Protein 9JML (pdb70)

Sequence (708 aa):
LGSMKTERWVVREHVEGVPDAARIYEKVETELNTRLGEEQMLLKTLYVSVDPYLQGICLDTPIGDHMGADSIMQVLDAGPNAPFRPGDLVQGFGGWRTHLVSDGKPKLWQTGTFPMVFPAYRKLDLRHYDDALPLSTALGVMGGPGMTAWGTMTKFMQVRPGDTVVVSGASGMIGTLVGQMAKRAGARVVGTAGSAGKARYLSQLGFDAVIDYKLADDADKMREALREAAPDGVDKYFDSIGGSVTDAVFSMLNVGSQVAVCWQWATQVQRDYHGPRLLPYIMFPRATIRGIFSLEWFTEQNWSALHEELGGLVRRQELVAHETVQDGFEHIPAAYQTLFSASESNRGKVLVRVLGSMKTERWVVREHVEGVPDAARIYEKVETELNTRLGEEQMLLKTLYVSVDPYLQGICLDTPIGDHMGADSIMQVLDAGPNAPFRPGDLVQGFGGWRTHLVSDGKPKLWQTGTFPMVFPAYRKLDLRHYDDALPLSTALGVMGGPGMTAWGTMTKFMQVRPGDTVVVSGASGMIGTLVGQMAKRAGARVVGTAGSAGKARYLSQLGFDAVIDYKLADDADKMREALREAAPDGVDKYFDSIGGSVTDAVFSMLNVGSQVAVCWQWATQVQRDYHGPRLLPYIMFPRATIRGIFSLEWFTEQNWSALHEELGGLVRRQELVAHETVQDGFEHIPAAYQTLFSASESNRGKVLVRV

Radius of gyration: 29.76 Å; Cα contacts (8 Å, |Δi|>4): 1670; chains: 2; bounding box: 67×50×104 Å

B-factor: mean 32.72, std 9.6, range [15.83, 82.1]

Secondary structure (DSSP, 8-state):
--EEEEEEEEE-----SS--HHHHEEEEEEEEE----TT-EEEEEEEEE--TTHHHHHHTSPTTSBPP--EEEEEEEE-TT-SS-TT-EEEE---SBSEEEE----EE-TT-SS--EEPPPEEE-GGG--SSS-GGGGGTTTSHHHHHHHHHHHHT----TT-EEEESSTTSHHHHHHHHHHHHTT-EEEEEESSHHHHHHHHHTT-SEEEETTTS-SHHHHHHHHHHH-TT-EEEEEES--HHHHHHHHTTEEEEEEEEE---HHHHTT---EEE-SGGGSTTTT-EEEE--GGGG-SHHHHHHHIIIIIHHHHTTSS---EEEEE-GGGHHHHHHHHHH--TT--SEEEEE-/--EEEEEEEEE-----SS--HHHHEEEEEEEEE-PPPTT-EEEEEEEEE--TTHHHHHHTSPTTSBPP--EEEEEEEE-TT-SS-TT-EEEE---SBSEEEE----EE-TT-SS--EEPPPEEE-GGG--SSS-GGGGGTTTSHHHHHHHHHHHHT----TT-EEEESS-SSHHHHHHHHHHHHTT-EEEEEESSHHHHHHHHTTT-SEEEETTT--SHHHHHHHHHHH-TT-EEEEEESS-HHHHHHHHTTEEEEEEEEE---HHHHTT---EEE--GGGSTTTT-EEEE--GGGG--HHHHHHHIIIIIHHHHTTSS---EEEEE-GGGHHHHHHHHHH--TT--SEEEEE-

Nearest PDB structures (foldseek):
  1v3t-assembly1_B  TM=9.172E-01  e=2.382E-35  Cavia porcellus
  1v3u-assembly1_A  TM=9.118E-01  e=1.715E-34  Cavia porcellus
  2y05-assembly4_D  TM=9.100E-01  e=1.619E-32  Homo sapiens
  8ov9-assembly1_A  TM=7.970E-01  e=1.283E-24  Cyclocybe aegerita
  2x1h-assembly2_B  TM=7.727E-01  e=1.012E-22  Homo sapiens

Organism: Lysobacter enzymogenes (NCBI:txid69)

InterPro domains:
  IPR011032 GroES-like superfamily [SSF50129] (3-147)
  IPR013149 Alcohol dehydrogenase-like, C-terminal [PF00107] (171-300)
  IPR020843 Enoylreductase domain [SM00829] (14-349)
  IPR036291 NAD(P)-binding domain superfamily [SSF51735] (136-305)
  IPR041694 Oxidoreductase, N-terminal domain [PF16884] (5-102)
  IPR045010 Medium-chain dehydrogenase/reductase [PTHR43205] (2-351)

Solvent-accessible surface area: 29144 Å² total; per-residue (Å²): 185,39,57,48,111,5,63,55,28,12,0,110,59,73,47,106,11,78,7,68,2,83,114,4,3,74,83,38,126,35,122,34,83,32,136,30,30,118,69,63,0,15,0,88,1,42,37,0,2,1,9,41,88,0,4,17,19,7,43,38,2,56,98,40,65,44,0,9,0,16,0,0,0,57,2,77,67,15,3,108,96,11,70,28,110,73,40,30,14,0,11,1,40,0,0,0,44,16,28,2,37,24,45,5,94,82,141,75,45,134,65,19,105,76,90,28,72,24,41,48,25,36,107,5,49,112,193,55,22,62,150,60,2,47,29,6,9,0,1,3,2,0,0,15,16,0,0,10,0,11,0,0,23,67,96,28,4,129,17,152,92,68,19,8,0,0,0,0,27,0,22,32,11,44,3,4,0,0,1,14,20,0,72,132,36,38,2,92,0,0,0,4,2,16,32,82,44,16,24,157,22,0,47,156,25,26,8,66,24,36,13,41,108,114,125,11,90,53,20,95,99,2,60,106,24,0,114,146,9,3,93,117,11,0,26,16,0,0,0,21,43,1,3,35,9,2,9,0,0,3,46,22,17,42,83,44,1,18,0,0,0,21,47,6,56,7,11,67,3,117,137,51,108,121,6,45,31,24,6,22,97,0,28,22,4,36,0,27,0,40,0,8,41,18,48,67,16,45,61,149,148,21,22,68,39,0,14,145,79,0,0,9,11,18,104,144,156,88,3,50,28,71,58,43,59,82,70,14,13,90,76,0,7,61,4,0,42,39,30,30,77,55,37,95,99,14,77,11,16,5,0,0,123,66,206,35,56,60,118,6,62,55,30,12,0,115,51,74,27,96,9,78,5,65,3,96,116,6,7,82,85,41,122,33,111,35,102,24,175,35,32,107,71,64,0,10,0,79,3,38,35,0,2,1,10,41,89,0,4,16,18,4,40,42,2,55,99,41,68,45,0,9,0,15,0,0,0,51,2,69,69,13,5,100,96,13,71,24,109,68,49,27,17,0,8,0,39,0,0,0,42,20,38,1,37,18,29,4,94,76,90,97,47,157,67,22,105,70,86,28,74,26,38,50,25,37,107,8,37,111,205,77,28,70,150,53,1,43,29,4,12,0,1,2,0,0,0,11,14,0,0,11,0,9,0,0,22,73,92,29,5,106,23,121,113,66,17,5,0,0,0,0,26,0,25,30,13,46,3,6,0,0,1,11,27,0,72,144,36,37,2,86,0,0,0,3,2,14,26,68,25,14,26,149,36,0,54,160,26,30,10,65,23,34,14,53,100,107,141,12,84,65,23,97,100,3,66,104,24,0,117,147,5,3,91,119,12,0,28,6,0,0,0,21,44,0,2,36,8,2,10,0,0,3,52,26,17,43,82,43,1,18,0,0,0,21,45,5,53,6,13,68,2,120,115,53,107,118,9,43,28,25,5,22,98,0,27,26,8,38,0,27,0,40,0,7,42,19,51,67,16,46,48,144,134,21,19,69,32,0,41,145,90,3,1,20,32,8,86,140,144,92,1,26,33,73,66,43,54,83,76,16,13,95,78,0,9,61,8,1,41,38,34,31,70,49,33,82,98,17,71,13,16,9,1,0,117,60

Foldseek 3Di:
DDKDKKKFWFAADQDAFQDPLVPGTDIDIDIGDPDADQAKFKKFFFKWFFDPVLSQVSNLGPGPGGRWTKTKIATCCGHNNHPDHGGWIWIWGPGLMRIDMDSQQWAFPVSHPDRDITHGIGTDDCVLADPLRHPVCCVFCLHDLVLQQVVCDPPPDDQAAAAEEEEEVLQAQNNLSNQLVSVVRRYAYEYEDADPVSQVVSVVSPHNYYHHCVVCVALVSLLVVCCVSPVQAHQEYEDAAAHSNVVSNLQGYAANHEYEYAHHCCCRNVVPDDDDDRVVSCVRSVYYYYYTDSVVVPDPVSSVVSSVPVVVCSVVVVHPADEDEAEDSVCPSVQSSCVRPNCPPGGYTYMYGD/DDKDKKKFWFQADQDAFQDPLVVGTDIDIDIGGPPADQAKFKKFFFWWFFDPVQSQVSNLGPHPGGRWTKTKIATCCGHNNHPDHHGWIWIWGPGLMRMDMDSQQWAFSVRHPDRDITHGIGTDDCVLADPLRHPVCCVFCLHDLVLQQVCCDPVPDDQAAAAEEEEEPQQAQNNLLNQLSNVVRHYAYEYEDADPLSQVVSVVSPHPYYHHCVVQVALVSLLVVCCVSPVQAHQEYEDAAADSNVVNNLQGYAANHEYEYAHHCCCRRVVPPDDDDRPVSCVVSVYYYYYTDSVVVPDPVSSVVSSVPVVVCRSVCVRDADEAEAEDSVCVSVQSSCVRPPCSPGGYTYMYGD

Structure (mmCIF, N/CA/C/O backbone):
data_9JML
#
_entry.id   9JML
#
_cell.length_a   86.993
_cell.length_b   86.993
_cell.length_c   225.878
_cell.angle_alpha   90.00
_cell.angle_beta   90.00
_cell.angle_gamma   90.00
#
_symmetry.space_group_name_H-M   'P 41 21 2'
#
loop_
_entity.id
_entity.type
_entity.pdbx_description
1 polymer 'NADP-dependent oxidoreductase'
2 non-polymer (1Z,3Z,5Z,7S,8R,9S,10S,11R,13R,15R,16Z,18Z,24S)-11-ethyl-2,7-dihydroxy-10-methyl-21,25-diazatetracyclo[22.2.1.08,15.09,13]heptacosa-1,3,5,16,18-pentaene-20,26,27-trione
3 non-polymer 'NADP NICOTINAMIDE-ADENINE-DINUCLEOTIDE PHOSPHATE'
4 water water
#
loop_
_atom_site.group_PDB
_atom_site.id
_atom_site.type_symbol
_atom_site.label_atom_id
_atom_site.label_alt_id
_atom_site.label_comp_id
_atom_site.label_asym_id
_atom_site.label_entity_id
_atom_site.label_seq_id
_atom_site.pdbx_PDB_ins_code
_atom_site.Cartn_x
_atom_site.Cartn_y
_atom_site.Cartn_z
_atom_site.occupancy
_atom_site.B_iso_or_equiv
_atom_site.auth_seq_id
_atom_site.auth_comp_id
_atom_site.auth_asym_id
_atom_site.auth_atom_id
_atom_site.pdbx_PDB_model_num
ATOM 1 N N . LEU A 1 1 ? -15.420 -0.564 49.548 1.00 76.12 -2 LEU A N 1
ATOM 2 C CA . LEU A 1 1 ? -14.321 -0.525 48.587 1.00 77.33 -2 LEU A CA 1
ATOM 3 C C . LEU A 1 1 ? -13.612 0.832 48.609 1.00 80.66 -2 LEU A C 1
ATOM 4 O O . LEU A 1 1 ? -13.289 1.353 49.684 1.00 82.10 -2 LEU A O 1
ATOM 9 N N . GLY A 1 2 ? -13.366 1.423 47.428 1.00 68.17 -1 GLY A N 1
ATOM 10 C CA . GLY A 1 2 ? -12.545 2.609 47.333 1.00 53.18 -1 GLY A CA 1
ATOM 11 C C . GLY A 1 2 ? -13.145 3.673 46.427 1.00 48.04 -1 GLY A C 1
ATOM 12 O O . GLY A 1 2 ? -14.117 3.450 45.699 1.00 44.01 -1 GLY A O 1
ATOM 13 N N . SER A 1 3 ? -12.532 4.849 46.500 1.00 43.93 0 SER A N 1
ATOM 14 C CA . SER A 1 3 ? -12.874 5.975 45.649 1.00 39.00 0 SER A CA 1
ATOM 15 C C . SER A 1 3 ? -11.607 6.792 45.474 1.00 44.88 0 SER A C 1
ATOM 16 O O . SER A 1 3 ? -10.599 6.567 46.159 1.00 38.60 0 SER A O 1
ATOM 19 N N . MET A 1 4 ? -11.646 7.742 44.545 1.00 36.69 1 MET A N 1
ATOM 20 C CA . MET A 1 4 ? -10.485 8.591 44.344 1.00 36.69 1 MET A CA 1
ATOM 21 C C . MET A 1 4 ? -10.936 10.015 44.046 1.00 34.70 1 MET A C 1
ATOM 22 O O . MET A 1 4 ? -12.085 10.262 43.672 1.00 36.38 1 MET A O 1
ATOM 27 N N . LYS A 1 5 ? -10.013 10.953 44.250 1.00 40.33 2 LYS A N 1
ATOM 28 C CA . LYS A 1 5 ? -10.231 12.337 43.866 1.00 39.82 2 LYS A CA 1
ATOM 29 C C . LYS A 1 5 ? -9.974 12.493 42.371 1.00 36.34 2 LYS A C 1
ATOM 30 O O . LYS A 1 5 ? -8.948 12.034 41.866 1.00 33.43 2 LYS A O 1
ATOM 36 N N . THR A 1 6 ? -10.912 13.126 41.670 1.00 33.52 3 THR A N 1
ATOM 37 C CA . THR A 1 6 ? -10.768 13.439 40.255 1.00 33.54 3 THR A CA 1
ATOM 38 C C . THR A 1 6 ? -11.236 14.868 40.028 1.00 37.93 3 THR A C 1
ATOM 39 O O . THR A 1 6 ? -11.982 15.427 40.837 1.00 37.27 3 THR A O 1
ATOM 43 N N . GLU A 1 7 ? -10.809 15.462 38.913 1.00 31.43 4 GLU A N 1
ATOM 44 C CA . GLU A 1 7 ? -11.306 16.779 38.525 1.00 32.50 4 GLU A CA 1
ATOM 45 C C . GLU A 1 7 ? -12.056 16.705 37.201 1.00 31.17 4 GLU A C 1
ATOM 46 O O . GLU A 1 7 ? -11.695 15.934 36.307 1.00 29.00 4 GLU A O 1
ATOM 52 N N . ARG A 1 8 ? -13.104 17.505 37.080 1.00 33.52 5 ARG A N 1
ATOM 53 C CA . ARG A 1 8 ? -13.887 17.562 35.857 1.00 32.98 5 ARG A CA 1
ATOM 54 C C . ARG A 1 8 ? -14.128 19.021 35.496 1.00 35.71 5 ARG A C 1
ATOM 55 O O . ARG A 1 8 ? -14.237 19.880 36.377 1.00 34.12 5 ARG A O 1
ATOM 63 N N . TRP A 1 9 ? -14.151 19.307 34.193 1.00 32.51 6 TRP A N 1
ATOM 64 C CA . TRP A 1 9 ? -14.727 20.550 33.692 1.00 31.58 6 TRP A CA 1
ATOM 65 C C . TRP A 1 9 ? -16.174 20.271 33.317 1.00 28.12 6 TRP A C 1
ATOM 66 O O . TRP A 1 9 ? -16.439 19.434 32.451 1.00 34.30 6 TRP A O 1
ATOM 77 N N . VAL A 1 10 ? -17.110 20.948 33.975 1.00 31.36 7 VAL A N 1
ATOM 78 C CA . VAL A 1 10 ? -18.530 20.722 33.746 1.00 31.98 7 VAL A CA 1
ATOM 79 C C . VAL A 1 10 ? -19.126 21.968 33.107 1.00 34.01 7 VAL A C 1
ATOM 80 O O . VAL A 1 10 ? -18.549 23.059 33.142 1.00 33.00 7 VAL A O 1
ATOM 84 N N . VAL A 1 11 ? -20.309 21.799 32.529 1.00 34.61 8 VAL A N 1
ATOM 85 C CA . VAL A 1 11 ? -20.975 22.880 31.812 1.00 36.66 8 VAL A CA 1
ATOM 86 C C . VAL A 1 11 ? -21.806 23.671 32.815 1.00 40.06 8 VAL A C 1
ATOM 87 O O . VAL A 1 11 ? -22.819 23.184 33.331 1.00 36.01 8 VAL A O 1
ATOM 91 N N . ARG A 1 12 ? -21.373 24.898 33.075 1.00 36.81 9 ARG A N 1
ATOM 92 C CA . ARG A 1 12 ? -22.036 25.797 34.011 1.00 43.12 9 ARG A CA 1
ATOM 93 C C . ARG A 1 12 ? -23.157 26.606 33.364 1.00 45.87 9 ARG A C 1
ATOM 94 O O . ARG A 1 12 ? -24.145 26.929 34.036 1.00 40.46 9 ARG A O 1
ATOM 102 N N . GLU A 1 13 ? -23.046 26.922 32.071 1.00 39.49 10 GLU A N 1
ATOM 103 C CA . GLU A 1 13 ? -23.999 27.821 31.438 1.00 36.53 10 GLU A CA 1
ATOM 104 C C . GLU A 1 13 ? -23.981 27.602 29.928 1.00 40.38 10 GLU A C 1
ATOM 105 O O . GLU A 1 13 ? -22.923 27.342 29.347 1.00 34.96 10 GLU A O 1
ATOM 111 N N . HIS A 1 14 ? -25.153 27.716 29.313 1.00 37.54 11 HIS A N 1
ATOM 112 C CA . HIS A 1 14 ? -25.326 27.593 27.873 1.00 35.29 11 HIS A CA 1
ATOM 113 C C . HIS A 1 14 ? -25.403 28.984 27.252 1.00 43.82 11 HIS A C 1
ATOM 114 O O . HIS A 1 14 ? -26.304 29.768 27.578 1.00 41.85 11 HIS A O 1
ATOM 121 N N . VAL A 1 15 ? -24.450 29.285 26.374 1.00 33.31 12 VAL A N 1
ATOM 122 C CA . VAL A 1 15 ? -24.423 30.511 25.587 1.00 38.51 12 VAL A CA 1
ATOM 123 C C . VAL A 1 15 ? -24.177 30.117 24.143 1.00 40.31 12 VAL A C 1
ATOM 124 O O . VAL A 1 15 ? -23.313 29.278 23.864 1.00 40.24 12 VAL A O 1
ATOM 128 N N . GLU A 1 16 ? -24.922 30.721 23.224 1.00 38.71 13 GLU A N 1
ATOM 129 C CA . GLU A 1 16 ? -24.730 30.401 21.819 1.00 36.40 13 GLU A CA 1
ATOM 130 C C . GLU A 1 16 ? -23.601 31.243 21.233 1.00 34.93 13 GLU A C 1
ATOM 131 O O . GLU A 1 16 ? -23.001 32.087 21.907 1.00 33.75 13 GLU A O 1
ATOM 137 N N . GLY A 1 17 ? -23.291 30.992 19.959 1.00 38.22 14 GLY A N 1
ATOM 138 C CA . GLY A 1 17 ? -22.265 31.769 19.290 1.00 28.60 14 GLY A CA 1
ATOM 139 C C . GLY A 1 17 ? -20.872 31.398 19.759 1.00 31.67 14 GLY A C 1
ATOM 140 O O . GLY A 1 17 ? -20.584 30.258 20.128 1.00 33.28 14 GLY A O 1
ATOM 141 N N . VAL A 1 18 ? -19.984 32.381 19.716 1.00 33.47 15 VAL A N 1
ATOM 142 C CA . VAL A 1 18 ? -18.595 32.167 20.101 1.00 32.02 15 VAL A CA 1
ATOM 143 C C . VAL A 1 18 ? -18.541 31.917 21.601 1.00 36.90 15 VAL A C 1
ATOM 144 O O . VAL A 1 18 ? -18.979 32.764 22.387 1.00 34.21 15 VAL A O 1
ATOM 148 N N . PRO A 1 19 ? -18.021 30.781 22.045 1.00 37.89 16 PRO A N 1
ATOM 149 C CA . PRO A 1 19 ? -18.062 30.479 23.479 1.00 39.63 16 PRO A CA 1
ATOM 150 C C . PRO A 1 19 ? -17.128 31.376 24.275 1.00 39.86 16 PRO A C 1
ATOM 151 O O . PRO A 1 19 ? -16.039 31.748 23.821 1.00 36.43 16 PRO A O 1
ATOM 155 N N . ASP A 1 20 ? -17.590 31.741 25.471 1.00 35.38 17 ASP A N 1
ATOM 156 C CA . ASP A 1 20 ? -16.756 32.330 26.519 1.00 36.55 17 ASP A CA 1
ATOM 157 C C . ASP A 1 20 ? -16.381 31.170 27.444 1.00 38.78 17 ASP A C 1
ATOM 158 O O . ASP A 1 20 ? -17.119 30.818 28.367 1.00 36.32 17 ASP A O 1
ATOM 163 N N . ALA A 1 21 ? -15.227 30.555 27.168 1.00 35.16 18 ALA A N 1
ATOM 164 C CA . ALA A 1 21 ? -14.860 29.327 27.865 1.00 37.72 18 ALA A CA 1
ATOM 165 C C . ALA A 1 21 ? -14.743 29.558 29.367 1.00 40.12 18 ALA A C 1
ATOM 166 O O . ALA A 1 21 ? -15.239 28.753 30.163 1.00 36.34 18 ALA A O 1
ATOM 168 N N . ALA A 1 22 ? -14.098 30.661 29.768 1.00 37.12 19 ALA A N 1
ATOM 169 C CA . ALA A 1 22 ? -13.961 30.986 31.183 1.00 41.96 19 ALA A CA 1
ATOM 170 C C . ALA A 1 22 ? -15.308 31.032 31.889 1.00 40.20 19 ALA A C 1
ATOM 171 O O . ALA A 1 22 ? -15.400 30.723 33.083 1.00 40.22 19 ALA A O 1
ATOM 173 N N . ARG A 1 23 ? -16.364 31.388 31.166 1.00 42.19 20 ARG A N 1
ATOM 174 C CA . ARG A 1 23 ? -17.691 31.545 31.748 1.00 38.45 20 ARG A CA 1
ATOM 175 C C . ARG A 1 23 ? -18.532 30.282 31.636 1.00 42.44 20 ARG A C 1
ATOM 176 O O . ARG A 1 23 ? -19.294 29.963 32.559 1.00 41.17 20 ARG A O 1
ATOM 184 N N . ILE A 1 24 ? -18.405 29.550 30.523 1.00 39.25 21 ILE A N 1
ATOM 185 C CA . ILE A 1 24 ? -19.262 28.390 30.289 1.00 35.26 21 ILE A CA 1
ATOM 186 C C . ILE A 1 24 ? -18.862 27.205 31.163 1.00 33.10 21 ILE A C 1
ATOM 187 O O . ILE A 1 24 ? -19.710 26.377 31.515 1.00 36.83 21 ILE A O 1
ATOM 192 N N . TYR A 1 25 ? -17.583 27.089 31.519 1.00 34.05 22 TYR A N 1
ATOM 193 C CA . TYR A 1 25 ? -17.064 25.904 32.186 1.00 34.79 22 TYR A CA 1
ATOM 194 C C . TYR A 1 25 ? -16.562 26.226 33.589 1.00 32.50 22 TYR A C 1
ATOM 195 O O . TYR A 1 25 ? -16.024 27.305 33.850 1.00 35.84 22 TYR A O 1
ATOM 204 N N . GLU A 1 26 ? -16.700 25.246 34.477 1.00 39.13 23 GLU A N 1
ATOM 205 C CA . GLU A 1 26 ? -16.178 25.359 35.830 1.00 38.35 23 GLU A CA 1
ATOM 206 C C . GLU A 1 26 ? -15.474 24.057 36.198 1.00 37.16 23 GLU A C 1
ATOM 207 O O . GLU A 1 26 ? -16.011 22.983 35.970 1.00 35.44 23 GLU A O 1
ATOM 213 N N . LYS A 1 27 ? -14.279 24.145 36.754 1.00 30.80 24 LYS A N 1
ATOM 214 C CA . LYS A 1 27 ? -13.508 22.968 37.151 1.00 32.88 24 LYS A CA 1
ATOM 215 C C . LYS A 1 27 ? -13.923 22.547 38.556 1.00 38.25 24 LYS A C 1
ATOM 216 O O . LYS A 1 27 ? -13.804 23.340 39.499 1.00 38.12 24 LYS A O 1
ATOM 222 N N . VAL A 1 28 ? -14.395 21.305 38.695 1.00 35.90 25 VAL A N 1
ATOM 223 C CA . VAL A 1 28 ? -14.899 20.788 39.961 1.00 39.08 25 VAL A CA 1
ATOM 224 C C . VAL A 1 28 ? -14.087 19.565 40.377 1.00 42.36 25 VAL A C 1
ATOM 225 O O . VAL A 1 28 ? -13.468 18.882 39.556 1.00 36.61 25 VAL A O 1
ATOM 229 N N . GLU A 1 29 ? -14.104 19.295 41.682 1.00 39.62 26 GLU A N 1
ATOM 230 C CA . GLU A 1 29 ? -13.534 18.079 42.249 1.00 39.94 26 GLU A CA 1
ATOM 231 C C . GLU A 1 29 ? -14.642 17.046 42.404 1.00 40.07 26 GLU A C 1
ATOM 232 O O . GLU A 1 29 ? -15.727 17.365 42.900 1.00 40.17 26 GLU A O 1
ATOM 238 N N . THR A 1 30 ? -14.387 15.819 41.956 1.00 39.24 27 THR A N 1
ATOM 239 C CA . THR A 1 30 ? -15.420 14.792 41.937 1.00 36.31 27 THR A CA 1
ATOM 240 C C . THR A 1 30 ? -14.855 13.506 42.515 1.00 40.75 27 THR A C 1
ATOM 241 O O . THR A 1 30 ? -13.815 13.020 42.057 1.00 39.47 27 THR A O 1
ATOM 245 N N . GLU A 1 31 ? -15.529 12.969 43.530 1.00 37.13 28 GLU A N 1
ATOM 246 C CA . GLU A 1 31 ? -15.152 11.681 44.094 1.00 39.62 28 GLU A CA 1
ATOM 247 C C . GLU A 1 31 ? -15.651 10.575 43.180 1.00 38.70 28 GLU A C 1
ATOM 248 O O . GLU A 1 31 ? -16.855 10.486 42.913 1.00 40.28 28 GLU A O 1
ATOM 254 N N . LEU A 1 32 ? -14.738 9.729 42.710 1.00 36.89 29 LEU A N 1
ATOM 255 C CA . LEU A 1 32 ? -15.049 8.699 41.721 1.00 39.39 29 LEU A CA 1
ATOM 256 C C . LEU A 1 32 ? -14.980 7.323 42.374 1.00 34.29 29 LEU A C 1
ATOM 257 O O . LEU A 1 32 ? -13.938 6.939 42.916 1.00 36.80 29 LEU A O 1
ATOM 262 N N . ASN A 1 33 ? -16.074 6.574 42.288 1.00 36.37 30 ASN A N 1
ATOM 263 C CA . ASN A 1 33 ? -16.091 5.204 42.777 1.00 37.89 30 ASN A CA 1
ATOM 264 C C . ASN A 1 33 ? -15.151 4.348 41.940 1.00 40.35 30 ASN A C 1
ATOM 265 O O . ASN A 1 33 ? -15.327 4.237 40.724 1.00 41.95 30 ASN A O 1
ATOM 270 N N . THR A 1 34 ? -14.175 3.711 42.583 1.00 36.11 31 THR A N 1
ATOM 271 C CA . THR A 1 34 ? -13.208 2.896 41.867 1.00 39.83 31 THR A CA 1
ATOM 272 C C . THR A 1 34 ? -13.554 1.407 41.881 1.00 41.45 31 THR A C 1
ATOM 273 O O . THR A 1 34 ? -12.714 0.577 41.508 1.00 36.80 31 THR A O 1
ATOM 277 N N . ARG A 1 35 ? -14.769 1.051 42.288 1.00 40.22 32 ARG A N 1
ATOM 278 C CA . ARG A 1 35 ? -15.235 -0.328 42.246 1.00 40.33 32 ARG A CA 1
ATOM 279 C C . ARG A 1 35 ? -15.814 -0.615 40.866 1.00 38.27 32 ARG A C 1
ATOM 280 O O . ARG A 1 35 ? -16.735 0.075 40.417 1.00 42.09 32 ARG A O 1
ATOM 288 N N . LEU A 1 36 ? -15.286 -1.635 40.201 1.00 35.74 33 LEU A N 1
ATOM 289 C CA . LEU A 1 36 ? -15.527 -1.847 38.781 1.00 33.17 33 LEU A CA 1
ATOM 290 C C . LEU A 1 36 ? -16.487 -3.009 38.551 1.00 35.87 33 LEU A C 1
ATOM 291 O O . LEU A 1 36 ? -16.320 -4.083 39.138 1.00 34.18 33 LEU A O 1
ATOM 296 N N . GLY A 1 37 ? -17.467 -2.797 37.670 1.00 32.26 34 GLY A N 1
ATOM 297 C CA . GLY A 1 37 ? -18.248 -3.891 37.139 1.00 30.66 34 GLY A CA 1
ATOM 298 C C . GLY A 1 37 ? -17.404 -4.813 36.275 1.00 35.24 34 GLY A C 1
ATOM 299 O O . GLY A 1 37 ? -16.242 -4.543 35.975 1.00 33.61 34 GLY A O 1
ATOM 300 N N . GLU A 1 38 ? -18.010 -5.932 35.870 1.00 32.23 35 GLU A N 1
ATOM 301 C CA . GLU A 1 38 ? -17.265 -6.996 35.197 1.00 34.57 35 GLU A CA 1
ATOM 302 C C . GLU A 1 38 ? -16.458 -6.484 34.004 1.00 32.86 35 GLU A C 1
ATOM 303 O O . GLU A 1 38 ? -15.324 -6.919 33.780 1.00 32.04 35 GLU A O 1
ATOM 309 N N . GLU A 1 39 ? -17.034 -5.574 33.225 1.00 30.36 36 GLU A N 1
ATOM 310 C CA . GLU A 1 39 ? -16.442 -5.099 31.984 1.00 32.11 36 GLU A CA 1
ATOM 311 C C . GLU A 1 39 ? -15.905 -3.681 32.068 1.00 34.48 36 GLU A C 1
ATOM 312 O O . GLU A 1 39 ? -15.417 -3.164 31.057 1.00 31.91 36 GLU A O 1
ATOM 318 N N . GLN A 1 40 ? -15.990 -3.033 33.226 1.00 28.96 37 GLN A N 1
ATOM 319 C CA . GLN A 1 40 ? -15.616 -1.631 33.294 1.00 31.13 37 GLN A CA 1
ATOM 320 C C . GLN A 1 40 ? -14.115 -1.476 33.507 1.00 30.15 37 GLN A C 1
ATOM 321 O O . GLN A 1 40 ? -13.420 -2.386 33.969 1.00 29.81 37 GLN A O 1
ATOM 327 N N . MET A 1 41 ? -13.630 -0.284 33.171 1.00 28.53 38 MET A N 1
ATOM 328 C CA . MET A 1 41 ? -12.238 0.091 33.332 1.00 26.18 38 MET A CA 1
ATOM 329 C C . MET A 1 41 ? -12.181 1.408 34.085 1.00 27.09 38 MET A C 1
ATOM 330 O O . MET A 1 41 ? -13.042 2.275 33.896 1.00 26.17 38 MET A O 1
ATOM 335 N N . LEU A 1 42 ? -11.184 1.546 34.952 1.00 25.98 39 LEU A N 1
ATOM 336 C CA . LEU A 1 42 ? -10.820 2.844 35.516 1.00 25.61 39 LEU A CA 1
ATOM 337 C C . LEU A 1 42 ? -9.748 3.454 34.615 1.00 24.18 39 LEU A C 1
ATOM 338 O O . LEU A 1 42 ? -8.700 2.844 34.395 1.00 23.73 39 LEU A O 1
ATOM 343 N N . LEU A 1 43 ? -10.007 4.647 34.097 1.00 23.60 40 LEU A N 1
ATOM 344 C CA . LEU A 1 43 ? -9.166 5.239 33.062 1.00 26.49 40 LEU A CA 1
ATOM 345 C C . LEU A 1 43 ? -8.627 6.585 33.513 1.00 23.62 40 LEU A C 1
ATOM 346 O O . LEU A 1 43 ? -9.325 7.352 34.181 1.00 25.55 40 LEU A O 1
ATOM 351 N N . LYS A 1 44 ? -7.368 6.846 33.162 1.00 25.84 41 LYS A N 1
ATOM 352 C CA . LYS A 1 44 ? -6.711 8.123 33.392 1.00 25.29 41 LYS A CA 1
ATOM 353 C C . LYS A 1 44 ? -6.479 8.817 32.051 1.00 21.71 41 LYS A C 1
ATOM 354 O O . LYS A 1 44 ? -5.896 8.229 31.138 1.00 23.08 41 LYS A O 1
ATOM 360 N N . THR A 1 45 ? -6.921 10.065 31.955 1.00 21.60 42 THR A N 1
ATOM 361 C CA . THR A 1 45 ? -6.767 10.863 30.747 1.00 25.64 42 THR A CA 1
ATOM 362 C C . THR A 1 45 ? -5.323 11.331 30.578 1.00 29.23 42 THR A C 1
ATOM 363 O O . THR A 1 45 ? -4.735 11.914 31.494 1.00 25.03 42 THR A O 1
ATOM 367 N N . LEU A 1 46 ? -4.736 11.055 29.412 1.00 23.55 43 LEU A N 1
ATOM 368 C CA . LEU A 1 46 ? -3.391 11.528 29.084 1.00 25.41 43 LEU A CA 1
ATOM 369 C C . LEU A 1 46 ? -3.404 12.771 28.206 1.00 27.62 43 LEU A C 1
ATOM 370 O O . LEU A 1 46 ? -2.594 13.676 28.419 1.00 24.37 43 LEU A O 1
ATOM 375 N N . TYR A 1 47 ? -4.293 12.820 27.215 1.00 24.54 44 TYR A N 1
ATOM 376 C CA . TYR A 1 47 ? -4.463 13.974 26.335 1.00 25.09 44 TYR A CA 1
ATOM 377 C C . TYR A 1 47 ? -5.946 14.165 26.054 1.00 26.08 44 TYR A C 1
ATOM 378 O O . TYR A 1 47 ? -6.714 13.196 26.031 1.00 22.27 44 TYR A O 1
ATOM 387 N N . VAL A 1 48 ? -6.345 15.411 25.822 1.00 24.42 45 VAL A N 1
ATOM 388 C CA . VAL A 1 48 ? -7.708 15.698 25.397 1.00 23.52 45 VAL A CA 1
ATOM 389 C C . VAL A 1 48 ? -7.656 16.641 24.207 1.00 26.49 45 VAL A C 1
ATOM 390 O O . VAL A 1 48 ? -6.735 17.455 24.067 1.00 26.92 45 VAL A O 1
ATOM 394 N N . SER A 1 49 ? -8.653 16.504 23.336 1.00 23.12 46 SER A N 1
ATOM 395 C CA . SER A 1 49 ? -8.812 17.352 22.172 1.00 24.22 46 SER A CA 1
ATOM 396 C C . SER A 1 49 ? -9.766 18.492 22.489 1.00 25.04 46 SER A C 1
ATOM 397 O O . SER A 1 49 ? -10.685 18.341 23.291 1.00 24.37 46 SER A O 1
ATOM 400 N N . VAL A 1 50 ? -9.535 19.638 21.854 1.00 22.81 47 VAL A N 1
ATOM 401 C CA . VAL A 1 50 ? -10.517 20.712 21.778 1.00 24.43 47 VAL A CA 1
ATOM 402 C C . VAL A 1 50 ? -10.815 20.958 20.302 1.00 24.20 47 VAL A C 1
ATOM 403 O O . VAL A 1 50 ? -9.903 20.920 19.469 1.00 25.80 47 VAL A O 1
ATOM 407 N N . ASP A 1 51 ? -12.088 21.192 19.979 1.00 25.80 48 ASP A N 1
ATOM 408 C CA . ASP A 1 51 ? -12.533 21.243 18.590 1.00 25.98 48 ASP A CA 1
ATOM 409 C C . ASP A 1 51 ? -13.695 22.210 18.459 1.00 26.54 48 ASP A C 1
ATOM 410 O O . ASP A 1 51 ? -14.490 22.353 19.399 1.00 27.63 48 ASP A O 1
ATOM 415 N N . PRO A 1 52 ? -13.846 22.854 17.302 1.00 28.54 49 PRO A N 1
ATOM 416 C CA . PRO A 1 52 ? -15.032 23.692 17.071 1.00 26.56 49 PRO A CA 1
ATOM 417 C C . PRO A 1 52 ? -16.346 22.968 17.270 1.00 28.34 49 PRO A C 1
ATOM 418 O O . PRO A 1 52 ? -17.305 23.593 17.751 1.00 28.01 49 PRO A O 1
ATOM 422 N N . TYR A 1 53 ? -16.436 21.675 16.935 1.00 26.15 50 TYR A N 1
ATOM 423 C CA . TYR A 1 53 ? -17.708 20.972 17.085 1.00 27.54 50 TYR A CA 1
ATOM 424 C C . TYR A 1 53 ? -18.100 20.755 18.547 1.00 26.15 50 TYR A C 1
ATOM 425 O O . TYR A 1 53 ? -19.234 20.332 18.809 1.00 26.85 50 TYR A O 1
ATOM 434 N N . LEU A 1 54 ? -17.194 20.997 19.504 1.00 27.09 51 LEU A N 1
ATOM 435 C CA . LEU A 1 54 ? -17.606 20.946 20.907 1.00 26.09 51 LEU A CA 1
ATOM 436 C C . LEU A 1 54 ? -18.552 22.088 21.254 1.00 31.01 51 LEU A C 1
ATOM 437 O O . LEU A 1 54 ? -19.297 21.987 22.236 1.00 27.13 51 LEU A O 1
ATOM 442 N N . GLN A 1 55 ? -18.566 23.158 20.449 1.00 28.33 52 GLN A N 1
ATOM 443 C CA . GLN A 1 55 ? -19.468 24.275 20.716 1.00 30.43 52 GLN A CA 1
ATOM 444 C C . GLN A 1 55 ? -20.927 23.823 20.715 1.00 28.85 52 GLN A C 1
ATOM 445 O O . GLN A 1 55 ? -21.716 24.245 21.572 1.00 30.17 52 GLN A O 1
ATOM 451 N N . GLY A 1 56 ? -21.300 22.947 19.769 1.00 27.22 53 GLY A N 1
ATOM 452 C CA . GLY A 1 56 ? -22.682 22.485 19.694 1.00 27.62 53 GLY A CA 1
ATOM 453 C C . GLY A 1 56 ? -22.992 21.325 20.616 1.00 31.74 53 GLY A C 1
ATOM 454 O O . GLY A 1 56 ? -24.127 21.193 21.091 1.00 29.09 53 GLY A O 1
ATOM 455 N N . ILE A 1 57 ? -22.018 20.456 20.863 1.00 31.51 54 ILE A N 1
ATOM 456 C CA . ILE A 1 57 ? -22.197 19.400 21.852 1.00 31.72 54 ILE A CA 1
ATOM 457 C C . ILE A 1 57 ? -22.404 20.010 23.236 1.00 28.26 54 ILE A C 1
ATOM 458 O O . ILE A 1 57 ? -23.291 19.589 23.989 1.00 29.57 54 ILE A O 1
ATOM 463 N N . CYS A 1 58 ? -21.606 21.029 23.577 1.00 30.28 55 CYS A N 1
ATOM 464 C CA . CYS A 1 58 ? -21.771 21.744 24.840 1.00 32.38 55 CYS A CA 1
ATOM 465 C C . CYS A 1 58 ? -23.203 22.223 25.034 1.00 34.12 55 CYS A C 1
ATOM 466 O O . CYS A 1 58 ? -23.787 22.058 26.113 1.00 30.48 55 CYS A O 1
ATOM 469 N N . LEU A 1 59 ? -23.776 22.851 23.999 1.00 29.87 56 LEU A N 1
ATOM 470 C CA . LEU A 1 59 ? -25.141 23.371 24.085 1.00 34.31 56 LEU A CA 1
ATOM 471 C C . LEU A 1 59 ? -26.172 22.266 24.211 1.00 34.39 56 LEU A C 1
ATOM 472 O O . LEU A 1 59 ? -27.307 22.546 24.606 1.00 33.72 56 LEU A O 1
ATOM 477 N N . ASP A 1 60 ? -25.812 21.032 23.868 1.00 32.19 57 ASP A N 1
ATOM 478 C CA . ASP A 1 60 ? -26.671 19.874 24.085 1.00 31.60 57 ASP A CA 1
ATOM 479 C C . ASP A 1 60 ? -26.316 19.122 25.362 1.00 28.98 57 ASP A C 1
ATOM 480 O O . ASP A 1 60 ? -26.867 18.048 25.616 1.00 32.10 57 ASP A O 1
ATOM 485 N N . THR A 1 61 ? -25.400 19.647 26.153 1.00 29.53 58 THR A N 1
ATOM 486 C CA . THR A 1 61 ? -24.983 18.960 27.375 1.00 29.59 58 THR A CA 1
ATOM 487 C C . THR A 1 61 ? -25.779 19.495 28.557 1.00 34.17 58 THR A C 1
ATOM 488 O O . THR A 1 61 ? -25.810 20.723 28.761 1.00 33.72 58 THR A O 1
ATOM 492 N N . PRO A 1 62 ? -26.451 18.653 29.341 1.00 33.59 59 PRO A N 1
ATOM 493 C CA . PRO A 1 62 ? -27.161 19.161 30.525 1.00 37.10 59 PRO A CA 1
ATOM 494 C C . PRO A 1 62 ? -26.237 19.946 31.446 1.00 37.11 59 PRO A C 1
ATOM 495 O O . PRO A 1 62 ? -25.088 19.564 31.686 1.00 34.37 59 PRO A O 1
ATOM 499 N N . ILE A 1 63 ? -26.749 21.077 31.945 1.00 35.30 60 ILE A N 1
ATOM 500 C CA . ILE A 1 63 ? -26.011 21.874 32.912 1.00 34.48 60 ILE A CA 1
ATOM 501 C C . ILE A 1 63 ? -25.571 20.976 34.060 1.00 39.57 60 ILE A C 1
ATOM 502 O O . ILE A 1 63 ? -26.344 20.150 34.558 1.00 35.95 60 ILE A O 1
ATOM 507 N N . GLY A 1 64 ? -24.314 21.123 34.474 1.00 35.40 61 GLY A N 1
ATOM 508 C CA . GLY A 1 64 ? -23.740 20.280 35.496 1.00 39.53 61 GLY A CA 1
ATOM 509 C C . GLY A 1 64 ? -23.012 19.042 34.996 1.00 39.34 61 GLY A C 1
ATOM 510 O O . GLY A 1 64 ? -22.222 18.463 35.754 1.00 37.56 61 GLY A O 1
ATOM 511 N N . ASP A 1 65 ? -23.251 18.605 33.757 1.00 36.75 62 ASP A N 1
ATOM 512 C CA . ASP A 1 65 ? -22.526 17.439 33.258 1.00 33.85 62 ASP A CA 1
ATOM 513 C C . ASP A 1 65 ? -21.139 17.834 32.745 1.00 35.26 62 ASP A C 1
ATOM 514 O O . ASP A 1 65 ? -20.882 18.983 32.371 1.00 33.94 62 ASP A O 1
ATOM 519 N N . HIS A 1 66 ? -20.236 16.857 32.732 1.00 31.22 63 HIS A N 1
ATOM 520 C CA . HIS A 1 66 ? -18.902 17.117 32.229 1.00 30.96 63 HIS A CA 1
ATOM 521 C C . HIS A 1 66 ? -18.967 17.378 30.722 1.00 29.99 63 HIS A C 1
ATOM 522 O O . HIS A 1 66 ? -19.909 16.972 30.034 1.00 27.92 63 HIS A O 1
ATOM 529 N N . MET A 1 67 ? -17.953 18.081 30.219 1.00 31.59 64 MET A N 1
ATOM 530 C CA . MET A 1 67 ? -17.848 18.379 28.791 1.00 31.74 64 MET A CA 1
ATOM 531 C C . MET A 1 67 ? -17.227 17.198 28.053 1.00 28.75 64 MET A C 1
ATOM 532 O O . MET A 1 67 ? -16.072 16.832 28.315 1.00 25.73 64 MET A O 1
ATOM 537 N N . GLY A 1 68 ? -17.993 16.589 27.146 1.00 25.44 65 GLY A N 1
ATOM 538 C CA . GLY A 1 68 ? -17.436 15.550 26.303 1.00 28.63 65 GLY A CA 1
ATOM 539 C C . GLY A 1 68 ? -16.330 16.082 25.407 1.00 28.72 65 GLY A C 1
ATOM 540 O O . GLY A 1 68 ? -16.235 17.274 25.115 1.00 27.41 65 GLY A O 1
ATOM 541 N N . ALA A 1 69 ? -15.464 15.168 24.978 1.00 28.20 66 ALA A N 1
ATOM 542 C CA . ALA A 1 69 ? -14.347 15.501 24.106 1.00 24.49 66 ALA A CA 1
ATOM 543 C C . ALA A 1 69 ? -13.602 14.219 23.780 1.00 24.63 66 ALA A C 1
ATOM 544 O O . ALA A 1 69 ? -13.597 13.283 24.590 1.00 23.63 66 ALA A O 1
ATOM 546 N N . ASP A 1 70 ? -13.003 14.155 22.595 1.00 22.51 67 ASP A N 1
ATOM 547 C CA . ASP A 1 70 ? -12.117 13.051 22.239 1.00 23.54 67 ASP A CA 1
ATOM 548 C C . ASP A 1 70 ? -10.861 13.082 23.111 1.00 22.10 67 ASP A C 1
ATOM 549 O O . ASP A 1 70 ? -10.262 14.137 23.317 1.00 21.68 67 ASP A O 1
ATOM 554 N N . SER A 1 71 ? -10.437 11.914 23.596 1.00 19.47 68 SER A N 1
ATOM 555 C CA . SER A 1 71 ? -9.296 11.870 24.499 1.00 22.49 68 SER A CA 1
ATOM 556 C C . SER A 1 71 ? -8.524 10.575 24.313 1.00 24.00 68 SER A C 1
ATOM 557 O O . SER A 1 71 ? -9.013 9.608 23.716 1.00 20.15 68 SER A O 1
ATOM 560 N N . ILE A 1 72 ? -7.293 10.586 24.824 1.00 18.74 69 ILE A N 1
ATOM 561 C CA . ILE A 1 72 ? -6.445 9.404 24.933 1.00 20.05 69 ILE A CA 1
ATOM 562 C C . ILE A 1 72 ? -6.348 9.057 26.412 1.00 23.82 69 ILE A C 1
ATOM 563 O O . ILE A 1 72 ? -6.059 9.929 27.233 1.00 18.63 69 ILE A O 1
ATOM 568 N N . MET A 1 73 ? -6.603 7.793 26.751 1.00 21.08 70 MET A N 1
ATOM 569 C CA . MET A 1 73 ? -6.738 7.357 28.136 1.00 20.31 70 MET A CA 1
ATOM 570 C C . MET A 1 73 ? -5.906 6.102 28.352 1.00 24.75 70 MET A C 1
ATOM 571 O O . MET A 1 73 ? -5.694 5.323 27.417 1.00 22.62 70 MET A O 1
ATOM 576 N N . GLN A 1 74 ? -5.427 5.913 29.591 1.00 21.90 71 GLN A N 1
ATOM 577 C CA . GLN A 1 74 ? -4.689 4.714 29.957 1.00 22.65 71 GLN A CA 1
ATOM 578 C C . GLN A 1 74 ? -5.463 3.953 31.021 1.00 20.23 71 GLN A C 1
ATOM 579 O O . GLN A 1 74 ? -5.936 4.546 31.996 1.00 21.65 71 GLN A O 1
ATOM 585 N N . VAL A 1 75 ? -5.599 2.641 30.832 1.00 22.53 72 VAL A N 1
ATOM 586 C CA . VAL A 1 75 ? -6.332 1.828 31.800 1.00 23.08 72 VAL A CA 1
ATOM 587 C C . VAL A 1 75 ? -5.500 1.708 33.077 1.00 26.34 72 VAL A C 1
ATOM 588 O O . VAL A 1 75 ? -4.339 1.280 33.044 1.00 24.50 72 VAL A O 1
ATOM 592 N N . LEU A 1 76 ? -6.086 2.101 34.205 1.00 25.66 73 LEU A N 1
ATOM 593 C CA . LEU A 1 76 ? -5.439 1.889 35.498 1.00 27.35 73 LEU A CA 1
ATOM 594 C C . LEU A 1 76 ? -5.868 0.586 36.153 1.00 27.35 73 LEU A C 1
ATOM 595 O O . LEU A 1 76 ? -5.058 -0.063 36.823 1.00 29.27 73 LEU A O 1
ATOM 600 N N . ASP A 1 77 ? -7.113 0.179 35.946 1.00 24.74 74 ASP A N 1
ATOM 601 C CA . ASP A 1 77 ? -7.671 -1.033 36.530 1.00 30.46 74 ASP A CA 1
ATOM 602 C C . ASP A 1 77 ? -8.812 -1.476 35.624 1.00 28.77 74 ASP A C 1
ATOM 603 O O . ASP A 1 77 ? -9.352 -0.676 34.852 1.00 25.80 74 ASP A O 1
ATOM 608 N N . ALA A 1 78 ? -9.193 -2.747 35.732 1.00 28.13 75 ALA A N 1
ATOM 609 C CA . ALA A 1 78 ? -10.192 -3.277 34.812 1.00 29.56 75 ALA A CA 1
ATOM 610 C C . ALA A 1 78 ? -10.920 -4.462 35.430 1.00 31.71 75 ALA A C 1
ATOM 611 O O . ALA A 1 78 ? -10.305 -5.293 36.094 1.00 31.86 75 ALA A O 1
ATOM 613 N N . GLY A 1 79 ? -12.222 -4.551 35.166 1.00 32.57 76 GLY A N 1
ATOM 614 C CA . GLY A 1 79 ? -12.986 -5.721 35.526 1.00 31.97 76 GLY A CA 1
ATOM 615 C C . GLY A 1 79 ? -12.477 -6.958 34.813 1.00 33.84 76 GLY A C 1
ATOM 616 O O . GLY A 1 79 ? -11.713 -6.878 33.844 1.00 34.72 76 GLY A O 1
ATOM 617 N N . PRO A 1 80 ? -12.899 -8.135 35.281 1.00 36.88 77 PRO A N 1
ATOM 618 C CA . PRO A 1 80 ? -12.403 -9.384 34.674 1.00 31.63 77 PRO A CA 1
ATOM 619 C C . PRO A 1 80 ? -12.715 -9.520 33.193 1.00 34.82 77 PRO A C 1
ATOM 620 O O . PRO A 1 80 ? -11.947 -10.168 32.470 1.00 36.86 77 PRO A O 1
ATOM 624 N N . ASN A 1 81 ? -13.820 -8.953 32.712 1.00 29.51 78 ASN A N 1
ATOM 625 C CA . ASN A 1 81 ? -14.186 -9.077 31.305 1.00 37.04 78 ASN A CA 1
ATOM 626 C C . ASN A 1 81 ? -14.045 -7.762 30.547 1.00 34.55 78 ASN A C 1
ATOM 627 O O . ASN A 1 81 ? -14.661 -7.590 29.491 1.00 33.53 78 ASN A O 1
ATOM 632 N N . ALA A 1 82 ? -13.257 -6.829 31.075 1.00 33.57 79 ALA A N 1
ATOM 633 C CA . ALA A 1 82 ? -13.031 -5.569 30.381 1.00 35.03 79 ALA A CA 1
ATOM 634 C C . ALA A 1 82 ? -12.342 -5.832 29.043 1.00 30.82 79 ALA A C 1
ATOM 635 O O . ALA A 1 82 ? -11.560 -6.775 28.913 1.00 30.22 79 ALA A O 1
ATOM 637 N N . PRO A 1 83 ? -12.604 -5.002 28.035 1.00 30.30 80 PRO A N 1
ATOM 638 C CA . PRO A 1 83 ? -11.953 -5.209 26.732 1.00 33.07 80 PRO A CA 1
ATOM 639 C C . PRO A 1 83 ? -10.457 -4.956 26.756 1.00 34.17 80 PRO A C 1
ATOM 640 O O . PRO A 1 83 ? -9.737 -5.512 25.919 1.00 32.99 80 PRO A O 1
ATOM 644 N N . PHE A 1 84 ? -9.956 -4.149 27.688 1.00 33.40 81 PHE A N 1
ATOM 645 C CA . PHE A 1 84 ? -8.540 -3.818 27.722 1.00 32.51 81 PHE A CA 1
ATOM 646 C C . PHE A 1 84 ? -7.994 -4.020 29.129 1.00 34.50 81 PHE A C 1
ATOM 647 O O . PHE A 1 84 ? -8.736 -3.989 30.113 1.00 35.15 81 PHE A O 1
ATOM 655 N N . ARG A 1 85 ? -6.674 -4.248 29.209 1.00 32.03 82 ARG A N 1
ATOM 656 C CA . ARG A 1 85 ? -5.988 -4.557 30.458 1.00 27.74 82 ARG A CA 1
ATOM 657 C C . ARG A 1 85 ? -5.295 -3.323 31.013 1.00 34.55 82 ARG A C 1
ATOM 658 O O . ARG A 1 85 ? -5.078 -2.335 30.300 1.00 30.07 82 ARG A O 1
ATOM 666 N N . PRO A 1 86 ? -4.937 -3.342 32.296 1.00 31.25 83 PRO A N 1
ATOM 667 C CA . PRO A 1 86 ? -4.201 -2.213 32.870 1.00 29.11 83 PRO A CA 1
ATOM 668 C C . PRO A 1 86 ? -2.941 -1.883 32.074 1.00 30.19 83 PRO A C 1
ATOM 669 O O . PRO A 1 86 ? -2.182 -2.765 31.666 1.00 28.27 83 PRO A O 1
ATOM 673 N N . GLY A 1 87 ? -2.712 -0.584 31.874 1.00 26.11 84 GLY A N 1
ATOM 674 C CA . GLY A 1 87 ? -1.616 -0.111 31.062 1.00 30.07 84 GLY A CA 1
ATOM 675 C C . GLY A 1 87 ? -1.960 0.105 29.601 1.00 24.14 84 GLY A C 1
ATOM 676 O O . GLY A 1 87 ? -1.249 0.849 28.909 1.00 28.21 84 GLY A O 1
ATOM 677 N N . ASP A 1 88 ? -3.032 -0.506 29.114 1.00 28.16 85 ASP A N 1
ATOM 678 C CA . ASP A 1 88 ? -3.441 -0.303 27.727 1.00 26.65 85 ASP A CA 1
ATOM 679 C C . ASP A 1 88 ? -3.838 1.150 27.488 1.00 25.27 85 ASP A C 1
ATOM 680 O O . ASP A 1 88 ? -4.328 1.838 28.384 1.00 22.82 85 ASP A O 1
ATOM 685 N N . LEU A 1 89 ? -3.628 1.609 26.253 1.00 22.77 86 LEU A N 1
ATOM 686 C CA . LEU A 1 89 ? -4.025 2.931 25.807 1.00 20.06 86 LEU A CA 1
ATOM 687 C C . LEU A 1 89 ? -5.244 2.819 24.893 1.00 22.90 86 LEU A C 1
ATOM 688 O O . LEU A 1 89 ? -5.320 1.919 24.054 1.00 21.21 86 LEU A O 1
ATOM 693 N N . VAL A 1 90 ? -6.200 3.729 25.056 1.00 21.01 87 VAL A N 1
ATOM 694 C CA . VAL A 1 90 ? -7.372 3.755 24.186 1.00 18.83 87 VAL A CA 1
ATOM 695 C C . VAL A 1 90 ? -7.662 5.190 23.775 1.00 23.21 87 VAL A C 1
ATOM 696 O O . VAL A 1 90 ? -7.326 6.141 24.487 1.00 21.33 87 VAL A O 1
ATOM 700 N N . GLN A 1 91 ? -8.321 5.333 22.629 1.00 20.85 88 GLN A N 1
ATOM 701 C CA . GLN A 1 91 ? -8.841 6.610 22.170 1.00 19.01 88 GLN A CA 1
ATOM 702 C C . GLN A 1 91 ? -10.361 6.519 22.158 1.00 23.80 88 GLN A C 1
ATOM 703 O O . GLN A 1 91 ? -10.924 5.570 21.608 1.00 21.91 88 GLN A O 1
ATOM 709 N N . GLY A 1 92 ? -11.017 7.487 22.785 1.00 21.67 89 GLY A N 1
ATOM 710 C CA . GLY A 1 92 ? -12.467 7.501 22.816 1.00 22.44 89 GLY A CA 1
ATOM 711 C C . GLY A 1 92 ? -12.932 8.806 23.421 1.00 23.14 89 GLY A C 1
ATOM 712 O O . GLY A 1 92 ? -12.128 9.643 23.838 1.00 22.55 89 GLY A O 1
ATOM 713 N N . PHE A 1 93 ? -14.254 8.959 23.497 1.00 23.59 90 PHE A N 1
ATOM 714 C CA . PHE A 1 93 ? -14.864 10.224 23.912 1.00 23.26 90 PHE A CA 1
ATOM 715 C C . PHE A 1 93 ? -14.939 10.312 25.444 1.00 25.89 90 PHE A C 1
ATOM 716 O O . PHE A 1 93 ? -16.009 10.383 26.049 1.00 24.07 90 PHE A O 1
ATOM 724 N N . GLY A 1 94 ? -13.756 10.349 26.068 1.00 21.89 91 GLY A N 1
ATOM 725 C CA . GLY A 1 94 ? -13.686 10.351 27.519 1.00 25.65 91 GLY A CA 1
ATOM 726 C C . GLY A 1 94 ? -14.015 11.679 28.164 1.00 27.17 91 GLY A C 1
ATOM 727 O O . GLY A 1 94 ? -14.469 11.706 29.312 1.00 25.48 91 GLY A O 1
ATOM 728 N N . GLY A 1 95 ? -13.764 12.794 27.470 1.00 22.46 92 GLY A N 1
ATOM 729 C CA . GLY A 1 95 ? -14.183 14.093 27.964 1.00 24.20 92 GLY A CA 1
ATOM 730 C C . GLY A 1 95 ? -13.131 14.814 28.791 1.00 25.02 92 GLY A C 1
ATOM 731 O O . GLY A 1 95 ? -12.017 14.340 29.027 1.00 23.84 92 GLY A O 1
ATOM 732 N N . TRP A 1 96 ? -13.507 16.011 29.237 1.00 24.10 93 TRP A N 1
ATOM 733 C CA . TRP A 1 96 ? -12.603 16.868 30.009 1.00 25.87 93 TRP A CA 1
ATOM 734 C C . TRP A 1 96 ? -12.638 16.446 31.485 1.00 27.64 93 TRP A C 1
ATOM 735 O O . TRP A 1 96 ? -13.166 17.138 32.357 1.00 30.87 93 TRP A O 1
ATOM 746 N N . ARG A 1 97 ? -12.043 15.283 31.753 1.00 24.83 94 ARG A N 1
ATOM 747 C CA . ARG A 1 97 ? -12.022 14.651 33.069 1.00 26.57 94 ARG A CA 1
ATOM 748 C C . ARG A 1 97 ? -10.656 14.022 33.286 1.00 30.32 94 ARG A C 1
ATOM 749 O O . ARG A 1 97 ? -10.094 13.420 32.364 1.00 23.75 94 ARG A O 1
ATOM 757 N N . THR A 1 98 ? -10.132 14.135 34.515 1.00 24.24 95 THR A N 1
ATOM 758 C CA . THR A 1 98 ? -8.828 13.540 34.795 1.00 22.81 95 THR A CA 1
ATOM 759 C C . THR A 1 98 ? -8.912 12.023 34.827 1.00 23.90 95 THR A C 1
ATOM 760 O O . THR A 1 98 ? -7.945 11.337 34.470 1.00 25.65 95 THR A O 1
ATOM 764 N N . HIS A 1 99 ? -10.057 11.488 35.249 1.00 24.53 96 HIS A N 1
ATOM 765 C CA . HIS A 1 99 ? -10.262 10.056 35.376 1.00 27.31 96 HIS A CA 1
ATOM 766 C C . HIS A 1 99 ? -11.738 9.795 35.182 1.00 26.17 96 HIS A C 1
ATOM 767 O O . HIS A 1 99 ? -12.564 10.691 35.368 1.00 27.08 96 HIS A O 1
ATOM 774 N N . LEU A 1 100 ? -12.059 8.543 34.867 1.00 24.10 97 LEU A N 1
ATOM 775 C CA . LEU A 1 100 ? -13.433 8.156 34.585 1.00 25.88 97 LEU A CA 1
ATOM 776 C C . LEU A 1 100 ? -13.493 6.637 34.592 1.00 23.96 97 LEU A C 1
ATOM 777 O O . LEU A 1 100 ? -12.460 5.961 34.551 1.00 24.07 97 LEU A O 1
ATOM 782 N N . VAL A 1 101 ? -14.714 6.116 34.685 1.00 24.03 98 VAL A N 1
ATOM 783 C CA . VAL A 1 101 ? -14.983 4.688 34.631 1.00 25.95 98 VAL A CA 1
ATOM 784 C C . VAL A 1 101 ? -15.900 4.454 33.444 1.00 25.63 98 VAL A C 1
ATOM 785 O O . VAL A 1 101 ? -16.893 5.170 33.277 1.00 26.14 98 VAL A O 1
ATOM 789 N N . SER A 1 102 ? -15.565 3.467 32.620 1.00 27.63 99 SER A N 1
ATOM 790 C CA . SER A 1 102 ? -16.379 3.166 31.452 1.00 28.51 99 SER A CA 1
ATOM 791 C C . SER A 1 102 ? -16.097 1.741 31.017 1.00 28.67 99 SER A C 1
ATOM 792 O O . SER A 1 102 ? -15.003 1.212 31.247 1.00 25.65 99 SER A O 1
ATOM 795 N N . ASP A 1 103 ? -17.081 1.123 30.373 1.00 26.31 100 ASP A N 1
ATOM 796 C CA . ASP A 1 103 ? -16.824 -0.174 29.775 1.00 26.96 100 ASP A CA 1
ATOM 797 C C . ASP A 1 103 ? -16.342 -0.061 28.331 1.00 29.42 100 ASP A C 1
ATOM 798 O O . ASP A 1 103 ? -16.030 -1.087 27.718 1.00 28.30 100 ASP A O 1
ATOM 803 N N . GLY A 1 104 ? -16.238 1.156 27.792 1.00 30.75 101 GLY A N 1
ATOM 804 C CA . GLY A 1 104 ? -15.694 1.342 26.455 1.00 30.43 101 GLY A CA 1
ATOM 805 C C . GLY A 1 104 ? -16.604 0.925 25.323 1.00 29.51 101 GLY A C 1
ATOM 806 O O . GLY A 1 104 ? -16.154 0.864 24.174 1.00 26.07 101 GLY A O 1
ATOM 807 N N . LYS A 1 105 ? -17.867 0.628 25.613 1.00 25.57 102 LYS A N 1
ATOM 808 C CA . LYS A 1 105 ? -18.819 0.241 24.592 1.00 31.11 102 LYS A CA 1
ATOM 809 C C . LYS A 1 105 ? -19.376 1.470 23.874 1.00 26.80 102 LYS A C 1
ATOM 810 O O . LYS A 1 105 ? -19.276 2.596 24.373 1.00 22.79 102 LYS A O 1
ATOM 816 N N . PRO A 1 106 ? -19.944 1.282 22.680 1.00 28.67 103 PRO A N 1
ATOM 817 C CA . PRO A 1 106 ? -20.590 2.406 21.992 1.00 29.00 103 PRO A CA 1
ATOM 818 C C . PRO A 1 106 ? -21.710 2.964 22.849 1.00 30.25 103 PRO A C 1
ATOM 819 O O . PRO A 1 106 ? -22.430 2.220 23.515 1.00 26.26 103 PRO A O 1
ATOM 823 N N . LYS A 1 107 ? -21.871 4.285 22.820 1.00 30.15 104 LYS A N 1
ATOM 824 C CA . LYS A 1 107 ? -22.793 4.951 23.737 1.00 28.51 104 LYS A CA 1
ATOM 825 C C . LYS A 1 107 ? -23.597 5.996 22.979 1.00 33.11 104 LYS A C 1
ATOM 826 O O . LYS A 1 107 ? -23.019 6.884 22.343 1.00 28.34 104 LYS A O 1
ATOM 832 N N . LEU A 1 108 ? -24.927 5.889 23.048 1.00 31.44 105 LEU A N 1
ATOM 833 C CA . LEU A 1 108 ? -25.786 6.885 22.421 1.00 33.05 105 LEU A CA 1
ATOM 834 C C . LEU A 1 108 ? -25.592 8.239 23.086 1.00 35.40 105 LEU A C 1
ATOM 835 O O . LEU A 1 108 ? -25.439 8.334 24.307 1.00 34.38 105 LEU A O 1
ATOM 840 N N . TRP A 1 109 ? -25.584 9.292 22.270 1.00 28.48 106 TRP A N 1
ATOM 841 C CA . TRP A 1 109 ? -25.592 10.669 22.763 1.00 33.00 106 TRP A CA 1
ATOM 842 C C . TRP A 1 109 ? -27.055 11.016 22.993 1.00 39.01 106 TRP A C 1
ATOM 843 O O . TRP A 1 109 ? -27.769 11.387 22.053 1.00 35.45 106 TRP A O 1
ATOM 854 N N . GLN A 1 110 ? -27.501 10.864 24.246 1.00 39.20 107 GLN A N 1
ATOM 855 C CA . GLN A 1 110 ? -28.926 10.904 24.552 1.00 39.56 107 GLN A CA 1
ATOM 856 C C . GLN A 1 110 ? -29.533 12.257 24.222 1.00 37.29 107 GLN A C 1
ATOM 857 O O . GLN A 1 110 ? -30.624 12.333 23.647 1.00 43.01 107 GLN A O 1
ATOM 863 N N . THR A 1 111 ? -28.850 13.334 24.589 1.00 35.57 108 THR A N 1
ATOM 864 C CA . THR A 1 111 ? -29.367 14.681 24.434 1.00 34.96 108 THR A CA 1
ATOM 865 C C . THR A 1 111 ? -28.965 15.320 23.104 1.00 33.66 108 THR A C 1
ATOM 866 O O . THR A 1 111 ? -29.103 16.534 22.949 1.00 34.21 108 THR A O 1
ATOM 870 N N . GLY A 1 112 ? -28.482 14.536 22.144 1.00 35.12 109 GLY A N 1
ATOM 871 C CA . GLY A 1 112 ? -27.920 15.118 20.930 1.00 35.64 109 GLY A CA 1
ATOM 872 C C . GLY A 1 112 ? -28.991 15.618 19.972 1.00 37.01 109 GLY A C 1
ATOM 873 O O . GLY A 1 112 ? -30.056 15.023 19.828 1.00 36.03 109 GLY A O 1
ATOM 874 N N . THR A 1 113 ? -28.689 16.741 19.315 1.00 36.68 110 THR A N 1
ATOM 875 C CA . THR A 1 113 ? -29.518 17.198 18.201 1.00 38.53 110 THR A CA 1
ATOM 876 C C . THR A 1 113 ? -29.781 16.061 17.217 1.00 40.26 110 THR A C 1
ATOM 877 O O . THR A 1 113 ? -30.903 15.899 16.723 1.00 39.27 110 THR A O 1
ATOM 881 N N . PHE A 1 114 ? -28.744 15.252 16.923 1.00 39.17 111 PHE A N 1
ATOM 882 C CA . PHE A 1 114 ? -28.802 14.044 16.116 1.00 36.72 111 PHE A CA 1
ATOM 883 C C . PHE A 1 114 ? -28.516 12.825 16.985 1.00 36.94 111 PHE A C 1
ATOM 884 O O . PHE A 1 114 ? -27.664 12.898 17.878 1.00 35.31 111 PHE A O 1
ATOM 892 N N . PRO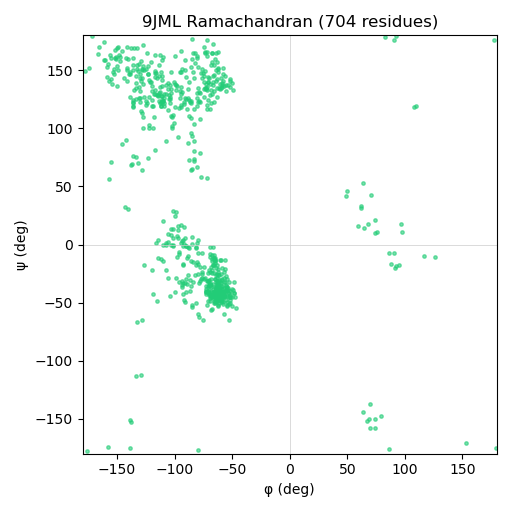 A 1 115 ? -29.173 11.681 16.717 1.00 35.70 112 PRO A N 1
ATOM 893 C CA . PRO A 1 115 ? -28.925 10.477 17.519 1.00 35.81 112 PRO A CA 1
ATOM 894 C C . PRO A 1 115 ? -27.568 9.853 17.249 1.00 34.04 112 PRO A C 1
ATOM 895 O O . PRO A 1 115 ? -27.472 8.673 16.901 1.00 33.96 112 PRO A O 1
ATOM 899 N N . MET A 1 116 ? -26.515 10.636 17.426 1.00 31.56 113 MET A N 1
ATOM 900 C CA . MET A 1 116 ? -25.157 10.153 17.258 1.00 32.37 113 MET A CA 1
ATOM 901 C C . MET A 1 116 ? -24.820 9.106 18.322 1.00 30.66 113 MET A C 1
ATOM 902 O O . MET A 1 116 ? -25.273 9.181 19.466 1.00 30.77 113 MET A O 1
ATOM 907 N N . VAL A 1 117 ? -24.011 8.122 17.930 1.00 28.24 114 VAL A N 1
ATOM 908 C CA . VAL A 1 117 ? -23.503 7.084 18.834 1.00 32.33 114 VAL A CA 1
ATOM 909 C C . VAL A 1 117 ? -21.982 7.192 18.881 1.00 33.37 114 VAL A C 1
ATOM 910 O O . VAL A 1 117 ? -21.300 6.857 17.899 1.00 30.48 114 VAL A O 1
ATOM 914 N N . PHE A 1 118 ? -21.447 7.632 20.019 1.00 30.07 115 PHE A N 1
ATOM 915 C CA . PHE A 1 118 ? -20.004 7.631 20.186 1.00 27.45 115 PHE A CA 1
ATOM 916 C C . PHE A 1 118 ? -19.456 6.212 20.032 1.00 29.90 115 PHE A C 1
ATOM 917 O O . PHE A 1 118 ? -20.033 5.256 20.565 1.00 31.17 115 PHE A O 1
ATOM 925 N N . PRO A 1 119 ? -18.364 6.032 19.293 1.00 29.77 116 PRO A N 1
ATOM 926 C CA . PRO A 1 119 ? -17.876 4.676 19.021 1.00 29.81 116 PRO A CA 1
ATOM 927 C C . PRO A 1 119 ? -17.253 4.025 20.249 1.00 30.16 116 PRO A C 1
ATOM 928 O O . PRO A 1 119 ? -16.906 4.679 21.245 1.00 23.32 116 PRO A O 1
ATOM 932 N N . ALA A 1 120 ? -17.137 2.699 20.162 1.00 30.17 117 ALA A N 1
ATOM 933 C CA . ALA A 1 120 ? -16.332 1.937 21.108 1.00 27.71 117 ALA A CA 1
ATOM 934 C C . ALA A 1 120 ? -14.934 2.524 21.206 1.00 26.73 117 ALA A C 1
ATOM 935 O O . ALA A 1 120 ? -14.351 2.927 20.195 1.00 25.81 117 ALA A O 1
ATOM 937 N N . TYR A 1 121 ? -14.394 2.548 22.425 1.00 26.33 118 TYR A N 1
ATOM 938 C CA . TYR A 1 121 ? -13.002 2.925 22.628 1.00 25.06 118 TYR A CA 1
ATOM 939 C C . TYR A 1 121 ? -12.109 2.100 21.718 1.00 27.16 118 TYR A C 1
ATOM 940 O O . TYR A 1 121 ? -12.343 0.907 21.515 1.00 26.08 118 TYR A O 1
ATOM 949 N N . ARG A 1 122 ? -11.070 2.741 21.190 1.00 22.26 119 ARG A N 1
ATOM 950 C CA . ARG A 1 122 ? -10.165 2.140 20.219 1.00 26.57 119 ARG A CA 1
ATOM 951 C C . ARG A 1 122 ? -8.812 1.894 20.875 1.00 23.81 119 ARG A C 1
ATOM 952 O O . ARG A 1 122 ? -8.198 2.828 21.406 1.00 23.05 119 ARG A O 1
ATOM 960 N N . LYS A 1 123 ? -8.332 0.653 20.810 1.00 23.11 120 LYS A N 1
ATOM 961 C CA . LYS A 1 123 ? -7.044 0.340 21.412 1.00 24.86 120 LYS A CA 1
ATOM 962 C C . LYS A 1 123 ? -5.937 0.941 20.563 1.00 26.36 120 LYS A C 1
ATOM 963 O O . LYS A 1 123 ? -5.967 0.851 19.337 1.00 24.66 120 LYS A O 1
ATOM 969 N N . LEU A 1 124 ? -4.988 1.594 21.208 1.00 23.20 121 LEU A N 1
ATOM 970 C CA . LEU A 1 124 ? -3.850 2.169 20.505 1.00 22.66 121 LEU A CA 1
ATOM 971 C C . LEU A 1 124 ? -2.664 1.232 20.668 1.00 26.61 121 LEU A C 1
ATOM 972 O O . LEU A 1 124 ? -2.469 0.640 21.733 1.00 26.79 121 LEU A O 1
ATOM 977 N N . ASP A 1 125 ? -1.904 1.071 19.596 1.00 21.87 122 ASP A N 1
ATOM 978 C CA . ASP A 1 125 ? -0.728 0.216 19.573 1.00 27.11 122 ASP A CA 1
ATOM 979 C C . ASP A 1 125 ? 0.501 1.101 19.428 1.00 26.49 122 ASP A C 1
ATOM 980 O O . ASP A 1 125 ? 0.641 1.825 18.434 1.00 29.43 122 ASP A O 1
ATOM 985 N N . LEU A 1 126 ? 1.390 1.046 20.423 1.00 26.60 123 LEU A N 1
ATOM 986 C CA . LEU A 1 126 ? 2.524 1.966 20.430 1.00 26.65 123 LEU A CA 1
ATOM 987 C C . LEU A 1 126 ? 3.430 1.773 19.225 1.00 24.14 123 LEU A C 1
ATOM 988 O O . LEU A 1 126 ? 4.143 2.705 18.837 1.00 24.52 123 LEU A O 1
ATOM 993 N N . ARG A 1 127 ? 3.416 0.593 18.604 1.00 23.90 124 ARG A N 1
ATOM 994 C CA . ARG A 1 127 ? 4.260 0.412 17.428 1.00 27.91 124 ARG A CA 1
ATOM 995 C C . ARG A 1 127 ? 3.930 1.407 16.318 1.00 30.43 124 ARG A C 1
ATOM 996 O O . ARG A 1 127 ? 4.788 1.660 15.470 1.00 30.13 124 ARG A O 1
ATOM 1004 N N . HIS A 1 128 ? 2.732 2.012 16.322 1.00 27.55 125 HIS A N 1
ATOM 1005 C CA . HIS A 1 128 ? 2.355 2.964 15.275 1.00 29.96 125 HIS A CA 1
ATOM 1006 C C . HIS A 1 128 ? 2.926 4.356 15.485 1.00 30.95 125 HIS A C 1
ATOM 1007 O O . HIS A 1 128 ? 2.860 5.175 14.566 1.00 29.68 125 HIS A O 1
ATOM 1014 N N . TYR A 1 129 ? 3.427 4.672 16.670 1.00 26.16 126 TYR A N 1
ATOM 1015 C CA . TYR A 1 129 ? 3.810 6.032 16.992 1.00 26.14 126 TYR A CA 1
ATOM 1016 C C . TYR A 1 129 ? 5.301 6.089 17.252 1.00 31.32 126 TYR A C 1
ATOM 1017 O O . TYR A 1 129 ? 5.912 5.122 17.721 1.00 31.11 126 TYR A O 1
ATOM 1026 N N . ASP A 1 130 ? 5.877 7.225 16.906 1.00 27.09 127 ASP A N 1
ATOM 1027 C CA . ASP A 1 130 ? 7.293 7.471 17.076 1.00 31.06 127 ASP A CA 1
ATOM 1028 C C . ASP A 1 130 ? 7.462 8.978 17.103 1.00 27.84 127 ASP A C 1
ATOM 1029 O O . ASP A 1 130 ? 6.481 9.726 17.075 1.00 27.77 127 ASP A O 1
ATOM 1034 N N . ASP A 1 131 ? 8.708 9.433 17.136 1.00 31.82 128 ASP A N 1
ATOM 1035 C CA . ASP A 1 131 ? 8.944 10.859 17.321 1.00 35.59 128 ASP A CA 1
ATOM 1036 C C . ASP A 1 131 ? 8.344 11.682 16.177 1.00 31.11 128 ASP A C 1
ATOM 1037 O O . ASP A 1 131 ? 7.911 12.819 16.390 1.00 30.56 128 ASP A O 1
ATOM 1042 N N . ALA A 1 132 ? 8.277 11.112 14.974 1.00 28.90 129 ALA A N 1
ATOM 1043 C CA . ALA A 1 132 ? 7.690 11.817 13.836 1.00 34.32 129 ALA A CA 1
ATOM 1044 C C . ALA A 1 132 ? 6.163 11.827 13.887 1.00 33.58 129 ALA A C 1
ATOM 1045 O O . ALA A 1 132 ? 5.529 12.787 13.424 1.00 30.26 129 ALA A O 1
ATOM 1047 N N . LEU A 1 133 ? 5.570 10.792 14.476 1.00 28.25 130 LEU A N 1
ATOM 1048 C CA . LEU A 1 133 ? 4.117 10.630 14.554 1.00 29.22 130 LEU A CA 1
ATOM 1049 C C . LEU A 1 133 ? 3.782 10.173 15.969 1.00 25.90 130 LEU A C 1
ATOM 1050 O O . LEU A 1 133 ? 3.514 8.987 16.207 1.00 27.89 130 LEU A O 1
ATOM 1055 N N . PRO A 1 134 ? 3.805 11.080 16.944 1.00 22.61 131 PRO A N 1
ATOM 1056 C CA . PRO A 1 134 ? 3.727 10.654 18.347 1.00 28.11 131 PRO A CA 1
ATOM 1057 C C . PRO A 1 134 ? 2.327 10.208 18.736 1.00 28.10 131 PRO A C 1
ATOM 1058 O O . PRO A 1 134 ? 1.346 10.400 18.007 1.00 23.05 131 PRO A O 1
ATOM 1062 N N . LEU A 1 135 ? 2.267 9.611 19.935 1.00 24.38 132 LEU A N 1
ATOM 1063 C CA . LEU A 1 135 ? 1.024 9.071 20.472 1.00 25.75 132 LEU A CA 1
ATOM 1064 C C . LEU A 1 135 ? -0.111 10.086 20.384 1.00 21.99 132 LEU A C 1
ATOM 1065 O O . LEU A 1 135 ? -1.261 9.733 20.091 1.00 22.49 132 LEU A O 1
ATOM 1070 N N . SER A 1 136 ? 0.192 11.353 20.644 1.00 22.06 133 SER A N 1
ATOM 1071 C CA . SER A 1 136 ? -0.828 12.391 20.585 1.00 22.38 133 SER A CA 1
ATOM 1072 C C . SER A 1 136 ? -1.534 12.469 19.227 1.00 21.79 133 SER A C 1
ATOM 1073 O O . SER A 1 136 ? -2.659 12.977 19.168 1.00 24.38 133 SER A O 1
ATOM 1076 N N . THR A 1 137 ? -0.913 12.000 18.134 1.00 20.20 134 THR A N 1
ATOM 1077 C CA . THR A 1 137 ? -1.591 12.040 16.827 1.00 21.05 134 THR A CA 1
ATOM 1078 C C . THR A 1 137 ? -2.826 11.147 16.774 1.00 22.84 134 THR A C 1
ATOM 1079 O O . THR A 1 137 ? -3.623 11.280 15.833 1.00 22.65 134 THR A O 1
ATOM 1083 N N . ALA A 1 138 ? -3.011 10.256 17.751 1.00 19.79 135 ALA A N 1
ATOM 1084 C CA . ALA A 1 138 ? -4.264 9.519 17.826 1.00 23.10 135 ALA A CA 1
ATOM 1085 C C . ALA A 1 138 ? -5.463 10.440 17.989 1.00 20.55 135 ALA A C 1
ATOM 1086 O O . ALA A 1 138 ? -6.598 9.979 17.834 1.00 19.65 135 ALA A O 1
ATOM 1088 N N . LEU A 1 139 ? -5.242 11.716 18.319 1.00 20.92 136 LEU A N 1
ATOM 1089 C CA . LEU A 1 139 ? -6.293 12.719 18.368 1.00 18.33 136 LEU A CA 1
ATOM 1090 C C . LEU A 1 139 ? -6.274 13.653 17.166 1.00 20.50 136 LEU A C 1
ATOM 1091 O O . LEU A 1 139 ? -7.100 14.565 17.097 1.00 18.22 136 LEU A O 1
ATOM 1096 N N . GLY A 1 140 ? -5.335 13.466 16.244 1.00 18.15 137 GLY A N 1
ATOM 1097 C CA . GLY A 1 140 ? -5.156 14.383 15.132 1.00 22.75 137 GLY A CA 1
ATOM 1098 C C . GLY A 1 140 ? -5.020 13.654 13.815 1.00 20.20 137 GLY A C 1
ATOM 1099 O O . GLY A 1 140 ? -5.966 13.007 13.361 1.00 19.72 137 GLY A O 1
ATOM 1100 N N . VAL A 1 141 ? -3.836 13.724 13.204 1.00 20.61 138 VAL A N 1
ATOM 1101 C CA . VAL A 1 141 ? -3.667 13.144 11.870 1.00 22.62 138 VAL A CA 1
ATOM 1102 C C . VAL A 1 141 ? -3.895 11.628 11.878 1.00 22.31 138 VAL A C 1
ATOM 1103 O O . VAL A 1 141 ? -4.369 11.061 10.884 1.00 22.86 138 VAL A O 1
ATOM 1107 N N . MET A 1 142 ? -3.569 10.942 12.975 1.00 22.13 139 MET A N 1
ATOM 1108 C CA . MET A 1 142 ? -3.909 9.530 13.135 1.00 21.84 139 MET A CA 1
ATOM 1109 C C . MET A 1 142 ? -5.167 9.335 13.976 1.00 22.79 139 MET A C 1
ATOM 1110 O O . MET A 1 142 ? -5.320 8.308 14.653 1.00 23.12 139 MET A O 1
ATOM 1115 N N . GLY A 1 143 ? -6.067 10.313 13.962 1.00 20.46 140 GLY A N 1
ATOM 1116 C CA . GLY A 1 143 ? -7.319 10.204 14.688 1.00 22.82 140 GLY A CA 1
ATOM 1117 C C . GLY A 1 143 ? -8.481 10.756 13.875 1.00 22.11 140 GLY A C 1
ATOM 1118 O O . GLY A 1 143 ? -8.439 10.732 12.642 1.00 19.62 140 GLY A O 1
ATOM 1119 N N . GLY A 1 144 ? -9.504 11.267 14.554 1.00 18.70 141 GLY A N 1
ATOM 1120 C CA . GLY A 1 144 ? -10.702 11.754 13.905 1.00 19.91 141 GLY A CA 1
ATOM 1121 C C . GLY A 1 144 ? -10.431 12.748 12.793 1.00 23.41 141 GLY A C 1
ATOM 1122 O O . GLY A 1 144 ? -10.948 12.614 11.681 1.00 19.88 141 GLY A O 1
ATOM 1123 N N . PRO A 1 145 ? -9.627 13.785 13.074 1.00 22.40 142 PRO A N 1
ATOM 1124 C CA . PRO A 1 145 ? -9.308 14.757 11.999 1.00 21.13 142 PRO A CA 1
ATOM 1125 C C . PRO A 1 145 ? -8.640 14.124 10.787 1.00 20.90 142 PRO A C 1
ATOM 1126 O O . PRO A 1 145 ? -9.055 14.381 9.654 1.00 21.20 142 PRO A O 1
ATOM 1130 N N . GLY A 1 146 ? -7.600 13.309 10.984 1.00 20.86 143 GLY A N 1
ATOM 1131 C CA . GLY A 1 146 ? -6.996 12.637 9.844 1.00 18.63 143 GLY A CA 1
ATOM 1132 C C . GLY A 1 146 ? -7.986 11.758 9.101 1.00 21.79 143 GLY A C 1
ATOM 1133 O O . GLY A 1 146 ? -8.030 11.748 7.863 1.00 21.22 143 GLY A O 1
ATOM 1134 N N . MET A 1 147 ? -8.813 11.021 9.844 1.00 17.56 144 MET A N 1
ATOM 1135 C CA . MET A 1 147 ? -9.767 10.120 9.201 1.00 18.33 144 MET A CA 1
ATOM 1136 C C . MET A 1 147 ? -10.776 10.904 8.361 1.00 18.67 144 MET A C 1
ATOM 1137 O O . MET A 1 147 ? -11.139 10.478 7.259 1.00 20.81 144 MET A O 1
ATOM 1142 N N . THR A 1 148 ? -11.224 12.063 8.867 1.00 17.25 145 THR A N 1
ATOM 1143 C CA . THR A 1 148 ? -12.151 12.930 8.133 1.00 17.05 145 THR A CA 1
ATOM 1144 C C . THR A 1 148 ? -11.564 13.380 6.795 1.00 18.93 145 THR A C 1
ATOM 1145 O O . THR A 1 148 ? -12.235 13.337 5.752 1.00 19.41 145 THR A O 1
ATOM 1149 N N . ALA A 1 149 ? -10.317 13.851 6.809 1.00 17.73 146 ALA A N 1
ATOM 1150 C CA . ALA A 1 149 ? -9.693 14.326 5.574 1.00 20.65 146 ALA A CA 1
ATOM 1151 C C . ALA A 1 149 ? -9.349 13.166 4.641 1.00 20.56 146 ALA A C 1
ATOM 1152 O O . ALA A 1 149 ? -9.700 13.189 3.453 1.00 20.56 146 ALA A O 1
ATOM 1154 N N . TRP A 1 150 ? -8.639 12.153 5.160 1.00 18.66 147 TRP A N 1
ATOM 1155 C CA . TRP A 1 150 ? -8.284 10.986 4.350 1.00 23.51 147 TRP A CA 1
ATOM 1156 C C . TRP A 1 150 ? -9.527 10.263 3.828 1.00 22.99 147 TRP A C 1
ATOM 1157 O O . TRP A 1 150 ? -9.587 9.877 2.650 1.00 22.56 147 TRP A O 1
ATOM 1168 N N . GLY A 1 151 ? -10.527 10.068 4.686 1.00 18.80 148 GLY A N 1
ATOM 1169 C CA . GLY A 1 151 ? -11.748 9.409 4.231 1.00 20.15 148 GLY A CA 1
ATOM 1170 C C . GLY A 1 151 ? -12.442 10.169 3.105 1.00 20.54 148 GLY A C 1
ATOM 1171 O O . GLY A 1 1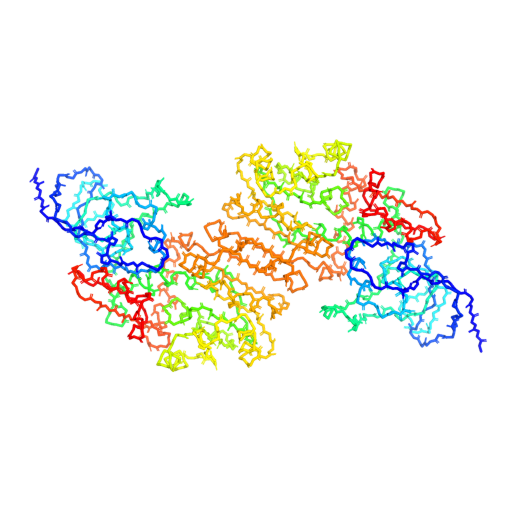51 ? -12.806 9.590 2.081 1.00 20.19 148 GLY A O 1
ATOM 1172 N N . THR A 1 152 ? -12.619 11.484 3.273 1.00 20.03 149 THR A N 1
ATOM 1173 C CA . THR A 1 152 ? -13.294 12.266 2.229 1.00 17.64 149 THR A CA 1
ATOM 1174 C C . THR A 1 152 ? -12.547 12.164 0.902 1.00 20.02 149 THR A C 1
ATOM 1175 O O . THR A 1 152 ? -13.161 12.016 -0.162 1.00 19.90 149 THR A O 1
ATOM 1179 N N . MET A 1 153 ? -11.212 12.218 0.948 1.00 18.87 150 MET A N 1
ATOM 1180 C CA . MET A 1 153 ? -10.414 12.320 -0.270 1.00 21.30 150 MET A CA 1
ATOM 1181 C C . MET A 1 153 ? -10.148 10.973 -0.928 1.00 24.20 150 MET A C 1
ATOM 1182 O O . MET A 1 153 ? -9.720 10.942 -2.087 1.00 22.34 150 MET A O 1
ATOM 1187 N N . THR A 1 154 ? -10.379 9.867 -0.225 1.00 21.79 151 THR A N 1
ATOM 1188 C CA . THR A 1 154 ? -10.236 8.555 -0.830 1.00 23.61 151 THR A CA 1
ATOM 1189 C C . THR A 1 154 ? -11.555 7.857 -1.083 1.00 20.81 151 THR A C 1
ATOM 1190 O O . THR A 1 154 ? -11.597 6.957 -1.919 1.00 27.48 151 THR A O 1
ATOM 1194 N N . LYS A 1 155 ? -12.629 8.231 -0.388 1.00 23.20 152 LYS A N 1
ATOM 1195 C CA . LYS A 1 155 ? -13.905 7.557 -0.555 1.00 21.94 152 LYS A CA 1
ATOM 1196 C C . LYS A 1 155 ? -14.963 8.404 -1.250 1.00 28.17 152 LYS A C 1
ATOM 1197 O O . LYS A 1 155 ? -15.997 7.859 -1.661 1.00 26.54 152 LYS A O 1
ATOM 1203 N N . PHE A 1 156 ? -14.754 9.712 -1.384 1.00 22.56 153 PHE A N 1
ATOM 1204 C CA . PHE A 1 156 ? -15.757 10.535 -2.053 1.00 23.42 153 PHE A CA 1
ATOM 1205 C C . PHE A 1 156 ? -15.135 11.387 -3.150 1.00 23.79 153 PHE A C 1
ATOM 1206 O O . PHE A 1 156 ? -15.459 11.222 -4.332 1.00 21.60 153 PHE A O 1
ATOM 1214 N N . MET A 1 157 ? -14.267 12.319 -2.775 1.00 22.31 154 MET A N 1
ATOM 1215 C CA . MET A 1 157 ? -13.700 13.228 -3.759 1.00 24.33 154 MET A CA 1
ATOM 1216 C C . MET A 1 157 ? -12.726 12.482 -4.656 1.00 26.48 154 MET A C 1
ATOM 1217 O O . MET A 1 157 ? -11.978 11.613 -4.205 1.00 30.37 154 MET A O 1
ATOM 1222 N N . GLN A 1 158 ? -12.764 12.796 -5.940 1.00 22.42 155 GLN A N 1
ATOM 1223 C CA . GLN A 1 158 ? -11.868 12.177 -6.919 1.00 28.89 155 GLN A CA 1
ATOM 1224 C C . GLN A 1 158 ? -11.109 13.308 -7.596 1.00 24.10 155 GLN A C 1
ATOM 1225 O O . GLN A 1 158 ? -11.413 13.674 -8.734 1.00 26.37 155 GLN A O 1
ATOM 1231 N N . VAL A 1 159 ? -10.140 13.887 -6.888 1.00 23.29 156 VAL A N 1
ATOM 1232 C CA . VAL A 1 159 ? -9.385 14.998 -7.462 1.00 23.67 156 VAL A CA 1
ATOM 1233 C C . VAL A 1 159 ? -8.572 14.504 -8.655 1.00 24.05 156 VAL A C 1
ATOM 1234 O O . VAL A 1 159 ? -7.891 13.474 -8.578 1.00 24.90 156 VAL A O 1
ATOM 1238 N N . ARG A 1 160 ? -8.639 15.244 -9.781 1.00 23.51 157 ARG A N 1
ATOM 1239 C CA . ARG A 1 160 ? -7.883 14.921 -10.986 1.00 23.65 157 ARG A CA 1
ATOM 1240 C C . ARG A 1 160 ? -6.831 15.997 -11.265 1.00 25.12 157 ARG A C 1
ATOM 1241 O O . ARG A 1 160 ? -7.001 17.159 -10.870 1.00 23.06 157 ARG A O 1
ATOM 1249 N N . PRO A 1 161 ? -5.741 15.652 -11.960 1.00 26.53 158 PRO A N 1
ATOM 1250 C CA . PRO A 1 161 ? -4.736 16.670 -12.288 1.00 24.76 158 PRO A CA 1
ATOM 1251 C C . PRO A 1 161 ? -5.381 17.813 -13.060 1.00 23.11 158 PRO A C 1
ATOM 1252 O O . PRO A 1 161 ? -6.179 17.597 -13.971 1.00 25.68 158 PRO A O 1
ATOM 1256 N N . GLY A 1 162 ? -5.023 19.038 -12.691 1.00 23.56 159 GLY A N 1
ATOM 1257 C CA . GLY A 1 162 ? -5.600 20.211 -13.305 1.00 25.73 159 GLY A CA 1
ATOM 1258 C C . GLY A 1 162 ? -6.906 20.684 -12.693 1.00 30.52 159 GLY A C 1
ATOM 1259 O O . GLY A 1 162 ? -7.388 21.758 -13.069 1.00 27.91 159 GLY A O 1
ATOM 1260 N N . ASP A 1 163 ? -7.489 19.925 -11.764 1.00 25.23 160 ASP A N 1
ATOM 1261 C CA . ASP A 1 163 ? -8.650 20.414 -11.027 1.00 24.83 160 ASP A CA 1
ATOM 1262 C C . ASP A 1 163 ? -8.295 21.657 -10.221 1.00 23.74 160 ASP A C 1
ATOM 1263 O O . ASP A 1 163 ? -7.155 21.843 -9.784 1.00 24.68 160 ASP A O 1
ATOM 1268 N N . THR A 1 164 ? -9.292 22.510 -9.998 1.00 22.95 161 THR A N 1
ATOM 1269 C CA . THR A 1 164 ? -9.180 23.526 -8.963 1.00 22.84 161 THR A CA 1
ATOM 1270 C C . THR A 1 164 ? -10.004 23.104 -7.751 1.00 23.26 161 THR A C 1
ATOM 1271 O O . THR A 1 164 ? -11.209 22.822 -7.872 1.00 21.04 161 THR A O 1
ATOM 1275 N N . VAL A 1 165 ? -9.353 23.054 -6.588 1.00 18.32 162 VAL A N 1
ATOM 1276 C CA . VAL A 1 165 ? -9.982 22.637 -5.337 1.00 20.26 162 VAL A CA 1
ATOM 1277 C C . VAL A 1 165 ? -10.001 23.820 -4.381 1.00 22.68 162 VAL A C 1
ATOM 1278 O O . VAL A 1 165 ? -8.963 24.458 -4.159 1.00 23.79 162 VAL A O 1
ATOM 1282 N N . VAL A 1 166 ? -11.176 24.119 -3.823 1.00 19.62 163 VAL A N 1
ATOM 1283 C CA . VAL A 1 166 ? -11.325 25.180 -2.834 1.00 16.69 163 VAL A CA 1
ATOM 1284 C C . VAL A 1 166 ? -11.559 24.523 -1.480 1.00 21.78 163 VAL A C 1
ATOM 1285 O O . VAL A 1 166 ? -12.319 23.551 -1.373 1.00 18.85 163 VAL A O 1
ATOM 1289 N N . VAL A 1 167 ? -10.894 25.046 -0.451 1.00 19.74 164 VAL A N 1
ATOM 1290 C CA . VAL A 1 167 ? -11.016 24.567 0.921 1.00 17.72 164 VAL A CA 1
ATOM 1291 C C . VAL A 1 167 ? -11.317 25.780 1.793 1.00 22.05 164 VAL A C 1
ATOM 1292 O O . VAL A 1 167 ? -10.455 26.655 1.953 1.00 22.31 164 VAL A O 1
ATOM 1296 N N . SER A 1 168 ? -12.519 25.833 2.367 1.00 18.56 165 SER A N 1
ATOM 1297 C CA . SER A 1 168 ? -12.828 26.857 3.358 1.00 21.47 165 SER A CA 1
ATOM 1298 C C . SER A 1 168 ? -12.482 26.336 4.751 1.00 26.00 165 SER A C 1
ATOM 1299 O O . SER A 1 168 ? -12.604 25.139 5.027 1.00 27.07 165 SER A O 1
ATOM 1302 N N . GLY A 1 169 ? -11.996 27.228 5.607 1.00 22.21 166 GLY A N 1
ATOM 1303 C CA . GLY A 1 169 ? -11.455 26.798 6.888 1.00 24.49 166 GLY A CA 1
ATOM 1304 C C . GLY A 1 169 ? -10.140 26.068 6.720 1.00 29.03 166 GLY A C 1
ATOM 1305 O O . GLY A 1 169 ? -9.907 25.047 7.385 1.00 28.95 166 GLY A O 1
ATOM 1306 N N . ALA A 1 170 ? -9.263 26.581 5.857 1.00 22.86 167 ALA A N 1
ATOM 1307 C CA . ALA A 1 170 ? -8.117 25.810 5.390 1.00 26.08 167 ALA A CA 1
ATOM 1308 C C . ALA A 1 170 ? -6.980 25.741 6.399 1.00 27.32 167 ALA A C 1
ATOM 1309 O O . ALA A 1 170 ? -6.136 24.849 6.295 1.00 28.70 167 ALA A O 1
ATOM 1311 N N . SER A 1 171 ? -6.933 26.648 7.370 1.00 25.33 168 SER A N 1
ATOM 1312 C CA . SER A 1 171 ? -5.784 26.731 8.262 1.00 32.17 168 SER A CA 1
ATOM 1313 C C . SER A 1 171 ? -5.794 25.680 9.367 1.00 29.16 168 SER A C 1
ATOM 1314 O O . SER A 1 171 ? -4.740 25.420 9.948 1.00 33.34 168 SER A O 1
ATOM 1317 N N . GLY A 1 172 ? -6.929 25.043 9.646 1.00 25.93 169 GLY A N 1
ATOM 1318 C CA . GLY A 1 172 ? -6.957 23.929 10.594 1.00 26.60 169 GLY A CA 1
ATOM 1319 C C . GLY A 1 172 ? -6.307 22.666 10.033 1.00 27.76 169 GLY A C 1
ATOM 1320 O O . GLY A 1 172 ? -5.885 22.591 8.878 1.00 27.15 169 GLY A O 1
ATOM 1321 N N . MET A 1 173 ? -6.229 21.641 10.886 1.00 22.39 170 MET A N 1
ATOM 1322 C CA . MET A 1 173 ? -5.593 20.393 10.467 1.00 24.25 170 MET A CA 1
ATOM 1323 C C . MET A 1 173 ? -6.353 19.738 9.317 1.00 20.53 170 MET A C 1
ATOM 1324 O O . MET A 1 173 ? -5.749 19.245 8.360 1.00 20.74 170 MET A O 1
ATOM 1329 N N . ILE A 1 174 ? -7.678 19.679 9.418 1.00 18.28 171 ILE A N 1
ATOM 1330 C CA . ILE A 1 174 ? -8.451 18.974 8.403 1.00 20.01 171 ILE A CA 1
ATOM 1331 C C . ILE A 1 174 ? -8.299 19.675 7.061 1.00 22.43 171 ILE A C 1
ATOM 1332 O O . ILE A 1 174 ? -7.962 19.051 6.048 1.00 19.94 171 ILE A O 1
ATOM 1337 N N . GLY A 1 175 ? -8.494 20.997 7.053 1.00 19.25 172 GLY A N 1
ATOM 1338 C CA . GLY A 1 175 ? -8.329 21.758 5.828 1.00 23.13 172 GLY A CA 1
ATOM 1339 C C . GLY A 1 175 ? -6.939 21.649 5.233 1.00 21.72 172 GLY A C 1
ATOM 1340 O O . GLY A 1 175 ? -6.788 21.535 4.013 1.00 19.92 172 GLY A O 1
ATOM 1341 N N . THR A 1 176 ? -5.894 21.708 6.074 1.00 22.08 173 THR A N 1
ATOM 1342 C CA . THR A 1 176 ? -4.543 21.635 5.517 1.00 22.98 173 THR A CA 1
ATOM 1343 C C . THR A 1 176 ? -4.239 20.247 4.987 1.00 22.91 173 THR A C 1
ATOM 1344 O O . THR A 1 176 ? -3.510 20.117 3.997 1.00 22.28 173 THR A O 1
ATOM 1348 N N . LEU A 1 177 ? -4.767 19.207 5.640 1.00 18.59 174 LEU A N 1
ATOM 1349 C CA . LEU A 1 177 ? -4.608 17.852 5.123 1.00 20.64 174 LEU A CA 1
ATOM 1350 C C . LEU A 1 177 ? -5.320 17.704 3.779 1.00 19.63 174 LEU A C 1
ATOM 1351 O O . LEU A 1 177 ? -4.746 17.202 2.803 1.00 18.80 174 LEU A O 1
ATOM 1356 N N . VAL A 1 178 ? -6.577 18.141 3.712 1.00 17.17 175 VAL A N 1
ATOM 1357 C CA . VAL A 1 178 ? -7.301 18.061 2.445 1.00 19.94 175 VAL A CA 1
ATOM 1358 C C . VAL A 1 178 ? -6.538 18.807 1.364 1.00 19.62 175 VAL A C 1
ATOM 1359 O O . VAL A 1 178 ? -6.357 18.306 0.244 1.00 19.26 175 VAL A O 1
ATOM 1363 N N . GLY A 1 179 ? -6.031 19.995 1.698 1.00 20.33 176 GLY A N 1
ATOM 1364 C CA . GLY A 1 179 ? -5.346 20.799 0.694 1.00 18.43 176 GLY A CA 1
ATOM 1365 C C . GLY A 1 179 ? -4.103 20.123 0.150 1.00 18.69 176 GLY A C 1
ATOM 1366 O O . GLY A 1 179 ? -3.866 20.112 -1.059 1.00 19.29 176 GLY A O 1
ATOM 1367 N N . GLN A 1 180 ? -3.282 19.556 1.045 1.00 18.24 177 GLN A N 1
ATOM 1368 C CA . GLN A 1 180 ? -2.055 18.896 0.607 1.00 22.37 177 GLN A CA 1
ATOM 1369 C C . GLN A 1 180 ? -2.338 17.612 -0.162 1.00 20.68 177 GLN A C 1
ATOM 1370 O O . GLN A 1 180 ? -1.586 17.260 -1.077 1.00 19.76 177 GLN A O 1
ATOM 1376 N N . MET A 1 181 ? -3.386 16.880 0.213 1.00 18.85 178 MET A N 1
ATOM 1377 C CA . MET A 1 181 ? -3.768 15.704 -0.570 1.00 21.20 178 MET A CA 1
ATOM 1378 C C . MET A 1 181 ? -4.255 16.105 -1.955 1.00 20.26 178 MET A C 1
ATOM 1379 O O . MET A 1 181 ? -3.971 15.419 -2.940 1.00 21.93 178 MET A O 1
ATOM 1384 N N . ALA A 1 182 ? -5.031 17.184 -2.036 1.00 18.14 179 ALA A N 1
ATOM 1385 C CA . ALA A 1 182 ? -5.463 17.683 -3.331 1.00 23.58 179 ALA A CA 1
ATOM 1386 C C . ALA A 1 182 ? -4.263 18.059 -4.192 1.00 22.88 179 ALA A C 1
ATOM 1387 O O . ALA A 1 182 ? -4.216 17.727 -5.380 1.00 20.88 179 ALA A O 1
ATOM 1389 N N . LYS A 1 183 ? -3.270 18.723 -3.596 1.00 21.95 180 LYS A N 1
ATOM 1390 C CA . LYS A 1 183 ? -2.070 19.093 -4.343 1.00 22.58 180 LYS A CA 1
ATOM 1391 C C . LYS A 1 183 ? -1.334 17.852 -4.841 1.00 24.12 180 LYS A C 1
ATOM 1392 O O . LYS A 1 183 ? -0.919 17.798 -6.008 1.00 21.37 180 LYS A O 1
ATOM 1398 N N . ARG A 1 184 ? -1.182 16.833 -3.977 1.00 23.57 181 ARG A N 1
ATOM 1399 C CA . ARG A 1 184 ? -0.600 15.560 -4.411 1.00 25.47 181 ARG A CA 1
ATOM 1400 C C . ARG A 1 184 ? -1.354 14.962 -5.585 1.00 25.78 181 ARG A C 1
ATOM 1401 O O . ARG A 1 184 ? -0.751 14.274 -6.428 1.00 26.05 181 ARG A O 1
ATOM 1409 N N . ALA A 1 185 ? -2.668 15.184 -5.647 1.00 24.98 182 ALA A N 1
ATOM 1410 C CA . ALA A 1 185 ? -3.482 14.673 -6.735 1.00 23.64 182 ALA A CA 1
ATOM 1411 C C . ALA A 1 185 ? -3.399 15.541 -7.985 1.00 22.38 182 ALA A C 1
ATOM 1412 O O . ALA A 1 185 ? -4.060 15.224 -8.978 1.00 23.06 182 ALA A O 1
ATOM 1414 N N . GLY A 1 186 ? -2.609 16.612 -7.963 1.00 23.67 183 GLY A N 1
ATOM 1415 C CA . GLY A 1 186 ? -2.379 17.431 -9.148 1.00 23.64 183 GLY A CA 1
ATOM 1416 C C . GLY A 1 186 ? -3.228 18.683 -9.256 1.00 23.98 183 GLY A C 1
ATOM 1417 O O . GLY A 1 186 ? -3.223 19.322 -10.314 1.00 21.76 183 GLY A O 1
ATOM 1418 N N . ALA A 1 187 ? -3.941 19.047 -8.199 1.00 20.97 184 ALA A N 1
ATOM 1419 C CA . ALA A 1 187 ? -4.903 20.138 -8.237 1.00 23.78 184 ALA A CA 1
ATOM 1420 C C . ALA A 1 187 ? -4.243 21.480 -7.983 1.00 23.43 184 ALA A C 1
ATOM 1421 O O . ALA A 1 187 ? -3.206 21.573 -7.315 1.00 23.93 184 ALA A O 1
ATOM 1423 N N . ARG A 1 188 ? -4.858 22.528 -8.527 1.00 24.23 185 ARG A N 1
ATOM 1424 C CA . ARG A 1 188 ? -4.662 23.871 -8.014 1.00 23.73 185 ARG A CA 1
ATOM 1425 C C . ARG A 1 188 ? -5.503 24.024 -6.754 1.00 23.68 185 ARG A C 1
ATOM 1426 O O . ARG A 1 188 ? -6.696 23.701 -6.761 1.00 20.00 185 ARG A O 1
ATOM 1434 N N . VAL A 1 189 ? -4.899 24.518 -5.672 1.00 19.99 186 VAL A N 1
ATOM 1435 C CA . VAL A 1 189 ? -5.552 24.503 -4.366 1.00 20.43 186 VAL A CA 1
ATOM 1436 C C . VAL A 1 189 ? -5.704 25.932 -3.854 1.00 23.49 186 VAL A C 1
ATOM 1437 O O . VAL A 1 189 ? -4.713 26.675 -3.725 1.00 23.46 186 VAL A O 1
ATOM 1441 N N . VAL A 1 190 ? -6.944 26.302 -3.537 1.00 21.54 187 VAL A N 1
ATOM 1442 C CA . VAL A 1 190 ? -7.308 27.629 -3.055 1.00 20.80 187 VAL A CA 1
ATOM 1443 C C . VAL A 1 190 ? -7.885 27.474 -1.660 1.00 24.42 187 VAL A C 1
ATOM 1444 O O . VAL A 1 190 ? -8.777 26.648 -1.436 1.00 24.29 187 VAL A O 1
ATOM 1448 N N . GLY A 1 191 ? -7.390 28.263 -0.707 1.00 22.31 188 GLY A N 1
ATOM 1449 C CA . GLY A 1 191 ? -7.855 28.193 0.654 1.00 23.97 188 GLY A CA 1
ATOM 1450 C C . GLY A 1 191 ? -8.350 29.550 1.130 1.00 29.42 188 GLY A C 1
ATOM 1451 O O . GLY A 1 191 ? -8.108 30.589 0.497 1.00 27.63 188 GLY A O 1
ATOM 1452 N N . THR A 1 192 ? -9.074 29.530 2.241 1.00 24.12 189 THR A N 1
ATOM 1453 C CA . THR A 1 192 ? -9.401 30.745 2.978 1.00 27.94 189 THR A CA 1
ATOM 1454 C C . THR A 1 192 ? -8.639 30.712 4.294 1.00 30.16 189 THR A C 1
ATOM 1455 O O . THR A 1 192 ? -8.407 29.633 4.847 1.00 33.29 189 THR A O 1
ATOM 1459 N N . ALA A 1 193 ? -8.198 31.879 4.769 1.00 31.36 190 ALA A N 1
ATOM 1460 C CA . ALA A 1 193 ? -7.498 31.950 6.044 1.00 32.32 190 ALA A CA 1
ATOM 1461 C C . ALA A 1 193 ? -7.713 33.323 6.676 1.00 34.61 190 ALA A C 1
ATOM 1462 O O . ALA A 1 193 ? -8.185 34.265 6.034 1.00 34.29 190 ALA A O 1
ATOM 1464 N N . GLY A 1 194 ? -7.339 33.419 7.953 1.00 33.33 191 GLY A N 1
ATOM 1465 C CA . GLY A 1 194 ? -7.680 34.560 8.777 1.00 38.06 191 GLY A CA 1
ATOM 1466 C C . GLY A 1 194 ? -6.641 35.662 8.915 1.00 38.18 191 GLY A C 1
ATOM 1467 O O . GLY A 1 194 ? -6.942 36.695 9.511 1.00 38.96 191 GLY A O 1
ATOM 1468 N N . SER A 1 195 ? -5.429 35.476 8.393 1.00 34.08 192 SER A N 1
ATOM 1469 C CA . SER A 1 195 ? -4.417 36.516 8.547 1.00 37.24 192 SER A CA 1
ATOM 1470 C C . SER A 1 195 ? -3.323 36.304 7.518 1.00 36.27 192 SER A C 1
ATOM 1471 O O . SER A 1 195 ? -3.147 35.202 6.991 1.00 34.71 192 SER A O 1
ATOM 1474 N N . ALA A 1 196 ? -2.579 37.379 7.246 1.00 33.14 193 ALA A N 1
ATOM 1475 C CA . ALA A 1 196 ? -1.500 37.287 6.269 1.00 33.44 193 ALA A CA 1
ATOM 1476 C C . ALA A 1 196 ? -0.530 36.172 6.631 1.00 31.53 193 ALA A C 1
ATOM 1477 O O . ALA A 1 196 ? -0.069 35.430 5.752 1.00 31.91 193 ALA A O 1
ATOM 1479 N N . GLY A 1 197 ? -0.221 36.031 7.920 1.00 31.22 194 GLY A N 1
ATOM 1480 C CA . GLY A 1 197 ? 0.726 35.010 8.337 1.00 35.21 194 GLY A CA 1
ATOM 1481 C C . GLY A 1 197 ? 0.202 33.605 8.113 1.00 33.22 194 GLY A C 1
ATOM 1482 O O . GLY A 1 197 ? 0.946 32.721 7.679 1.00 29.39 194 GLY A O 1
ATOM 1483 N N . LYS A 1 198 ? -1.084 33.381 8.397 1.00 34.29 195 LYS A N 1
ATOM 1484 C CA . LYS A 1 198 ? -1.668 32.064 8.151 1.00 37.14 195 LYS A CA 1
ATOM 1485 C C . LYS A 1 198 ? -1.768 31.784 6.657 1.00 32.61 195 LYS A C 1
ATOM 1486 O O . LYS A 1 198 ? -1.530 30.654 6.216 1.00 33.25 195 LYS A O 1
ATOM 1492 N N . ALA A 1 199 ? -2.074 32.807 5.854 1.00 33.23 196 ALA A N 1
ATOM 1493 C CA . ALA A 1 199 ? -2.029 32.641 4.404 1.00 30.24 196 ALA A CA 1
ATOM 1494 C C . ALA A 1 199 ? -0.647 32.193 3.929 1.00 32.32 196 ALA A C 1
ATOM 1495 O O . ALA A 1 199 ? -0.535 31.315 3.060 1.00 27.89 196 ALA A O 1
ATOM 1497 N N . ARG A 1 200 ? 0.423 32.809 4.458 1.00 31.63 197 ARG A N 1
ATOM 1498 C CA . ARG A 1 200 ? 1.769 32.419 4.041 1.00 28.94 197 ARG A CA 1
ATOM 1499 C C . ARG A 1 200 ? 2.107 31.016 4.522 1.00 25.10 197 ARG A C 1
ATOM 1500 O O . ARG A 1 200 ? 2.816 30.275 3.837 1.00 30.34 197 ARG A O 1
ATOM 1508 N N . TYR A 1 201 ? 1.614 30.640 5.696 1.00 27.63 198 TYR A N 1
ATOM 1509 C CA . TYR A 1 201 ? 1.762 29.262 6.155 1.00 30.42 198 TYR A CA 1
ATOM 1510 C C . TYR A 1 201 ? 1.119 28.282 5.167 1.00 30.21 198 TYR A C 1
ATOM 1511 O O . TYR A 1 201 ? 1.737 27.285 4.765 1.00 30.40 198 TYR A O 1
ATOM 1520 N N . LEU A 1 202 ? -0.109 28.573 4.726 1.00 31.42 199 LEU A N 1
ATOM 1521 C CA . LEU A 1 202 ? -0.763 27.697 3.751 1.00 30.04 199 LEU A CA 1
ATOM 1522 C C . LEU A 1 202 ? 0.006 27.663 2.437 1.00 31.79 199 LEU A C 1
ATOM 1523 O O . LEU A 1 202 ? 0.080 26.621 1.767 1.00 27.92 199 LEU A O 1
ATOM 1528 N N . SER A 1 203 ? 0.579 28.798 2.037 1.00 28.26 200 SER A N 1
ATOM 1529 C CA . SER A 1 203 ? 1.379 28.809 0.817 1.00 31.18 200 SER A CA 1
ATOM 1530 C C . SER A 1 203 ? 2.610 27.924 0.976 1.00 27.54 200 SER A C 1
ATOM 1531 O O . SER A 1 203 ? 3.007 27.219 0.043 1.00 29.66 200 SER A O 1
ATOM 1534 N N . GLN A 1 204 ? 3.213 27.928 2.165 1.00 31.78 201 GLN A N 1
ATOM 1535 C CA . GLN A 1 204 ? 4.349 27.046 2.415 1.00 35.77 201 GLN A CA 1
ATOM 1536 C C . GLN A 1 204 ? 3.960 25.580 2.290 1.00 30.69 201 GLN A C 1
ATOM 1537 O O . GLN A 1 204 ? 4.782 24.752 1.879 1.00 30.75 201 GLN A O 1
ATOM 1543 N N . LEU A 1 205 ? 2.729 25.232 2.660 1.00 32.57 202 LEU A N 1
ATOM 1544 C CA . LEU A 1 205 ? 2.263 23.852 2.572 1.00 31.47 202 LEU A CA 1
ATOM 1545 C C . LEU A 1 205 ? 1.791 23.453 1.176 1.00 33.84 202 LEU A C 1
ATOM 1546 O O . LEU A 1 205 ? 1.428 22.287 0.976 1.00 34.04 202 LEU A O 1
ATOM 1551 N N . GLY A 1 206 ? 1.780 24.365 0.209 1.00 31.20 203 GLY A N 1
ATOM 1552 C CA . GLY A 1 206 ? 1.409 24.029 -1.157 1.00 26.75 203 GLY A CA 1
ATOM 1553 C C . GLY A 1 206 ? 0.169 24.725 -1.679 1.00 30.94 203 GLY A C 1
ATOM 1554 O O . GLY A 1 206 ? -0.107 24.627 -2.882 1.00 29.82 203 GLY A O 1
ATOM 1555 N N . PHE A 1 207 ? -0.602 25.425 -0.848 1.00 26.45 204 PHE A N 1
ATOM 1556 C CA . PHE A 1 207 ? -1.757 26.149 -1.368 1.00 25.26 204 PHE A CA 1
ATOM 1557 C C . PHE A 1 207 ? -1.309 27.156 -2.422 1.00 30.26 204 PHE A C 1
ATOM 1558 O O . PHE A 1 207 ? -0.279 27.819 -2.273 1.00 29.87 204 PHE A O 1
ATOM 1566 N N . ASP A 1 208 ? -2.067 27.240 -3.512 1.00 27.79 205 ASP A N 1
ATOM 1567 C CA . ASP A 1 208 ? -1.699 28.095 -4.630 1.00 28.05 205 ASP A CA 1
ATOM 1568 C C . ASP A 1 208 ? -2.227 29.504 -4.476 1.00 32.69 205 ASP A C 1
ATOM 1569 O O . ASP A 1 208 ? -1.631 30.449 -5.010 1.00 28.71 205 ASP A O 1
ATOM 1574 N N . ALA A 1 209 ? -3.318 29.665 -3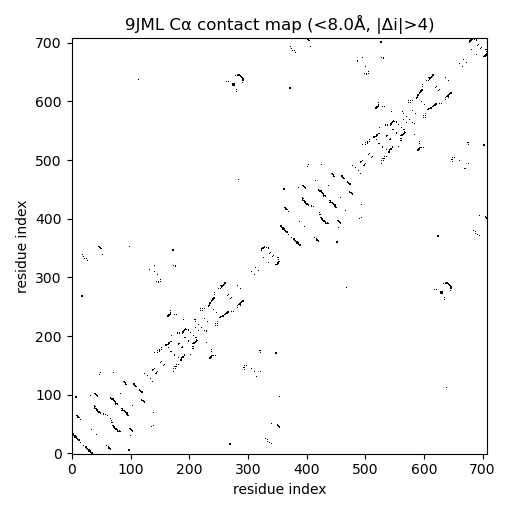.735 1.00 27.56 206 ALA A N 1
ATOM 1575 C CA . ALA A 1 209 ? -3.866 30.972 -3.433 1.00 27.31 206 ALA A CA 1
ATOM 1576 C C . ALA A 1 209 ? -4.598 30.870 -2.110 1.00 31.23 206 ALA A C 1
ATOM 1577 O O . ALA A 1 209 ? -5.163 29.829 -1.772 1.00 25.49 206 ALA A O 1
ATOM 1579 N N . VAL A 1 210 ? -4.565 31.949 -1.346 1.00 28.12 207 VAL A N 1
ATOM 1580 C CA . VAL A 1 210 ? -5.291 32.012 -0.092 1.00 27.73 207 VAL A CA 1
ATOM 1581 C C . VAL A 1 210 ? -6.090 33.299 -0.085 1.00 32.83 207 VAL A C 1
ATOM 1582 O O . VAL A 1 210 ? -5.552 34.365 -0.406 1.00 37.56 207 VAL A O 1
ATOM 1586 N N . ILE A 1 211 ? -7.366 33.205 0.275 1.00 29.98 208 ILE A N 1
ATOM 1587 C CA . ILE A 1 211 ? -8.232 34.372 0.379 1.00 31.56 208 ILE A CA 1
ATOM 1588 C C . ILE A 1 211 ? -8.409 34.719 1.847 1.00 34.00 208 ILE A C 1
ATOM 1589 O O . ILE A 1 211 ? -8.676 33.839 2.676 1.00 31.85 208 ILE A O 1
ATOM 1594 N N . ASP A 1 212 ? -8.271 35.999 2.170 1.00 36.52 209 ASP A N 1
ATOM 1595 C CA . ASP A 1 212 ? -8.546 36.505 3.513 1.00 34.56 209 ASP A CA 1
ATOM 1596 C C . ASP A 1 212 ? -10.053 36.639 3.696 1.00 40.02 209 ASP A C 1
ATOM 1597 O O . ASP A 1 212 ? -10.669 37.554 3.140 1.00 43.28 209 ASP A O 1
ATOM 1602 N N . TYR A 1 213 ? -10.650 35.749 4.497 1.00 34.37 210 TYR A N 1
ATOM 1603 C CA . TYR A 1 213 ? -12.098 35.792 4.684 1.00 41.07 210 TYR A CA 1
ATOM 1604 C C . TYR A 1 213 ? -12.541 36.946 5.580 1.00 41.97 210 TYR A C 1
ATOM 1605 O O . TYR A 1 213 ? -13.717 37.320 5.545 1.00 40.89 210 TYR A O 1
ATOM 1614 N N . LYS A 1 214 ? -11.640 37.514 6.382 1.00 39.80 211 LYS A N 1
ATOM 1615 C CA . LYS A 1 214 ? -12.021 38.683 7.170 1.00 43.76 211 LYS A CA 1
ATOM 1616 C C . LYS A 1 214 ? -12.192 39.909 6.280 1.00 47.15 211 LYS A C 1
ATOM 1617 O O . LYS A 1 214 ? -13.053 40.755 6.548 1.00 46.13 211 LYS A O 1
ATOM 1623 N N . LEU A 1 215 ? -11.444 39.991 5.203 1.00 46.10 212 LEU A N 1
ATOM 1624 C CA . LEU A 1 215 ? -11.628 41.080 4.280 1.00 47.81 212 LEU A CA 1
ATOM 1625 C C . LEU A 1 215 ? -12.802 40.805 3.333 1.00 52.71 212 LEU A C 1
ATOM 1626 O O . LEU A 1 215 ? -13.687 41.630 3.190 1.00 50.94 212 LEU A O 1
ATOM 1631 N N . ALA A 1 216 ? -12.820 39.641 2.703 1.00 45.94 213 ALA A N 1
ATOM 1632 C CA . ALA A 1 216 ? -13.911 39.279 1.798 1.00 45.49 213 ALA A CA 1
ATOM 1633 C C . ALA A 1 216 ? -15.108 38.780 2.616 1.00 48.64 213 ALA A C 1
ATOM 1634 O O . ALA A 1 216 ? -15.522 37.620 2.546 1.00 39.14 213 ALA A O 1
ATOM 1636 N N . ASP A 1 217 ? -15.691 39.711 3.378 1.00 52.56 214 ASP A N 1
ATOM 1637 C CA . ASP A 1 217 ? -16.680 39.407 4.408 1.00 51.07 214 ASP A CA 1
ATOM 1638 C C . ASP A 1 217 ? -18.113 39.287 3.891 1.00 53.31 214 ASP A C 1
ATOM 1639 O O . ASP A 1 217 ? -19.038 39.154 4.701 1.00 56.23 214 ASP A O 1
ATOM 1644 N N . ASP A 1 218 ? -18.332 39.334 2.580 1.00 51.52 215 ASP A N 1
ATOM 1645 C CA . ASP A 1 218 ? -19.651 39.056 2.029 1.00 48.64 215 ASP A CA 1
ATOM 1646 C C . ASP A 1 218 ? -19.487 38.273 0.737 1.00 46.44 215 ASP A C 1
ATOM 1647 O O . ASP A 1 218 ? -18.379 38.134 0.207 1.00 43.36 215 ASP A O 1
ATOM 1652 N N . ALA A 1 219 ? -20.613 37.759 0.231 1.00 45.34 216 ALA A N 1
ATOM 1653 C CA . ALA A 1 219 ? -20.572 36.921 -0.966 1.00 47.65 216 ALA A CA 1
ATOM 1654 C C . ALA A 1 219 ? -20.014 37.686 -2.165 1.00 43.32 216 ALA A C 1
ATOM 1655 O O . ALA A 1 219 ? -19.284 37.117 -2.985 1.00 44.36 216 ALA A O 1
ATOM 1657 N N . ASP A 1 220 ? -20.327 38.982 -2.276 1.00 45.98 217 ASP A N 1
ATOM 1658 C CA . ASP A 1 220 ? -19.847 39.759 -3.418 1.00 47.57 217 ASP A CA 1
ATOM 1659 C C . ASP A 1 220 ? -18.324 39.820 -3.435 1.00 45.05 217 ASP A C 1
ATOM 1660 O O . ASP A 1 220 ? -17.686 39.478 -4.438 1.00 40.00 217 ASP A O 1
ATOM 1665 N N . LYS A 1 221 ? -17.731 40.207 -2.331 1.00 40.24 218 LYS A N 1
ATOM 1666 C CA . LYS A 1 221 ? -16.290 40.272 -2.267 1.00 44.92 218 LYS A CA 1
ATOM 1667 C C . LYS A 1 221 ? -15.658 38.888 -2.357 1.00 39.84 218 LYS A C 1
ATOM 1668 O O . LYS A 1 221 ? -14.584 38.722 -2.900 1.00 36.58 218 LYS A O 1
ATOM 1674 N N . MET A 1 222 ? -16.342 37.907 -1.800 1.00 38.79 219 MET A N 1
ATOM 1675 C CA . MET A 1 222 ? -15.834 36.546 -1.888 1.00 35.72 219 MET A CA 1
ATOM 1676 C C . MET A 1 222 ? -15.921 36.036 -3.321 1.00 32.56 219 MET A C 1
ATOM 1677 O O . MET A 1 222 ? -14.967 35.440 -3.836 1.00 31.68 219 MET A O 1
ATOM 1682 N N . ARG A 1 223 ? -17.044 36.297 -3.994 1.00 35.56 220 ARG A N 1
ATOM 1683 C CA . ARG A 1 223 ? -17.179 35.954 -5.405 1.00 32.89 220 ARG A CA 1
ATOM 1684 C C . ARG A 1 223 ? -16.033 36.534 -6.223 1.00 35.51 220 ARG A C 1
ATOM 1685 O O . ARG A 1 223 ? -15.454 35.853 -7.075 1.00 29.41 220 ARG A O 1
ATOM 1693 N N . GLU A 1 224 ? -15.701 37.806 -5.982 1.00 37.00 221 GLU A N 1
ATOM 1694 C CA . GLU A 1 224 ? -14.616 38.451 -6.718 1.00 37.50 221 GLU A CA 1
ATOM 1695 C C . GLU A 1 224 ? -13.258 37.860 -6.358 1.00 31.22 221 GLU A C 1
ATOM 1696 O O . GLU A 1 224 ? -12.431 37.609 -7.237 1.00 33.15 221 GLU A O 1
ATOM 1702 N N . ALA A 1 225 ? -12.999 37.657 -5.064 1.00 31.58 222 ALA A N 1
ATOM 1703 C CA . ALA A 1 225 ? -11.751 37.014 -4.657 1.00 31.70 222 ALA A CA 1
ATOM 1704 C C . ALA A 1 225 ? -11.627 35.625 -5.267 1.00 29.17 222 ALA A C 1
ATOM 1705 O O . ALA A 1 225 ? -10.552 35.241 -5.747 1.00 28.95 222 ALA A O 1
ATOM 1707 N N . LEU A 1 226 ? -12.726 34.862 -5.269 1.00 28.90 223 LEU A N 1
ATOM 1708 C CA . LEU A 1 226 ? -12.697 33.515 -5.834 1.00 30.92 223 LEU A CA 1
ATOM 1709 C C . LEU A 1 226 ? -12.460 33.557 -7.334 1.00 29.31 223 LEU A C 1
ATOM 1710 O O . LEU A 1 226 ? -11.652 32.789 -7.866 1.00 29.84 223 LEU A O 1
ATOM 1715 N N . ARG A 1 227 ? -13.170 34.442 -8.042 1.00 28.49 224 ARG A N 1
ATOM 1716 C CA . ARG A 1 227 ? -12.952 34.572 -9.480 1.00 30.56 224 ARG A CA 1
ATOM 1717 C C . ARG A 1 227 ? -11.493 34.847 -9.792 1.00 30.89 224 ARG A C 1
ATOM 1718 O O . ARG A 1 227 ? -10.953 34.337 -10.780 1.00 31.01 224 ARG A O 1
ATOM 1726 N N . GLU A 1 228 ? -10.837 35.677 -8.977 1.00 28.37 225 GLU A N 1
ATOM 1727 C CA . GLU A 1 228 ? -9.428 35.941 -9.250 1.00 29.92 225 GLU A CA 1
ATOM 1728 C C . GLU A 1 228 ? -8.578 34.706 -8.974 1.00 29.26 225 GLU A C 1
ATOM 1729 O O . GLU A 1 228 ? -7.715 34.349 -9.786 1.00 29.96 225 GLU A O 1
ATOM 1735 N N . ALA A 1 229 ? -8.844 34.009 -7.860 1.00 27.09 226 ALA A N 1
ATOM 1736 C CA . ALA A 1 229 ? -8.013 32.879 -7.449 1.00 27.98 226 ALA A CA 1
ATOM 1737 C C . ALA A 1 229 ? -8.330 31.601 -8.215 1.00 29.86 226 ALA A C 1
ATOM 1738 O O . ALA A 1 229 ? -7.453 30.732 -8.344 1.00 28.75 226 ALA A O 1
ATOM 1740 N N . ALA A 1 230 ? -9.558 31.475 -8.731 1.00 29.10 227 ALA A N 1
ATOM 1741 C CA . ALA A 1 230 ? -10.016 30.289 -9.463 1.00 26.06 227 ALA A CA 1
ATOM 1742 C C . ALA A 1 230 ? -10.621 30.707 -10.800 1.00 29.69 227 ALA A C 1
ATOM 1743 O O . ALA A 1 230 ? -11.814 30.506 -11.055 1.00 28.16 227 ALA A O 1
ATOM 1745 N N . PRO A 1 231 ? -9.791 31.279 -11.676 1.00 32.23 228 PRO A N 1
ATOM 1746 C CA . PRO A 1 231 ? -10.356 31.793 -12.923 1.00 32.79 228 PRO A CA 1
ATOM 1747 C C . PRO A 1 231 ? -11.073 30.762 -13.811 1.00 34.04 228 PRO A C 1
ATOM 1748 O O . PRO A 1 231 ? -11.951 31.144 -14.560 1.00 31.87 228 PRO A O 1
ATOM 1752 N N . ASP A 1 232 ? -10.715 29.503 -13.704 1.00 29.87 229 ASP A N 1
ATOM 1753 C CA . ASP A 1 232 ? -11.350 28.469 -14.500 1.00 32.56 229 ASP A CA 1
ATOM 1754 C C . ASP A 1 232 ? -12.487 27.719 -13.774 1.00 30.42 229 ASP A C 1
ATOM 1755 O O . ASP A 1 232 ? -12.934 26.677 -14.207 1.00 27.85 229 ASP A O 1
ATOM 1760 N N . GLY A 1 233 ? -12.971 28.290 -12.693 1.00 27.38 230 GLY A N 1
ATOM 1761 C CA . GLY A 1 233 ? -14.027 27.650 -11.961 1.00 25.11 230 GLY A CA 1
ATOM 1762 C C . GLY A 1 233 ? -13.605 26.707 -10.865 1.00 23.46 230 GLY A C 1
ATOM 1763 O O . GLY A 1 233 ? -12.437 26.440 -10.691 1.00 22.64 230 GLY A O 1
ATOM 1764 N N . VAL A 1 234 ? -14.575 26.189 -10.157 1.00 20.54 231 VAL A N 1
ATOM 1765 C CA . VAL A 1 234 ? -14.303 25.329 -9.009 1.00 20.89 231 VAL A CA 1
ATOM 1766 C C . VAL A 1 234 ? -14.725 23.899 -9.331 1.00 19.01 231 VAL A C 1
ATOM 1767 O O . VAL A 1 234 ? -15.895 23.644 -9.640 1.00 19.73 231 VAL A O 1
ATOM 1771 N N . ASP A 1 235 ? -13.778 22.952 -9.237 1.00 21.51 232 ASP A N 1
ATOM 1772 C CA . ASP A 1 235 ? -14.119 21.548 -9.470 1.00 19.93 232 ASP A CA 1
ATOM 1773 C C . ASP A 1 235 ? -14.491 20.812 -8.186 1.00 19.27 232 ASP A C 1
ATOM 1774 O O . ASP A 1 235 ? -15.424 19.999 -8.193 1.00 18.12 232 ASP A O 1
ATOM 1779 N N . LYS A 1 236 ? -13.749 21.029 -7.098 1.00 15.83 233 LYS A N 1
ATOM 1780 C CA . LYS A 1 236 ? -14.064 20.407 -5.816 1.00 20.05 233 LYS A CA 1
ATOM 1781 C C . LYS A 1 236 ? -14.073 21.469 -4.735 1.00 19.65 233 LYS A C 1
ATOM 1782 O O . LYS A 1 236 ? -13.297 22.425 -4.775 1.00 19.43 233 LYS A O 1
ATOM 1788 N N . TYR A 1 237 ? -14.938 21.276 -3.750 1.00 18.81 234 TYR A N 1
ATOM 1789 C CA . TYR A 1 237 ? -15.030 22.194 -2.631 1.00 17.63 234 TYR A CA 1
ATOM 1790 C C . TYR A 1 237 ? -15.123 21.373 -1.353 1.00 21.89 234 TYR A C 1
ATOM 1791 O O . TYR A 1 237 ? -16.054 20.577 -1.199 1.00 20.87 234 TYR A O 1
ATOM 1800 N N . PHE A 1 238 ? -14.150 21.545 -0.452 1.00 19.69 235 PHE A N 1
ATOM 1801 C CA . PHE A 1 238 ? -14.212 20.966 0.882 1.00 18.10 235 PHE A CA 1
ATOM 1802 C C . PHE A 1 238 ? -14.630 22.095 1.822 1.00 20.13 235 PHE A C 1
ATOM 1803 O O . PHE A 1 238 ? -13.866 23.045 2.034 1.00 17.82 235 PHE A O 1
ATOM 1811 N N . ASP A 1 239 ? -15.849 22.004 2.368 1.00 18.46 236 ASP A N 1
ATOM 1812 C CA . ASP A 1 239 ? -16.493 23.128 3.053 1.00 19.30 236 ASP A CA 1
ATOM 1813 C C . ASP A 1 239 ? -16.604 22.844 4.553 1.00 19.29 236 ASP A C 1
ATOM 1814 O O . ASP A 1 239 ? -17.260 21.880 4.960 1.00 20.10 236 ASP A O 1
ATOM 1819 N N . SER A 1 240 ? -15.976 23.686 5.366 1.00 20.29 237 SER A N 1
ATOM 1820 C CA . SER A 1 240 ? -16.193 23.686 6.809 1.00 21.98 237 SER A CA 1
ATOM 1821 C C . SER A 1 240 ? -16.843 24.974 7.305 1.00 23.80 237 SER A C 1
ATOM 1822 O O . SER A 1 240 ? -17.018 25.136 8.519 1.00 26.11 237 SER A O 1
ATOM 1825 N N . ILE A 1 241 ? -17.204 25.899 6.420 1.00 22.47 238 ILE A N 1
ATOM 1826 C CA . ILE A 1 241 ? -17.630 27.237 6.813 1.00 23.36 238 ILE A CA 1
ATOM 1827 C C . ILE A 1 241 ? -19.093 27.493 6.463 1.00 23.91 238 ILE A C 1
ATOM 1828 O O . ILE A 1 241 ? -19.852 28.005 7.287 1.00 24.08 238 ILE A O 1
ATOM 1833 N N . GLY A 1 242 ? -19.495 27.196 5.237 1.00 22.45 239 GLY A N 1
ATOM 1834 C CA . GLY A 1 242 ? -20.863 27.572 4.895 1.00 22.42 239 GLY A CA 1
ATOM 1835 C C . GLY A 1 242 ? -20.969 29.083 4.682 1.00 23.12 239 GLY A C 1
ATOM 1836 O O . GLY A 1 242 ? -19.983 29.779 4.403 1.00 24.58 239 GLY A O 1
ATOM 1837 N N . GLY A 1 243 ? -22.182 29.606 4.818 1.00 24.96 240 GLY A N 1
ATOM 1838 C CA . GLY A 1 243 ? -22.278 31.054 4.744 1.00 26.03 240 GLY A CA 1
ATOM 1839 C C . GLY A 1 243 ? -21.947 31.611 3.365 1.00 27.89 240 GLY A C 1
ATOM 1840 O O . GLY A 1 243 ? -22.118 30.947 2.326 1.00 25.38 240 GLY A O 1
ATOM 1841 N N . SER A 1 244 ? -21.455 32.856 3.351 1.00 26.65 241 SER A N 1
ATOM 1842 C CA . SER A 1 244 ? -21.296 33.576 2.093 1.00 30.56 241 SER A CA 1
ATOM 1843 C C . SER A 1 244 ? -20.123 33.037 1.276 1.00 27.80 241 SER A C 1
ATOM 1844 O O . SER A 1 244 ? -20.166 33.089 0.041 1.00 28.47 241 SER A O 1
ATOM 1847 N N . VAL A 1 245 ? -19.093 32.482 1.925 1.00 25.34 242 VAL A N 1
ATOM 1848 C CA . VAL A 1 245 ? -18.034 31.831 1.158 1.00 23.29 242 VAL A CA 1
ATOM 1849 C C . VAL A 1 245 ? -18.612 30.696 0.324 1.00 26.76 242 VAL A C 1
ATOM 1850 O O . VAL A 1 245 ? -18.288 30.541 -0.862 1.00 25.27 242 VAL A O 1
ATOM 1854 N N . THR A 1 246 ? -19.506 29.905 0.918 1.00 23.75 243 THR A N 1
ATOM 1855 C CA . THR A 1 246 ? -20.084 28.777 0.196 1.00 21.81 243 THR A CA 1
ATOM 1856 C C . THR A 1 246 ? -21.075 29.256 -0.866 1.00 25.67 243 THR A C 1
ATOM 1857 O O . THR A 1 246 ? -21.092 28.732 -1.986 1.00 23.57 243 THR A O 1
ATOM 1861 N N . ASP A 1 247 ? -21.880 30.278 -0.546 1.00 24.02 244 ASP A N 1
ATOM 1862 C CA . ASP A 1 247 ? -22.707 30.933 -1.561 1.00 25.51 244 ASP A CA 1
ATOM 1863 C C . ASP A 1 247 ? -21.881 31.323 -2.785 1.00 22.54 244 ASP A C 1
ATOM 1864 O O . ASP A 1 247 ? -22.301 31.108 -3.926 1.00 21.64 244 ASP A O 1
ATOM 1869 N N . ALA A 1 248 ? -20.706 31.916 -2.558 1.00 21.85 245 ALA A N 1
ATOM 1870 C CA . ALA A 1 248 ? -19.848 32.343 -3.662 1.00 26.00 245 ALA A CA 1
ATOM 1871 C C . ALA A 1 248 ? -19.357 31.156 -4.477 1.00 24.57 245 ALA A C 1
ATOM 1872 O O . ALA A 1 248 ? -19.360 31.200 -5.710 1.00 23.96 245 ALA A O 1
ATOM 1874 N N . VAL A 1 249 ? -18.913 30.086 -3.813 1.00 24.55 246 VAL A N 1
ATOM 1875 C CA . VAL A 1 249 ? -18.405 28.937 -4.560 1.00 21.32 246 VAL A CA 1
ATOM 1876 C C . VAL A 1 249 ? -19.496 28.358 -5.447 1.00 21.98 246 VAL A C 1
ATOM 1877 O O . VAL A 1 249 ? -19.245 27.977 -6.595 1.00 19.94 246 VAL A O 1
ATOM 1881 N N . PHE A 1 250 ? -20.726 28.286 -4.936 1.00 20.95 247 PHE A N 1
ATOM 1882 C CA . PHE A 1 250 ? -21.792 27.650 -5.687 1.00 22.70 247 PHE A CA 1
ATOM 1883 C C . PHE A 1 250 ? -22.172 28.422 -6.941 1.00 23.73 247 PHE A C 1
ATOM 1884 O O . PHE A 1 250 ? -22.842 27.856 -7.811 1.00 24.39 247 PHE A O 1
ATOM 1892 N N . SER A 1 251 ? -21.745 29.674 -7.070 1.00 23.45 248 SER A N 1
ATOM 1893 C CA . SER A 1 251 ? -21.990 30.430 -8.289 1.00 26.95 248 SER A CA 1
ATOM 1894 C C . SER A 1 251 ? -20.988 30.114 -9.384 1.00 27.41 248 SER A C 1
ATOM 1895 O O . SER A 1 251 ? -21.099 30.673 -10.483 1.00 27.99 248 SER A O 1
ATOM 1898 N N . MET A 1 252 ? -20.003 29.246 -9.119 1.00 23.80 249 MET A N 1
ATOM 1899 C CA . MET A 1 252 ? -18.936 29.021 -10.088 1.00 25.94 249 MET A CA 1
ATOM 1900 C C . MET A 1 252 ? -18.505 27.561 -10.109 1.00 22.90 249 MET A C 1
ATOM 1901 O O . MET A 1 252 ? -17.324 27.260 -10.342 1.00 21.52 249 MET A O 1
ATOM 1906 N N . LEU A 1 253 ? -19.448 26.652 -9.847 1.00 18.61 250 LEU A N 1
ATOM 1907 C CA . LEU A 1 253 ? -19.168 25.227 -9.890 1.00 19.65 250 LEU A CA 1
ATOM 1908 C C . LEU A 1 253 ? -19.055 24.761 -11.338 1.00 24.07 250 LEU A C 1
ATOM 1909 O O . LEU A 1 253 ? -19.882 25.112 -12.184 1.00 18.78 250 LEU A O 1
ATOM 1914 N N . ASN A 1 254 ? -18.024 23.971 -11.616 1.00 20.72 251 ASN A N 1
ATOM 1915 C CA . ASN A 1 254 ? -17.820 23.401 -12.933 1.00 22.01 251 ASN A CA 1
ATOM 1916 C C . ASN A 1 254 ? -18.640 22.127 -13.099 1.00 22.02 251 ASN A C 1
ATOM 1917 O O . ASN A 1 254 ? -19.120 21.535 -12.136 1.00 20.14 251 ASN A O 1
ATOM 1922 N N . VAL A 1 255 ? -18.776 21.699 -14.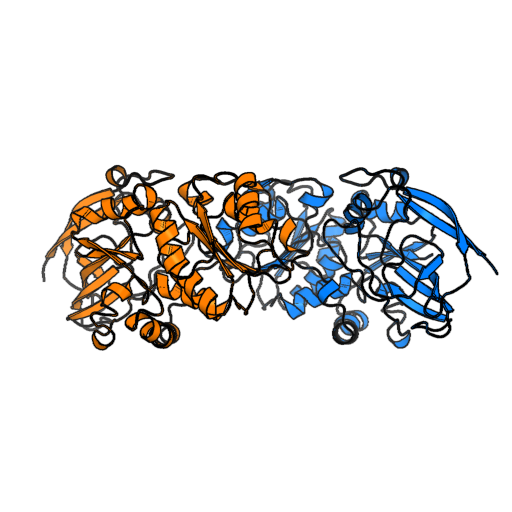355 1.00 22.45 252 VAL A N 1
ATOM 1923 C CA . VAL A 1 255 ? -19.492 20.469 -14.663 1.00 23.29 252 VAL A CA 1
ATOM 1924 C C . VAL A 1 255 ? -18.819 19.286 -13.981 1.00 24.36 252 VAL A C 1
ATOM 1925 O O . VAL A 1 255 ? -17.595 19.131 -14.037 1.00 22.89 252 VAL A O 1
ATOM 1929 N N . GLY A 1 256 ? -19.626 18.443 -13.342 1.00 20.04 253 GLY A N 1
ATOM 1930 C CA . GLY A 1 256 ? -19.115 17.286 -12.644 1.00 24.17 253 GLY A CA 1
ATOM 1931 C C . GLY A 1 256 ? -18.417 17.598 -11.339 1.00 23.99 253 GLY A C 1
ATOM 1932 O O . GLY A 1 256 ? -17.653 16.770 -10.849 1.00 21.64 253 GLY A O 1
ATOM 1933 N N . SER A 1 257 ? -18.684 18.758 -10.740 1.00 20.03 254 SER A N 1
ATOM 1934 C CA . SER A 1 257 ? -17.971 19.148 -9.529 1.00 20.13 254 SER A CA 1
ATOM 1935 C C . SER A 1 257 ? -18.460 18.335 -8.329 1.00 23.18 254 SER A C 1
ATOM 1936 O O . SER A 1 257 ? -19.503 17.672 -8.370 1.00 20.77 254 SER A O 1
ATOM 1939 N N . GLN A 1 258 ? -17.680 18.382 -7.243 1.00 20.02 255 GLN A N 1
ATOM 1940 C CA . GLN A 1 258 ? -18.037 17.713 -5.993 1.00 24.26 255 GLN A CA 1
ATOM 1941 C C . GLN A 1 258 ? -17.838 18.642 -4.804 1.00 22.01 255 GLN A C 1
ATOM 1942 O O . GLN A 1 258 ? -16.812 19.328 -4.708 1.00 21.58 255 GLN A O 1
ATOM 1948 N N . VAL A 1 259 ? -18.786 18.598 -3.866 1.00 17.42 256 VAL A N 1
ATOM 1949 C CA . VAL A 1 259 ? -18.754 19.403 -2.650 1.00 17.98 256 VAL A CA 1
ATOM 1950 C C . VAL A 1 259 ? -18.873 18.462 -1.457 1.00 21.02 256 VAL A C 1
ATOM 1951 O O . VAL A 1 259 ? -19.833 17.684 -1.366 1.00 17.76 256 VAL A O 1
ATOM 1955 N N . ALA A 1 260 ? -17.899 18.519 -0.554 1.00 18.19 257 ALA A N 1
ATOM 1956 C CA . ALA A 1 260 ? -17.961 17.785 0.705 1.00 20.08 257 ALA A CA 1
ATOM 1957 C C . ALA A 1 260 ? -18.282 18.766 1.832 1.00 18.87 257 ALA A C 1
ATOM 1958 O O . ALA A 1 260 ? -17.593 19.773 1.997 1.00 19.99 257 ALA A O 1
ATOM 1960 N N . VAL A 1 261 ? -19.340 18.490 2.585 1.00 19.28 258 VAL A N 1
ATOM 1961 C CA . VAL A 1 261 ? -19.777 19.387 3.651 1.00 19.04 258 VAL A CA 1
ATOM 1962 C C . VAL A 1 261 ? -19.319 18.784 4.969 1.00 22.12 258 VAL A C 1
ATOM 1963 O O . VAL A 1 261 ? -19.940 17.850 5.486 1.00 19.40 258 VAL A O 1
ATOM 1967 N N . CYS A 1 262 ? -18.231 19.341 5.503 1.00 20.08 259 CYS A N 1
ATOM 1968 C CA . CYS A 1 262 ? -17.601 18.892 6.741 1.00 22.32 259 CYS A CA 1
ATOM 1969 C C . CYS A 1 262 ? -18.090 19.649 7.967 1.00 25.63 259 CYS A C 1
ATOM 1970 O O . CYS A 1 262 ? -18.181 19.067 9.058 1.00 22.80 259 CYS A O 1
ATOM 1973 N N . TRP A 1 263 ? -18.384 20.936 7.827 1.00 22.04 260 TRP A N 1
ATOM 1974 C CA . TRP A 1 263 ? -19.010 21.696 8.904 1.00 25.81 260 TRP A CA 1
ATOM 1975 C C . TRP A 1 263 ? -19.614 22.938 8.273 1.00 24.82 260 TRP A C 1
ATOM 1976 O O . TRP A 1 263 ? -19.426 23.206 7.082 1.00 23.20 260 TRP A O 1
ATOM 1987 N N . GLN A 1 264 ? -20.344 23.698 9.088 1.00 23.80 261 GLN A N 1
ATOM 1988 C CA . GLN A 1 264 ? -20.972 24.943 8.644 1.00 24.82 261 GLN A CA 1
ATOM 1989 C C . GLN A 1 264 ? -20.778 25.988 9.749 1.00 24.72 261 GLN A C 1
ATOM 1990 O O . GLN A 1 264 ? -21.719 26.414 10.414 1.00 25.06 261 GLN A O 1
ATOM 1996 N N . TRP A 1 265 ? -19.523 26.394 9.942 1.00 22.34 262 TRP A N 1
ATOM 1997 C CA . TRP A 1 265 ? -19.181 27.381 10.967 1.00 26.38 262 TRP A CA 1
ATOM 1998 C C . TRP A 1 265 ? -20.098 28.599 10.931 1.00 29.12 262 TRP A C 1
ATOM 1999 O O . TRP A 1 265 ? -20.529 29.096 11.984 1.00 26.46 262 TRP A O 1
ATOM 2010 N N . ALA A 1 266 ? -20.359 29.133 9.734 1.00 24.14 263 ALA A N 1
ATOM 2011 C CA . ALA A 1 266 ? -21.117 30.382 9.637 1.00 27.45 263 ALA A CA 1
ATOM 2012 C C . ALA A 1 266 ? -22.528 30.225 10.176 1.00 27.31 263 ALA A C 1
ATOM 2013 O O . ALA A 1 266 ? -23.106 31.190 10.682 1.00 29.45 263 ALA A O 1
ATOM 2015 N N . THR A 1 267 ? -23.106 29.032 10.056 1.00 25.43 264 THR A N 1
ATOM 2016 C CA . THR A 1 267 ? -24.418 28.773 10.634 1.00 27.86 264 THR A CA 1
ATOM 2017 C C . THR A 1 267 ? -24.316 28.363 12.105 1.00 32.93 264 THR A C 1
ATOM 2018 O O . THR A 1 267 ? -24.984 28.950 12.958 1.00 31.89 264 THR A O 1
ATOM 2022 N N . GLN A 1 268 ? -23.482 27.362 12.421 1.00 28.64 265 GLN A N 1
ATOM 2023 C CA . GLN A 1 268 ? -23.458 26.843 13.790 1.00 29.39 265 GLN A CA 1
ATOM 2024 C C . GLN A 1 268 ? -22.950 27.891 14.776 1.00 26.60 265 GLN A C 1
ATOM 2025 O O . GLN A 1 268 ? -23.531 28.066 15.849 1.00 28.44 265 GLN A O 1
ATOM 2031 N N . VAL A 1 269 ? -21.879 28.597 14.430 1.00 25.73 266 VAL A N 1
ATOM 2032 C CA . VAL A 1 269 ? -21.265 29.549 15.344 1.00 28.99 266 VAL A CA 1
ATOM 2033 C C . VAL A 1 269 ? -21.830 30.950 15.151 1.00 33.13 266 VAL A C 1
ATOM 2034 O O . VAL A 1 269 ? -22.230 31.607 16.121 1.00 34.92 266 VAL A O 1
ATOM 2038 N N . GLN A 1 270 ? -21.913 31.423 13.907 1.00 33.26 267 GLN A N 1
ATOM 2039 C CA . GLN A 1 270 ? -22.334 32.795 13.633 1.00 33.27 267 GLN A CA 1
ATOM 2040 C C . GLN A 1 270 ? -23.831 32.933 13.404 1.00 31.29 267 GLN A C 1
ATOM 2041 O O . GLN A 1 270 ? -24.304 34.050 13.164 1.00 34.58 267 GLN A O 1
ATOM 2047 N N . ARG A 1 271 ? -24.589 31.842 13.486 1.00 29.98 268 ARG A N 1
ATOM 2048 C CA . ARG A 1 271 ? -26.059 31.897 13.472 1.00 33.89 268 ARG A CA 1
ATOM 2049 C C . ARG A 1 271 ? -26.600 32.476 12.166 1.00 36.01 268 ARG A C 1
ATOM 2050 O O . ARG A 1 271 ? -27.641 33.144 12.143 1.00 35.05 268 ARG A O 1
ATOM 2058 N N . ASP A 1 272 ? -25.898 32.206 11.067 1.00 31.90 269 ASP A N 1
ATOM 2059 C CA . ASP A 1 272 ? -26.314 32.605 9.726 1.00 31.24 269 ASP A CA 1
ATOM 2060 C C . ASP A 1 272 ? -27.205 31.495 9.178 1.00 32.34 269 ASP A C 1
ATOM 2061 O O . ASP A 1 272 ? -26.744 30.581 8.500 1.00 33.34 269 ASP A O 1
ATOM 2066 N N . TYR A 1 273 ? -28.508 31.567 9.468 1.00 30.81 270 TYR A N 1
ATOM 2067 C CA . TYR A 1 273 ? -29.398 30.451 9.159 1.00 30.95 270 TYR A CA 1
ATOM 2068 C C . TYR A 1 273 ? -30.081 30.543 7.799 1.00 33.10 270 TYR A C 1
ATOM 2069 O O . TYR A 1 273 ? -30.580 29.524 7.315 1.00 31.79 270 TYR A O 1
ATOM 2078 N N . HIS A 1 274 ? -30.128 31.718 7.177 1.00 29.07 271 HIS A N 1
ATOM 2079 C CA . HIS A 1 274 ? -30.868 31.906 5.942 1.00 32.72 271 HIS A CA 1
ATOM 2080 C C . HIS A 1 274 ? -29.978 32.559 4.898 1.00 32.13 271 HIS A C 1
ATOM 2081 O O . HIS A 1 274 ? -29.071 33.334 5.219 1.00 35.39 271 HIS A O 1
ATOM 2088 N N . GLY A 1 275 ? -30.250 32.241 3.643 1.00 31.47 272 GLY A N 1
ATOM 2089 C CA . GLY A 1 275 ? -29.450 32.736 2.551 1.00 31.83 272 GLY A CA 1
ATOM 2090 C C . GLY A 1 275 ? -30.013 32.314 1.214 1.00 31.47 272 GLY A C 1
ATOM 2091 O O . GLY A 1 275 ? -31.063 31.658 1.129 1.00 28.07 272 GLY A O 1
ATOM 2092 N N . PRO A 1 276 ? -29.326 32.685 0.135 1.00 33.81 273 PRO A N 1
ATOM 2093 C CA . PRO A 1 276 ? -29.799 32.286 -1.195 1.00 25.98 273 PRO A CA 1
ATOM 2094 C C . PRO A 1 276 ? -29.902 30.771 -1.285 1.00 28.92 273 PRO A C 1
ATOM 2095 O O . PRO A 1 276 ? -29.066 30.039 -0.755 1.00 26.44 273 PRO A O 1
ATOM 2099 N N . ARG A 1 277 ? -30.953 30.301 -1.946 1.00 24.74 274 ARG A N 1
ATOM 2100 C CA . ARG A 1 277 ? -31.105 28.869 -2.155 1.00 27.79 274 ARG A CA 1
ATOM 2101 C C . ARG A 1 277 ? -30.030 28.374 -3.121 1.00 28.87 274 ARG A C 1
ATOM 2102 O O . ARG A 1 277 ? -29.790 28.985 -4.167 1.00 23.73 274 ARG A O 1
ATOM 2110 N N . LEU A 1 278 ? -29.373 27.278 -2.758 1.00 23.21 275 LEU A N 1
ATOM 2111 C CA . LEU A 1 278 ? -28.200 26.803 -3.480 1.00 24.65 275 LEU A CA 1
ATOM 2112 C C . LEU A 1 278 ? -28.512 25.727 -4.503 1.00 25.40 275 LEU A C 1
ATOM 2113 O O . LEU A 1 278 ? -27.854 25.678 -5.543 1.00 24.67 275 LEU A O 1
ATOM 2118 N N . LEU A 1 279 ? -29.518 24.889 -4.252 1.00 20.65 276 LEU A N 1
ATOM 2119 C CA . LEU A 1 279 ? -29.849 23.836 -5.205 1.00 24.04 276 LEU A CA 1
ATOM 2120 C C . LEU A 1 279 ? -30.167 24.346 -6.614 1.00 26.99 276 LEU A C 1
ATOM 2121 O O . LEU A 1 279 ? -29.935 23.585 -7.575 1.00 24.41 276 LEU A O 1
ATOM 2126 N N . PRO A 1 280 ? -30.690 25.562 -6.820 1.00 24.10 277 PRO A N 1
ATOM 2127 C CA . PRO A 1 280 ? -30.888 26.044 -8.202 1.00 29.19 277 PRO A CA 1
ATOM 2128 C C . PRO A 1 280 ? -29.597 26.128 -9.008 1.00 29.14 277 PRO A C 1
ATOM 2129 O O . PRO A 1 280 ? -29.663 26.250 -10.237 1.00 34.33 277 PRO A O 1
ATOM 2133 N N . TYR A 1 281 ? -28.433 26.039 -8.365 1.00 23.34 278 TYR A N 1
ATOM 2134 C CA . TYR A 1 281 ? -27.160 26.229 -9.039 1.00 28.53 278 TYR A CA 1
ATOM 2135 C C . TYR A 1 281 ? -26.441 24.928 -9.356 1.00 26.64 278 TYR A C 1
ATOM 2136 O O . TYR A 1 281 ? -25.371 24.976 -9.963 1.00 26.16 278 TYR A O 1
ATOM 2145 N N . ILE A 1 282 ? -26.991 23.764 -8.979 1.00 23.12 279 ILE A N 1
ATOM 2146 C CA . ILE A 1 282 ? -26.238 22.516 -9.131 1.00 23.04 279 ILE A CA 1
ATOM 2147 C C . ILE A 1 282 ? -26.737 21.655 -10.285 1.00 20.75 279 ILE A C 1
ATOM 2148 O O . ILE A 1 282 ? -26.186 20.570 -10.515 1.00 23.32 279 ILE A O 1
ATOM 2153 N N . MET A 1 283 ? -27.731 22.114 -11.044 1.00 20.25 280 MET A N 1
ATOM 2154 C CA . MET A 1 283 ? -28.332 21.246 -12.052 1.00 21.91 280 MET A CA 1
ATOM 2155 C C . MET A 1 283 ? -27.488 21.154 -13.324 1.00 22.64 280 MET A C 1
ATOM 2156 O O . MET A 1 283 ? -27.036 20.065 -13.709 1.00 22.28 280 MET A O 1
ATOM 2161 N N . PHE A 1 284 ? -27.247 22.279 -13.995 1.00 23.95 281 PHE A N 1
ATOM 2162 C CA . PHE A 1 284 ? -26.368 22.210 -15.159 1.00 23.16 281 PHE A CA 1
ATOM 2163 C C . PHE A 1 284 ? -24.988 21.674 -14.794 1.00 19.65 281 PHE A C 1
ATOM 2164 O O . PHE A 1 284 ? -24.465 20.819 -15.537 1.00 21.72 281 PHE A O 1
ATOM 2172 N N . PRO A 1 285 ? -24.367 22.092 -13.695 1.00 20.38 282 PRO A N 1
ATOM 2173 C CA . PRO A 1 285 ? -23.050 21.538 -13.349 1.00 20.01 282 PRO A CA 1
ATOM 2174 C C . PRO A 1 285 ? -23.084 20.059 -13.033 1.00 22.54 282 PRO A C 1
ATOM 2175 O O . PRO A 1 285 ? -22.013 19.433 -12.964 1.00 24.34 282 PRO A O 1
ATOM 2179 N N . ARG A 1 286 ? -24.265 19.484 -12.810 1.00 18.47 283 ARG A N 1
ATOM 2180 C CA . ARG A 1 286 ? -24.366 18.109 -12.333 1.00 21.32 283 ARG A CA 1
ATOM 2181 C C . ARG A 1 286 ? -23.462 17.892 -11.115 1.00 21.78 283 ARG A C 1
ATOM 2182 O O . ARG A 1 286 ? -22.724 16.907 -11.023 1.00 19.48 283 ARG A O 1
ATOM 2190 N N . ALA A 1 287 ? -23.525 18.830 -10.166 1.00 19.44 284 ALA A N 1
ATOM 2191 C CA . ALA A 1 287 ? -22.675 18.766 -8.982 1.00 19.67 284 ALA A CA 1
ATOM 2192 C C . ALA A 1 287 ? -23.180 17.720 -8.007 1.00 22.29 284 ALA A C 1
ATOM 2193 O O . ALA A 1 287 ? -24.384 17.484 -7.896 1.00 21.59 284 ALA A O 1
ATOM 2195 N N . THR A 1 288 ? -22.246 17.093 -7.291 1.00 19.97 285 THR A N 1
ATOM 2196 C CA . THR A 1 288 ? -22.569 16.131 -6.238 1.00 20.52 285 THR A CA 1
ATOM 2197 C C . THR A 1 288 ? -22.144 16.722 -4.907 1.00 22.23 285 THR A C 1
ATOM 2198 O O . THR A 1 288 ? -20.977 17.089 -4.736 1.00 22.89 285 THR A O 1
ATOM 2202 N N . ILE A 1 289 ? -23.086 16.818 -3.982 1.00 18.06 286 ILE A N 1
ATOM 2203 C CA . ILE A 1 289 ? -22.862 17.342 -2.647 1.00 20.20 286 ILE A CA 1
ATOM 2204 C C . ILE A 1 289 ? -23.065 16.204 -1.669 1.00 23.41 286 ILE A C 1
ATOM 2205 O O . ILE A 1 289 ? -24.111 15.547 -1.691 1.00 22.57 286 ILE A O 1
ATOM 2210 N N . ARG A 1 290 ? -22.100 15.984 -0.806 1.00 19.28 287 ARG A N 1
ATOM 2211 C CA . ARG A 1 290 ? -22.163 14.915 0.171 1.00 18.05 287 ARG A CA 1
ATOM 2212 C C . ARG A 1 290 ? -21.862 15.378 1.582 1.00 22.32 287 ARG A C 1
ATOM 2213 O O . ARG A 1 290 ? -20.839 15.997 1.821 1.00 20.83 287 ARG A O 1
ATOM 2221 N N . GLY A 1 291 ? -22.751 15.099 2.522 1.00 21.90 288 GLY A N 1
ATOM 2222 C CA . GLY A 1 291 ? -22.482 15.423 3.911 1.00 21.01 288 GLY A CA 1
ATOM 2223 C C . GLY A 1 291 ? -21.473 14.440 4.489 1.00 24.10 288 GLY A C 1
ATOM 2224 O O . GLY A 1 291 ? -21.513 13.238 4.215 1.00 20.52 288 GLY A O 1
ATOM 2225 N N . ILE A 1 292 ? -20.552 14.973 5.288 1.00 20.09 289 ILE A N 1
ATOM 2226 C CA . ILE A 1 292 ? -19.508 14.175 5.922 1.00 23.32 289 ILE A CA 1
ATOM 2227 C C . ILE A 1 292 ? -19.872 13.952 7.382 1.00 21.63 289 ILE A C 1
ATOM 2228 O O . ILE A 1 292 ? -20.190 14.900 8.108 1.00 22.48 289 ILE A O 1
ATOM 2233 N N . PHE A 1 293 ? -19.800 12.704 7.823 1.00 21.83 290 PHE A N 1
ATOM 2234 C CA . PHE A 1 293 ? -19.901 12.383 9.255 1.00 23.44 290 PHE A CA 1
ATOM 2235 C C . PHE A 1 293 ? -18.900 11.249 9.451 1.00 22.05 290 PHE A C 1
ATOM 2236 O O . PHE A 1 293 ? -19.238 10.075 9.280 1.00 23.55 290 PHE A O 1
ATOM 2244 N N . SER A 1 294 ? -17.658 11.609 9.757 1.00 20.35 291 SER A N 1
ATOM 2245 C CA . SER A 1 294 ? -16.578 10.645 9.561 1.00 25.33 291 SER A CA 1
ATOM 2246 C C . SER A 1 294 ? -16.635 9.469 10.535 1.00 25.09 291 SER A C 1
ATOM 2247 O O . SER A 1 294 ? -15.891 8.498 10.333 1.00 23.42 291 SER A O 1
ATOM 2250 N N . LEU A 1 295 ? -17.518 9.506 11.547 1.00 25.40 292 LEU A N 1
ATOM 2251 C CA . LEU A 1 295 ? -17.712 8.337 12.414 1.00 26.82 292 LEU A CA 1
ATOM 2252 C C . LEU A 1 295 ? -18.009 7.071 11.619 1.00 26.29 292 LEU A C 1
ATOM 2253 O O . LEU A 1 295 ? -17.637 5.968 12.041 1.00 28.25 292 LEU A O 1
ATOM 2258 N N . GLU A 1 296 ? -18.677 7.198 10.470 1.00 24.03 293 GLU A N 1
ATOM 2259 C CA . GLU A 1 296 ? -19.023 6.013 9.690 1.00 23.01 293 GLU A CA 1
ATOM 2260 C C . GLU A 1 296 ? -17.788 5.301 9.168 1.00 23.52 293 GLU A C 1
ATOM 2261 O O . GLU A 1 296 ? -17.886 4.147 8.749 1.00 24.84 293 GLU A O 1
ATOM 2267 N N . TRP A 1 297 ? -16.629 5.961 9.173 1.00 23.62 294 TRP A N 1
ATOM 2268 C CA . TRP A 1 297 ? -15.398 5.367 8.678 1.00 22.02 294 TRP A CA 1
ATOM 2269 C C . TRP A 1 297 ? -14.532 4.790 9.795 1.00 25.80 294 TRP A C 1
ATOM 2270 O O . TRP A 1 297 ? -13.406 4.374 9.533 1.00 25.48 294 TRP A O 1
ATOM 2281 N N . PHE A 1 298 ? -15.027 4.752 11.033 1.00 25.45 295 PHE A N 1
ATOM 2282 C CA . PHE A 1 298 ? -14.225 4.278 12.160 1.00 24.55 295 PHE A CA 1
ATOM 2283 C C . PHE A 1 298 ? -14.299 2.756 12.201 1.00 24.64 295 PHE A C 1
ATOM 2284 O O . PHE A 1 298 ? -15.059 2.157 12.956 1.00 25.13 295 PHE A O 1
ATOM 2292 N N . THR A 1 299 ? -13.500 2.125 11.353 1.00 24.29 296 THR A N 1
ATOM 2293 C CA . THR A 1 299 ? -13.411 0.679 11.295 1.00 29.71 296 THR A CA 1
ATOM 2294 C C . THR A 1 299 ? -11.947 0.279 11.367 1.00 31.86 296 THR A C 1
ATOM 2295 O O . THR A 1 299 ? -11.042 1.051 11.031 1.00 27.55 296 THR A O 1
ATOM 2299 N N . GLU A 1 300 ? -11.721 -0.963 11.787 1.00 31.66 297 GLU A N 1
ATOM 2300 C CA . GLU A 1 300 ? -10.353 -1.448 11.907 1.00 30.29 297 GLU A CA 1
ATOM 2301 C C . GLU A 1 300 ? -9.620 -1.358 10.577 1.00 30.71 297 GLU A C 1
ATOM 2302 O O . GLU A 1 300 ? -8.447 -0.961 10.525 1.00 28.39 297 GLU A O 1
ATOM 2308 N N . GLN A 1 301 ? -10.291 -1.701 9.502 1.00 30.04 298 GLN A N 1
ATOM 2309 C CA . GLN A 1 301 ? -9.659 -1.632 8.210 1.00 32.96 298 GLN A CA 1
ATOM 2310 C C . GLN A 1 301 ? -9.260 -0.201 7.841 1.00 28.47 298 GLN A C 1
ATOM 2311 O O . GLN A 1 301 ? -8.197 0.025 7.308 1.00 26.36 298 GLN A O 1
ATOM 2317 N N . ASN A 1 302 ? -10.134 0.748 8.133 1.00 30.39 299 ASN A N 1
ATOM 2318 C CA . ASN A 1 302 ? -9.808 2.121 7.757 1.00 23.72 299 ASN A CA 1
ATOM 2319 C C . ASN A 1 302 ? -8.671 2.680 8.609 1.00 23.74 299 ASN A C 1
ATOM 2320 O O . ASN A 1 302 ? -7.811 3.398 8.091 1.00 24.33 299 ASN A O 1
ATOM 2325 N N . TRP A 1 303 ? -8.648 2.365 9.914 1.00 26.49 300 TRP A N 1
ATOM 2326 C CA . TRP A 1 303 ? -7.543 2.833 10.757 1.00 25.02 300 TRP A CA 1
ATOM 2327 C C . TRP A 1 303 ? -6.208 2.276 10.274 1.00 25.18 300 TRP A C 1
ATOM 2328 O O . TRP A 1 303 ? -5.203 2.988 10.269 1.00 26.54 300 TRP A O 1
ATOM 2339 N N . SER A 1 304 ? -6.178 1.006 9.844 1.00 26.16 301 SER A N 1
ATOM 2340 C CA . SER A 1 304 ? -4.941 0.430 9.320 1.00 31.10 301 SER A CA 1
ATOM 2341 C C . SER A 1 304 ? -4.524 1.100 8.021 1.00 29.73 301 SER A C 1
ATOM 2342 O O . SER A 1 304 ? -3.337 1.395 7.819 1.00 27.65 301 SER A O 1
ATOM 2345 N N . ALA A 1 305 ? -5.478 1.318 7.111 1.00 28.60 302 ALA A N 1
ATOM 2346 C CA . ALA A 1 305 ? -5.148 2.004 5.865 1.00 27.79 302 ALA A CA 1
ATOM 2347 C C . ALA A 1 305 ? -4.717 3.437 6.134 1.00 24.53 302 ALA A C 1
ATOM 2348 O O . ALA A 1 305 ? -3.830 3.962 5.451 1.00 28.09 302 ALA A O 1
ATOM 2350 N N . LEU A 1 306 ? -5.343 4.096 7.116 1.00 25.05 303 LEU A N 1
ATOM 2351 C CA . LEU A 1 306 ? -4.953 5.464 7.452 1.00 25.32 303 LEU A CA 1
ATOM 2352 C C . LEU A 1 306 ? -3.509 5.513 7.935 1.00 25.52 303 LEU A C 1
ATOM 2353 O O . LEU A 1 306 ? -2.723 6.355 7.490 1.00 26.50 303 LEU A O 1
ATOM 2358 N N . HIS A 1 307 ? -3.150 4.619 8.858 1.00 25.39 304 HIS A N 1
ATOM 2359 C CA . HIS A 1 307 ? -1.775 4.577 9.351 1.00 28.29 304 HIS A CA 1
ATOM 2360 C C . HIS A 1 307 ? -0.797 4.258 8.227 1.00 29.35 304 HIS A C 1
ATOM 2361 O O . HIS A 1 307 ? 0.270 4.869 8.133 1.00 29.48 304 HIS A O 1
ATOM 2368 N N . GLU A 1 308 ? -1.144 3.307 7.359 1.00 29.96 305 GLU A N 1
ATOM 2369 C CA . GLU A 1 308 ? -0.234 2.968 6.267 1.00 31.60 305 GLU A CA 1
ATOM 2370 C C . GLU A 1 308 ? -0.094 4.130 5.296 1.00 32.05 305 GLU A C 1
ATOM 2371 O O . GLU A 1 308 ? 1.020 4.562 4.967 1.00 29.47 305 GLU A O 1
ATOM 2377 N N . GLU A 1 309 ? -1.222 4.673 4.853 1.00 29.37 306 GLU A N 1
ATOM 2378 C CA . GLU A 1 309 ? -1.211 5.664 3.790 1.00 31.53 306 GLU A CA 1
ATOM 2379 C C . GLU A 1 309 ? -0.807 7.044 4.307 1.00 33.32 306 GLU A C 1
ATOM 2380 O O . GLU A 1 309 ? 0.214 7.603 3.889 1.00 32.48 306 GLU A O 1
ATOM 2386 N N . LEU A 1 310 ? -1.594 7.616 5.222 1.00 29.27 307 LEU A N 1
ATOM 2387 C CA . LEU A 1 310 ? -1.296 8.969 5.683 1.00 24.62 307 LEU A CA 1
ATOM 2388 C C . LEU A 1 310 ? -0.072 8.986 6.598 1.00 29.65 307 LEU A C 1
ATOM 2389 O O . LEU A 1 310 ? 0.764 9.891 6.512 1.00 29.16 307 LEU A O 1
ATOM 2394 N N . GLY A 1 311 ? 0.044 8.001 7.490 1.00 29.82 308 GLY A N 1
ATOM 2395 C CA . GLY A 1 311 ? 1.224 7.922 8.341 1.00 31.82 308 GLY A CA 1
ATOM 2396 C C . GLY A 1 311 ? 2.518 7.857 7.552 1.00 27.73 308 GLY A C 1
ATOM 2397 O O . GLY A 1 311 ? 3.508 8.495 7.913 1.00 27.68 308 GLY A O 1
ATOM 2398 N N . GLY A 1 312 ? 2.527 7.099 6.457 1.00 31.30 309 GLY A N 1
ATOM 2399 C CA . GLY A 1 312 ? 3.710 7.064 5.607 1.00 31.05 309 GLY A CA 1
ATOM 2400 C C . GLY A 1 312 ? 4.057 8.423 5.023 1.00 30.70 309 GLY A C 1
ATOM 2401 O O . GLY A 1 312 ? 5.215 8.847 5.042 1.00 27.71 309 GLY A O 1
ATOM 2402 N N . LEU A 1 313 ? 3.053 9.133 4.498 1.00 31.21 310 LEU A N 1
ATOM 2403 C CA . LEU A 1 313 ? 3.312 10.456 3.933 1.00 31.24 310 LEU A CA 1
ATOM 2404 C C . LEU A 1 313 ? 3.881 11.408 4.982 1.00 31.09 310 LEU A C 1
ATOM 2405 O O . LEU A 1 313 ? 4.798 12.191 4.698 1.00 30.04 310 LEU A O 1
ATOM 2410 N N . VAL A 1 314 ? 3.362 11.350 6.211 1.00 27.10 311 VAL A N 1
ATOM 2411 C CA . VAL A 1 314 ? 3.873 12.227 7.260 1.00 28.64 311 VAL A CA 1
ATOM 2412 C C . VAL A 1 314 ? 5.295 11.833 7.625 1.00 34.22 311 VAL A C 1
ATOM 2413 O O . VAL A 1 314 ? 6.178 12.688 7.770 1.00 32.49 311 VAL A O 1
ATOM 2417 N N . ARG A 1 315 ? 5.537 10.525 7.781 1.00 31.87 312 ARG A N 1
ATOM 2418 C CA . ARG A 1 315 ? 6.867 10.058 8.160 1.00 35.01 312 ARG A CA 1
ATOM 2419 C C . ARG A 1 315 ? 7.880 10.383 7.071 1.00 37.62 312 ARG A C 1
ATOM 2420 O O . ARG A 1 315 ? 8.973 10.881 7.356 1.00 41.23 312 ARG A O 1
ATOM 2428 N N . ARG A 1 316 ? 7.529 10.109 5.808 1.00 39.23 313 ARG A N 1
ATOM 2429 C CA . ARG A 1 316 ? 8.406 10.465 4.697 1.00 39.08 313 ARG A CA 1
ATOM 2430 C C . ARG A 1 316 ? 8.487 11.969 4.487 1.00 38.08 313 ARG A C 1
ATOM 2431 O O . ARG A 1 316 ? 9.227 12.419 3.607 1.00 41.50 313 ARG A O 1
ATOM 2439 N N . GLN A 1 317 ? 7.752 12.754 5.272 1.00 38.27 314 GLN A N 1
ATOM 2440 C CA . GLN A 1 317 ? 7.788 14.212 5.234 1.00 41.42 314 GLN A CA 1
ATOM 2441 C C . GLN A 1 317 ? 7.208 14.790 3.948 1.00 39.31 314 GLN A C 1
ATOM 2442 O O . GLN A 1 317 ? 7.464 15.952 3.621 1.00 45.73 314 GLN A O 1
ATOM 2448 N N . GLU A 1 318 ? 6.442 14.005 3.201 1.00 36.23 315 GLU A N 1
ATOM 2449 C CA . GLU A 1 318 ? 5.748 14.524 2.031 1.00 42.41 315 GLU A CA 1
ATOM 2450 C C . GLU A 1 318 ? 4.482 15.273 2.403 1.00 42.49 315 GLU A C 1
ATOM 2451 O O . GLU A 1 318 ? 3.856 15.893 1.533 1.00 40.08 315 GLU A O 1
ATOM 2457 N N . LEU A 1 319 ? 4.095 15.228 3.670 1.00 36.76 316 LEU A N 1
ATOM 2458 C CA . LEU A 1 319 ? 2.843 15.806 4.107 1.00 32.82 316 LEU A CA 1
ATOM 2459 C C . LEU A 1 319 ? 3.023 16.266 5.541 1.00 33.19 316 LEU A C 1
ATOM 2460 O O . LEU A 1 319 ? 3.595 15.546 6.361 1.00 36.36 316 LEU A O 1
ATOM 2465 N N . VAL A 1 320 ? 2.530 17.460 5.839 1.00 29.13 317 VAL A N 1
ATOM 2466 C CA . VAL A 1 320 ? 2.844 18.155 7.081 1.00 31.86 317 VAL A CA 1
ATOM 2467 C C . VAL A 1 320 ? 1.601 18.172 7.948 1.00 33.32 317 VAL A C 1
ATOM 2468 O O . VAL A 1 320 ? 0.554 18.681 7.531 1.00 33.26 317 VAL A O 1
ATOM 2472 N N . ALA A 1 321 ? 1.723 17.643 9.161 1.00 28.32 318 ALA A N 1
ATOM 2473 C CA . ALA A 1 321 ? 0.617 17.543 10.104 1.00 34.35 318 ALA A CA 1
ATOM 2474 C C . ALA A 1 321 ? 1.068 18.167 11.425 1.00 36.93 318 ALA A C 1
ATOM 2475 O O . ALA A 1 321 ? 1.796 17.550 12.207 1.00 39.04 318 ALA A O 1
ATOM 2477 N N . HIS A 1 322 ? 0.654 19.400 11.667 1.00 33.23 319 HIS A N 1
ATOM 2478 C CA . HIS A 1 322 ? 1.122 20.133 12.827 1.00 39.38 319 HIS A CA 1
ATOM 2479 C C . HIS A 1 322 ? 0.156 19.982 14.001 1.00 35.50 319 HIS A C 1
ATOM 2480 O O . HIS A 1 322 ? -1.057 19.844 13.824 1.00 34.88 319 HIS A O 1
ATOM 2487 N N . GLU A 1 323 ? 0.706 20.017 15.207 1.00 31.76 320 GLU A N 1
ATOM 2488 C CA . GLU A 1 323 ? -0.127 20.033 16.402 1.00 36.51 320 GLU A CA 1
ATOM 2489 C C . GLU A 1 323 ? 0.417 21.063 17.381 1.00 33.32 320 GLU A C 1
ATOM 2490 O O . GLU A 1 323 ? 1.612 21.361 17.403 1.00 31.29 320 GLU A O 1
ATOM 2496 N N . THR A 1 324 ? -0.492 21.627 18.158 1.00 29.98 321 THR A N 1
ATOM 2497 C CA . THR A 1 324 ? -0.203 22.619 19.185 1.00 33.90 321 THR A CA 1
ATOM 2498 C C . THR A 1 324 ? -0.637 22.014 20.520 1.00 34.74 321 THR A C 1
ATOM 2499 O O . THR A 1 324 ? -1.829 22.020 20.845 1.00 32.96 321 THR A O 1
ATOM 2503 N N . VAL A 1 325 ? 0.320 21.499 21.291 1.00 30.86 322 VAL A N 1
ATOM 2504 C CA . VAL A 1 325 ? 0.045 20.726 22.509 1.00 33.00 322 VAL A CA 1
ATOM 2505 C C . VAL A 1 325 ? 0.252 21.645 23.711 1.00 34.94 322 VAL A C 1
ATOM 2506 O O . VAL A 1 325 ? 1.387 21.937 24.095 1.00 36.11 322 VAL A O 1
ATOM 2510 N N . GLN A 1 326 ? -0.851 22.084 24.312 1.00 32.61 323 GLN A N 1
ATOM 2511 C CA . GLN A 1 326 ? -0.830 22.818 25.573 1.00 38.43 323 GLN A CA 1
ATOM 2512 C C . GLN A 1 326 ? -0.759 21.851 26.757 1.00 36.94 323 GLN A C 1
ATOM 2513 O O . GLN A 1 326 ? -1.367 20.775 26.736 1.00 37.01 323 GLN A O 1
ATOM 2519 N N . ASP A 1 327 ? -0.025 22.236 27.798 1.00 39.43 324 ASP A N 1
ATOM 2520 C CA . ASP A 1 327 ? 0.137 21.405 28.988 1.00 33.20 324 ASP A CA 1
ATOM 2521 C C . ASP A 1 327 ? -0.803 21.851 30.104 1.00 36.33 324 ASP A C 1
ATOM 2522 O O . ASP A 1 327 ? -0.969 23.051 30.356 1.00 35.57 324 ASP A O 1
ATOM 2527 N N . GLY A 1 328 ? -1.418 20.880 30.776 1.00 36.64 325 GLY A N 1
ATOM 2528 C CA . GLY A 1 328 ? -2.114 21.168 32.017 1.00 33.44 325 GLY A CA 1
ATOM 2529 C C . GLY A 1 328 ? -3.624 21.097 31.967 1.00 32.22 325 GLY A C 1
ATOM 2530 O O . GLY A 1 328 ? -4.268 21.874 31.258 1.00 35.40 325 GLY A O 1
ATOM 2531 N N . PHE A 1 329 ? -4.198 20.191 32.768 1.00 33.79 326 PHE A N 1
ATOM 2532 C CA . PHE A 1 329 ? -5.647 20.009 32.788 1.00 33.23 326 PHE A CA 1
ATOM 2533 C C . PHE A 1 329 ? -6.368 21.317 33.051 1.00 33.87 326 PHE A C 1
ATOM 2534 O O . PHE A 1 329 ? -7.442 21.572 32.490 1.00 30.93 326 PHE A O 1
ATOM 2542 N N . GLU A 1 330 ? -5.787 22.170 33.897 1.00 32.68 327 GLU A N 1
ATOM 2543 C CA . GLU A 1 330 ? -6.444 23.420 34.247 1.00 36.98 327 GLU A CA 1
ATOM 2544 C C . GLU A 1 330 ? -6.570 24.366 33.057 1.00 34.73 327 GLU A C 1
ATOM 2545 O O . GLU A 1 330 ? -7.394 25.282 33.103 1.00 35.17 327 GLU A O 1
ATOM 2551 N N . HIS A 1 331 ? -5.797 24.158 31.991 1.00 32.84 328 HIS A N 1
ATOM 2552 C CA . HIS A 1 331 ? -5.788 25.067 30.849 1.00 29.84 328 HIS A CA 1
ATOM 2553 C C . HIS A 1 331 ? -6.602 24.570 29.654 1.00 31.58 328 HIS A C 1
ATOM 2554 O O . HIS A 1 331 ? -6.483 25.136 28.561 1.00 32.67 328 HIS A O 1
ATOM 2561 N N . ILE A 1 332 ? -7.436 23.539 29.830 1.00 30.77 329 ILE A N 1
ATOM 2562 C CA . ILE A 1 332 ? -8.243 23.040 28.709 1.00 31.69 329 ILE A CA 1
ATOM 2563 C C . ILE A 1 332 ? -9.190 24.106 28.184 1.00 32.01 329 ILE A C 1
ATOM 2564 O O . ILE A 1 332 ? -9.226 24.326 26.956 1.00 30.28 329 ILE A O 1
ATOM 2569 N N . PRO A 1 333 ? -9.980 24.793 29.008 1.00 32.67 330 PRO A N 1
ATOM 2570 C CA . PRO A 1 333 ? -10.859 25.841 28.464 1.00 30.09 330 PRO A CA 1
ATOM 2571 C C . PRO A 1 333 ? -10.113 26.959 27.742 1.00 31.73 330 PRO A C 1
ATOM 2572 O O . PRO A 1 333 ? -10.606 27.476 26.736 1.00 32.24 330 PRO A O 1
ATOM 2576 N N . ALA A 1 334 ? -8.940 27.358 28.232 1.00 31.97 331 ALA A N 1
ATOM 2577 C CA . ALA A 1 334 ? -8.172 28.392 27.546 1.00 34.93 331 ALA A CA 1
ATOM 2578 C C . ALA A 1 334 ? -7.703 27.911 26.175 1.00 35.61 331 ALA A C 1
ATOM 2579 O O . ALA A 1 334 ? -7.761 28.660 25.191 1.00 34.97 331 ALA A O 1
ATOM 2581 N N . ALA A 1 335 ? -7.227 26.670 26.092 1.00 30.12 332 ALA A N 1
ATOM 2582 C CA . ALA A 1 335 ? -6.821 26.128 24.799 1.00 33.28 332 ALA A CA 1
ATOM 2583 C C . ALA A 1 335 ? -7.999 26.117 23.835 1.00 31.85 332 ALA A C 1
ATOM 2584 O O . ALA A 1 335 ? -7.886 26.571 22.689 1.00 34.04 332 ALA A O 1
ATOM 2586 N N . TYR A 1 336 ? -9.153 25.635 24.302 1.00 27.37 333 TYR A N 1
ATOM 2587 C CA . TYR A 1 336 ? -10.370 25.645 23.499 1.00 31.01 333 TYR A CA 1
ATOM 2588 C C . TYR A 1 336 ? -10.691 27.044 22.997 1.00 34.64 333 TYR A C 1
ATOM 2589 O O . TYR A 1 336 ? -11.129 27.223 21.853 1.00 29.58 333 TYR A O 1
ATOM 2598 N N . GLN A 1 337 ? -10.484 28.048 23.855 1.00 34.77 334 GLN A N 1
ATOM 2599 C CA . GLN A 1 337 ? -10.826 29.418 23.504 1.00 34.72 334 GLN A CA 1
ATOM 2600 C C . GLN A 1 337 ? -10.007 29.914 22.329 1.00 28.46 334 GLN A C 1
ATOM 2601 O O . GLN A 1 337 ? -10.501 30.723 21.536 1.00 34.72 334 GLN A O 1
ATOM 2607 N N . THR A 1 338 ? -8.756 29.459 22.204 1.00 30.70 335 THR A N 1
ATOM 2608 C CA . THR A 1 338 ? -7.923 29.928 21.103 1.00 35.42 335 THR A CA 1
ATOM 2609 C C . THR A 1 338 ? -8.495 29.551 19.739 1.00 41.18 335 THR A C 1
ATOM 2610 O O . THR A 1 338 ? -8.130 30.175 18.736 1.00 36.50 335 THR A O 1
ATOM 2614 N N . LEU A 1 339 ? -9.364 28.536 19.669 1.00 34.66 336 LEU A N 1
ATOM 2615 C CA . LEU A 1 339 ? -9.948 28.165 18.382 1.00 33.35 336 LEU A CA 1
ATOM 2616 C C . LEU A 1 339 ? -10.821 29.280 17.827 1.00 35.24 336 LEU A C 1
ATOM 2617 O O . LEU A 1 339 ? -10.956 29.408 16.614 1.00 30.01 336 LEU A O 1
ATOM 2622 N N . PHE A 1 340 ? -11.428 30.087 18.692 1.00 34.97 337 PHE A N 1
ATOM 2623 C CA . PHE A 1 340 ? -12.433 31.051 18.268 1.00 39.57 337 PHE A CA 1
ATOM 2624 C C . PHE A 1 340 ? -11.958 32.486 18.264 1.00 44.20 337 PHE A C 1
ATOM 2625 O O . PHE A 1 340 ? -12.470 33.288 17.484 1.00 46.74 337 PHE A O 1
ATOM 2633 N N . SER A 1 341 ? -11.009 32.823 19.126 1.00 46.56 338 SER A N 1
ATOM 2634 C CA . SER A 1 341 ? -10.681 34.208 19.405 1.00 51.93 338 SER A CA 1
ATOM 2635 C C . SER A 1 341 ? -9.211 34.540 19.238 1.00 52.79 338 SER A C 1
ATOM 2636 O O . SER A 1 341 ? -8.878 35.727 19.138 1.00 63.50 338 SER A O 1
ATOM 2639 N N . ALA A 1 342 ? -8.323 33.552 19.213 1.00 50.62 339 ALA A N 1
ATOM 2640 C CA . ALA A 1 342 ? -6.898 33.813 19.088 1.00 52.61 339 ALA A CA 1
ATOM 2641 C C . ALA A 1 342 ? -6.197 32.602 18.498 1.00 53.45 339 ALA A C 1
ATOM 2642 O O . ALA A 1 342 ? -5.453 31.909 19.203 1.00 53.31 339 ALA A O 1
ATOM 2644 N N . SER A 1 343 ? -6.429 32.337 17.209 1.00 56.92 340 SER A N 1
ATOM 2645 C CA . SER A 1 343 ? -5.860 31.177 16.528 1.00 52.52 340 SER A CA 1
ATOM 2646 C C . SER A 1 343 ? -4.559 31.488 15.788 1.00 56.58 340 SER A C 1
ATOM 2647 O O . SER A 1 343 ? -3.996 30.584 15.157 1.00 53.30 340 SER A O 1
ATOM 2650 N N . GLU A 1 344 ? -4.081 32.724 15.852 1.00 54.30 341 GLU A N 1
ATOM 2651 C CA . GLU A 1 344 ? -2.889 33.105 15.120 1.00 54.52 341 GLU A CA 1
ATOM 2652 C C . GLU A 1 344 ? -1.711 32.187 15.369 1.00 57.39 341 GLU A C 1
ATOM 2653 O O . GLU A 1 344 ? -0.985 31.850 14.448 1.00 54.40 341 GLU A O 1
ATOM 2659 N N . SER A 1 345 ? -1.492 31.825 16.617 1.00 57.08 342 SER A N 1
ATOM 2660 C CA . SER A 1 345 ? -0.395 30.938 16.971 1.00 55.65 342 SER A CA 1
ATOM 2661 C C . SER A 1 345 ? -0.761 29.467 16.851 1.00 54.94 342 SER A C 1
ATOM 2662 O O . SER A 1 345 ? 0.143 28.621 16.859 1.00 55.63 342 SER A O 1
ATOM 2665 N N . ASN A 1 346 ? -2.049 29.141 16.732 1.00 51.57 343 ASN A N 1
ATOM 2666 C CA . ASN A 1 346 ? -2.461 27.750 16.576 1.00 49.34 343 ASN A CA 1
ATOM 2667 C C . ASN A 1 346 ? -2.027 27.226 15.215 1.00 49.83 343 ASN A C 1
ATOM 2668 O O . ASN A 1 346 ? -2.480 27.716 14.173 1.00 49.57 343 ASN A O 1
ATOM 2673 N N . ARG A 1 347 ? -1.155 26.229 15.225 1.00 44.89 344 ARG A N 1
ATOM 2674 C CA . ARG A 1 347 ? -0.806 25.480 14.033 1.00 46.49 344 ARG A CA 1
ATOM 2675 C C . ARG A 1 347 ? -1.468 24.118 14.127 1.00 46.03 344 ARG A C 1
ATOM 2676 O O . ARG A 1 347 ? -1.160 23.338 15.041 1.00 42.35 344 ARG A O 1
ATOM 2684 N N . GLY A 1 348 ? -2.388 23.847 13.200 1.00 40.82 345 GLY A N 1
ATOM 2685 C CA . GLY A 1 348 ? -2.937 22.511 13.096 1.00 36.68 345 GLY A CA 1
ATOM 2686 C C . GLY A 1 348 ? -3.821 22.169 14.282 1.00 30.22 345 GLY A C 1
ATOM 2687 O O . GLY A 1 348 ? -4.621 22.988 14.752 1.00 32.70 345 GLY A O 1
ATOM 2688 N N . LYS A 1 349 ? -3.654 20.945 14.780 1.00 28.70 346 LYS A N 1
ATOM 2689 C CA . LYS A 1 349 ? -4.528 20.394 15.802 1.00 31.32 346 LYS A CA 1
ATOM 2690 C C . LYS A 1 349 ? -4.148 20.912 17.187 1.00 32.00 346 LYS A C 1
ATOM 2691 O O . LYS A 1 349 ? -3.003 20.769 17.625 1.00 30.51 346 LYS A O 1
ATOM 2697 N N . VAL A 1 350 ? -5.121 21.475 17.891 1.00 26.30 347 VAL A N 1
ATOM 2698 C CA . VAL A 1 350 ? -4.927 21.934 19.258 1.00 29.84 347 VAL A CA 1
ATOM 2699 C C . VAL A 1 350 ? -5.371 20.829 20.208 1.00 26.52 347 VAL A C 1
ATOM 2700 O O . VAL A 1 350 ? -6.469 20.270 20.059 1.00 25.28 347 VAL A O 1
ATOM 2704 N N . LEU A 1 351 ? -4.512 20.485 21.163 1.00 24.78 348 LEU A N 1
ATOM 2705 C CA . LEU A 1 351 ? -4.865 19.492 22.169 1.00 27.13 348 LEU A CA 1
ATOM 2706 C C . LEU A 1 351 ? -4.130 19.828 23.464 1.00 31.38 348 LEU A C 1
ATOM 2707 O O . LEU A 1 351 ? -3.237 20.675 23.493 1.00 31.18 348 LEU A O 1
ATOM 2712 N N . VAL A 1 352 ? -4.503 19.144 24.542 1.00 26.17 349 VAL A N 1
ATOM 2713 C CA . VAL A 1 352 ? -3.938 19.408 25.861 1.00 27.45 349 VAL A CA 1
ATOM 2714 C C . VAL A 1 352 ? -3.319 18.124 26.388 1.00 30.04 349 VAL A C 1
ATOM 2715 O O . VAL A 1 352 ? -3.977 17.076 26.409 1.00 28.40 349 VAL A O 1
ATOM 2719 N N . ARG A 1 353 ? -2.048 18.201 26.790 1.00 26.16 350 ARG A N 1
ATOM 2720 C CA . ARG A 1 353 ? -1.381 17.109 27.476 1.00 26.66 350 ARG A CA 1
ATOM 2721 C C . ARG A 1 353 ? -1.619 17.268 28.976 1.00 31.61 350 ARG A C 1
ATOM 2722 O O . ARG A 1 353 ? -1.219 18.277 29.562 1.00 30.83 350 ARG A O 1
ATOM 2730 N N . VAL A 1 354 ? -2.305 16.295 29.576 1.00 29.01 351 VAL A N 1
ATOM 2731 C CA . VAL A 1 354 ? -2.647 16.335 30.996 1.00 34.33 351 VAL A CA 1
ATOM 2732 C C . VAL A 1 354 ? -1.489 15.804 31.830 1.00 40.76 351 VAL A C 1
ATOM 2733 O O . VAL A 1 354 ? -0.978 16.510 32.695 1.00 45.76 351 VAL A O 1
ATOM 2737 N N . LEU B 1 1 ? -33.078 27.645 -55.639 1.00 50.67 -2 LEU B N 1
ATOM 2738 C CA . LEU B 1 1 ? -33.913 26.541 -55.953 1.00 48.64 -2 LEU B CA 1
ATOM 2739 C C . LEU B 1 1 ? -35.311 26.905 -55.442 1.00 49.22 -2 LEU B C 1
ATOM 2740 O O . LEU B 1 1 ? -36.294 26.436 -55.999 1.00 48.70 -2 LEU B O 1
ATOM 2745 N N . GLY B 1 2 ? -35.401 27.763 -54.419 1.00 40.24 -1 GLY B N 1
ATOM 2746 C CA . GLY B 1 2 ? -36.682 28.220 -53.937 1.00 36.81 -1 GLY B CA 1
ATOM 2747 C C . GLY B 1 2 ? -36.907 28.675 -52.499 1.00 41.20 -1 GLY B C 1
ATOM 2748 O O . GLY B 1 2 ? -35.968 28.831 -51.736 1.00 31.23 -1 GLY B O 1
ATOM 2749 N N . SER B 1 3 ? -38.174 28.892 -52.148 1.00 34.48 0 SER B N 1
ATOM 2750 C CA . SER B 1 3 ? -38.500 29.258 -50.773 1.00 34.23 0 SER B CA 1
ATOM 2751 C C . SER B 1 3 ? -39.846 28.648 -50.422 1.00 33.26 0 SER B C 1
ATOM 2752 O O . SER B 1 3 ? -40.595 28.183 -51.291 1.00 33.39 0 SER B O 1
ATOM 2755 N N . MET B 1 4 ? -40.154 28.658 -49.135 1.00 27.99 1 MET B N 1
ATOM 2756 C CA . MET B 1 4 ? -41.483 28.282 -48.702 1.00 28.12 1 MET B CA 1
ATOM 2757 C C . MET B 1 4 ? -41.893 29.132 -47.507 1.00 28.52 1 MET B C 1
ATOM 2758 O O . MET B 1 4 ? -41.068 29.491 -46.657 1.00 25.54 1 MET B O 1
ATOM 2763 N N . LYS B 1 5 ? -43.168 29.476 -47.479 1.00 24.51 2 LYS B N 1
ATOM 2764 C CA . LYS B 1 5 ? -43.733 30.157 -46.332 1.00 24.34 2 LYS B CA 1
ATOM 2765 C C . LYS B 1 5 ? -43.839 29.192 -45.156 1.00 22.96 2 LYS B C 1
ATOM 2766 O O . LYS B 1 5 ? -44.177 28.013 -45.323 1.00 24.19 2 LYS B O 1
ATOM 2772 N N . THR B 1 6 ? -43.523 29.701 -43.962 1.00 24.70 3 THR B N 1
ATOM 2773 C CA . THR B 1 6 ? -43.585 28.944 -42.717 1.00 22.27 3 THR B CA 1
ATOM 2774 C C . THR B 1 6 ? -44.190 29.840 -41.646 1.00 24.41 3 THR B C 1
ATOM 2775 O O . THR B 1 6 ? -44.332 31.056 -41.823 1.00 21.21 3 THR B O 1
ATOM 2779 N N . GLU B 1 7 ? -44.522 29.237 -40.513 1.00 21.66 4 GLU B N 1
ATOM 2780 C CA . GLU B 1 7 ? -44.941 30.004 -39.352 1.00 22.68 4 GLU B CA 1
ATOM 2781 C C . GLU B 1 7 ? -44.036 29.661 -38.180 1.00 22.76 4 GLU B C 1
ATOM 2782 O O . GLU B 1 7 ? -43.540 28.535 -38.064 1.00 22.65 4 GLU B O 1
ATOM 2788 N N . ARG B 1 8 ? -43.813 30.661 -37.334 1.00 20.00 5 ARG B N 1
ATOM 2789 C CA . ARG B 1 8 ? -42.963 30.548 -36.167 1.00 22.39 5 ARG B CA 1
ATOM 2790 C C . ARG B 1 8 ? -43.630 31.283 -35.019 1.00 22.02 5 ARG B C 1
ATOM 2791 O O . ARG B 1 8 ? -44.293 32.302 -35.213 1.00 20.94 5 ARG B O 1
ATOM 2799 N N . TRP B 1 9 ? -43.434 30.765 -33.818 1.00 20.45 6 TRP B N 1
ATOM 2800 C CA . TRP B 1 9 ? -43.745 31.499 -32.609 1.00 17.35 6 TRP B CA 1
ATOM 2801 C C . TRP B 1 9 ? -42.447 32.141 -32.125 1.00 21.43 6 TRP B C 1
ATOM 2802 O O . TRP B 1 9 ? -41.483 31.439 -31.812 1.00 20.92 6 TRP B O 1
ATOM 2813 N N . VAL B 1 10 ? -42.411 33.464 -32.086 1.00 17.88 7 VAL B N 1
ATOM 2814 C CA . VAL B 1 10 ? -41.210 34.179 -31.690 1.00 19.96 7 VAL B CA 1
ATOM 2815 C C . VAL B 1 10 ? -41.450 34.819 -30.339 1.00 20.30 7 VAL B C 1
ATOM 2816 O O . VAL B 1 10 ? -42.587 35.025 -29.909 1.00 19.54 7 VAL B O 1
ATOM 2820 N N . VAL B 1 11 ? -40.357 35.165 -29.676 1.00 18.51 8 VAL B N 1
ATOM 2821 C CA . VAL B 1 11 ? -40.412 35.772 -28.352 1.00 19.03 8 VAL B CA 1
ATOM 2822 C C . VAL B 1 11 ? -40.583 37.276 -28.530 1.00 20.86 8 VAL B C 1
ATOM 2823 O O . VAL B 1 11 ? -39.661 37.979 -28.947 1.00 21.17 8 VAL B O 1
ATOM 2827 N N . ARG B 1 12 ? -41.764 37.770 -28.210 1.00 20.04 9 ARG B N 1
ATOM 2828 C CA . ARG B 1 12 ? -42.087 39.175 -28.392 1.00 23.18 9 ARG B CA 1
ATOM 2829 C C . ARG B 1 12 ? -41.757 40.003 -27.157 1.00 22.64 9 ARG B C 1
ATOM 2830 O O . ARG B 1 12 ? -41.390 41.183 -27.286 1.00 23.51 9 ARG B O 1
ATOM 2838 N N . GLU B 1 13 ? -41.813 39.412 -25.962 1.00 21.30 10 GLU B N 1
ATOM 2839 C CA . GLU B 1 13 ? -41.538 40.181 -24.750 1.00 24.80 10 GLU B CA 1
ATOM 2840 C C . GLU B 1 13 ? -41.113 39.237 -23.630 1.00 24.44 10 GLU B C 1
ATOM 2841 O O . GLU B 1 13 ? -41.656 38.137 -23.506 1.00 23.17 10 GLU B O 1
ATOM 2847 N N . HIS B 1 14 ? -40.135 39.664 -22.831 1.00 22.37 11 HIS B N 1
ATOM 2848 C CA . HIS B 1 14 ? -39.706 38.903 -21.662 1.00 25.07 11 HIS B CA 1
ATOM 2849 C C . HIS B 1 14 ? -40.574 39.289 -20.467 1.00 26.54 11 HIS B C 1
ATOM 2850 O O . HIS B 1 14 ? -40.661 40.467 -20.116 1.00 28.29 11 HIS B O 1
ATOM 2857 N N . VAL B 1 15 ? -41.206 38.297 -19.847 1.00 24.77 12 VAL B N 1
ATOM 2858 C CA . VAL B 1 15 ? -42.068 38.492 -18.683 1.00 26.20 12 VAL B CA 1
ATOM 2859 C C . VAL B 1 15 ? -41.612 37.507 -17.614 1.00 29.20 12 VAL B C 1
ATOM 2860 O O . VAL B 1 15 ? -41.692 36.291 -17.825 1.00 30.95 12 VAL B O 1
ATOM 2864 N N . GLU B 1 16 ? -41.101 38.025 -16.492 1.00 27.12 13 GLU B N 1
ATOM 2865 C CA . GLU B 1 16 ? -40.600 37.176 -15.413 1.00 29.58 13 GLU B CA 1
ATOM 2866 C C . GLU B 1 16 ? -41.747 36.412 -14.743 1.00 30.69 13 GLU B C 1
ATOM 2867 O O . GLU B 1 16 ? -42.928 36.731 -14.904 1.00 29.27 13 GLU B O 1
ATOM 2873 N N . GLY B 1 17 ? -41.381 35.381 -13.971 1.00 31.36 14 GLY B N 1
ATOM 2874 C CA . GLY B 1 17 ? -42.364 34.660 -13.166 1.00 29.56 14 GLY B CA 1
ATOM 2875 C C . GLY B 1 17 ? -43.194 33.659 -13.968 1.00 28.06 14 GLY B C 1
ATOM 2876 O O . GLY B 1 17 ? -42.728 33.031 -14.918 1.00 24.88 14 GLY B O 1
ATOM 2877 N N . VAL B 1 18 ? -44.449 33.497 -13.544 1.00 25.40 15 VAL B N 1
ATOM 2878 C CA . VAL B 1 18 ? -45.372 32.615 -14.282 1.00 25.98 15 VAL B CA 1
ATOM 2879 C C . VAL B 1 18 ? -45.587 33.181 -15.683 1.00 27.39 15 VAL B C 1
ATOM 2880 O O . VAL B 1 18 ? -45.949 34.364 -15.820 1.00 24.41 15 VAL B O 1
ATOM 2884 N N . PRO B 1 19 ? -45.392 32.406 -16.744 1.00 27.27 16 PRO B N 1
ATOM 2885 C CA . PRO B 1 19 ? -45.531 32.970 -18.093 1.00 25.79 16 PRO B CA 1
ATOM 2886 C C . PRO B 1 19 ? -46.955 33.446 -18.371 1.00 29.99 16 PRO B C 1
ATOM 2887 O O . PRO B 1 19 ? -47.935 32.838 -17.935 1.00 29.26 16 PRO B O 1
ATOM 2891 N N . ASP B 1 20 ? -47.055 34.562 -19.081 1.00 29.90 17 ASP B N 1
ATOM 2892 C CA . ASP B 1 20 ? -48.292 35.005 -19.728 1.00 26.94 17 ASP B CA 1
ATOM 2893 C C . ASP B 1 20 ? -48.049 34.775 -21.213 1.00 28.70 17 ASP B C 1
ATOM 2894 O O . ASP B 1 20 ? -47.536 35.649 -21.920 1.00 23.72 17 ASP B O 1
ATOM 2899 N N . ALA B 1 21 ? -48.389 33.570 -21.672 1.00 28.18 18 ALA B N 1
ATOM 2900 C CA . ALA B 1 21 ? -47.959 33.122 -22.989 1.00 26.47 18 ALA B CA 1
ATOM 2901 C C . ALA B 1 21 ? -48.573 33.955 -24.109 1.00 28.28 18 ALA B C 1
ATOM 2902 O O . ALA B 1 21 ? -47.962 34.091 -25.173 1.00 26.82 18 ALA B O 1
ATOM 2904 N N . ALA B 1 22 ? -49.778 34.502 -23.907 1.00 27.94 19 ALA B N 1
ATOM 2905 C CA . ALA B 1 22 ? -50.394 35.337 -24.937 1.00 32.78 19 ALA B CA 1
ATOM 2906 C C . ALA B 1 22 ? -49.638 36.645 -25.122 1.00 29.59 19 ALA B C 1
ATOM 2907 O O . ALA B 1 22 ? -49.637 37.215 -26.218 1.00 31.29 19 ALA B O 1
ATOM 2909 N N . ARG B 1 23 ? -48.999 37.139 -24.069 1.00 27.01 20 ARG B N 1
ATOM 2910 C CA . ARG B 1 23 ? -48.194 38.344 -24.145 1.00 27.60 20 ARG B CA 1
ATOM 2911 C C . ARG B 1 23 ? -46.758 38.064 -24.591 1.00 30.18 20 ARG B C 1
ATOM 2912 O O . ARG B 1 23 ? -46.163 38.863 -25.335 1.00 25.06 20 ARG B O 1
ATOM 2920 N N . ILE B 1 24 ? -46.199 36.924 -24.174 1.00 24.29 21 ILE B N 1
ATOM 2921 C CA . ILE B 1 24 ? -44.788 36.633 -24.430 1.00 23.21 21 ILE B CA 1
ATOM 2922 C C . ILE B 1 24 ? -44.538 36.303 -25.905 1.00 21.03 21 ILE B C 1
ATOM 2923 O O . ILE B 1 24 ? -43.518 36.708 -26.474 1.00 24.30 21 ILE B O 1
ATOM 2928 N N . TYR B 1 25 ? -45.431 35.538 -26.537 1.00 20.55 22 TYR B N 1
ATOM 2929 C CA . TYR B 1 25 ? -45.170 34.941 -27.840 1.00 21.13 22 TYR B CA 1
ATOM 2930 C C . TYR B 1 25 ? -46.056 35.561 -28.917 1.00 23.89 22 TYR B C 1
ATOM 2931 O O . TYR B 1 25 ? -47.195 35.950 -28.653 1.00 24.62 22 TYR B O 1
ATOM 2940 N N . GLU B 1 26 ? -45.522 35.621 -30.137 1.00 23.41 23 GLU B N 1
ATOM 2941 C CA . GLU B 1 26 ? -46.226 36.136 -31.310 1.00 23.04 23 GLU B CA 1
ATOM 2942 C C . GLU B 1 26 ? -46.010 35.170 -32.462 1.00 22.16 23 GLU B C 1
ATOM 2943 O O . GLU B 1 26 ? -44.877 34.725 -32.689 1.00 22.14 23 GLU B O 1
ATOM 2949 N N . LYS B 1 27 ? -47.087 34.845 -33.187 1.00 19.20 24 LYS B N 1
ATOM 2950 C CA . LYS B 1 27 ? -47.007 33.970 -34.344 1.00 21.00 24 LYS B CA 1
ATOM 2951 C C . LYS B 1 27 ? -46.761 34.818 -35.590 1.00 26.02 24 LYS B C 1
ATOM 2952 O O . LYS B 1 27 ? -47.530 35.740 -35.877 1.00 23.26 24 LYS B O 1
ATOM 2958 N N . VAL B 1 28 ? -45.706 34.504 -36.334 1.00 22.29 25 VAL B N 1
ATOM 2959 C CA . VAL B 1 28 ? -45.361 35.249 -37.537 1.00 23.65 25 VAL B CA 1
ATOM 2960 C C . VAL B 1 28 ? -45.229 34.290 -38.705 1.00 24.74 25 VAL B C 1
ATOM 2961 O O . VAL B 1 28 ? -44.867 33.122 -38.542 1.00 22.53 25 VAL B O 1
ATOM 2965 N N . GLU B 1 29 ? -45.523 34.793 -39.900 1.00 22.57 26 GLU B N 1
ATOM 2966 C CA . GLU B 1 29 ? -45.231 34.052 -41.116 1.00 26.03 26 GLU B CA 1
ATOM 2967 C C . GLU B 1 29 ? -43.815 34.395 -41.547 1.00 25.36 26 GLU B C 1
ATOM 2968 O O . GLU B 1 29 ? -43.423 35.567 -41.545 1.00 26.47 26 GLU B O 1
ATOM 2974 N N . THR B 1 30 ? -43.043 33.371 -41.896 1.00 24.66 27 THR B N 1
ATOM 2975 C CA . THR B 1 30 ? -41.634 33.548 -42.220 1.00 22.72 27 THR B CA 1
ATOM 2976 C C . THR B 1 30 ? -41.363 32.861 -43.546 1.00 24.76 27 THR B C 1
ATOM 2977 O O . THR B 1 30 ? -41.622 31.658 -43.693 1.00 24.40 27 THR B O 1
ATOM 2981 N N . GLU B 1 31 ? -40.860 33.629 -44.513 1.00 24.07 28 GLU B N 1
ATOM 2982 C CA . GLU B 1 31 ? -40.412 33.063 -45.776 1.00 26.00 28 GLU B CA 1
ATOM 2983 C C . GLU B 1 31 ? -39.031 32.461 -45.570 1.00 30.47 28 GLU B C 1
ATOM 2984 O O . GLU B 1 31 ? -38.098 33.150 -45.140 1.00 28.71 28 GLU B O 1
ATOM 2990 N N . LEU B 1 32 ? -38.908 31.177 -45.868 1.00 25.33 29 LEU B N 1
ATOM 2991 C CA . LEU B 1 32 ? -37.716 30.399 -45.577 1.00 28.72 29 LEU B CA 1
ATOM 2992 C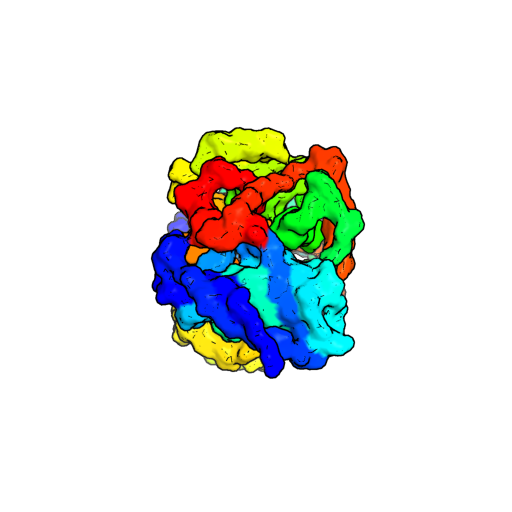 C . LEU B 1 32 ? -37.053 30.001 -46.889 1.00 35.05 29 LEU B C 1
ATOM 2993 O O . LEU B 1 32 ? -37.680 29.344 -47.729 1.00 32.85 29 LEU B O 1
ATOM 2998 N N . ASN B 1 33 ? -35.794 30.404 -47.068 1.00 35.85 30 ASN B N 1
ATOM 2999 C CA . ASN B 1 33 ? -35.038 29.989 -48.246 1.00 34.58 30 ASN B CA 1
ATOM 3000 C C . ASN B 1 33 ? -34.744 28.500 -48.135 1.00 33.22 30 ASN B C 1
ATOM 3001 O O . ASN B 1 33 ? -34.257 28.034 -47.099 1.00 32.77 30 ASN B O 1
ATOM 3006 N N . THR B 1 34 ? -35.070 27.742 -49.184 1.00 32.58 31 THR B N 1
ATOM 3007 C CA . THR B 1 34 ? -34.931 26.292 -49.157 1.00 33.84 31 THR B CA 1
ATOM 3008 C C . THR B 1 34 ? -33.749 25.779 -49.977 1.00 39.46 31 THR B C 1
ATOM 3009 O O . THR B 1 34 ? -33.634 24.563 -50.184 1.00 34.32 31 THR B O 1
ATOM 3013 N N . ARG B 1 35 ? -32.877 26.660 -50.459 1.00 34.04 32 ARG B N 1
ATOM 3014 C CA . ARG B 1 35 ? -31.634 26.201 -51.073 1.00 37.66 32 ARG B CA 1
ATOM 3015 C C . ARG B 1 35 ? -30.717 25.676 -49.974 1.00 38.45 32 ARG B C 1
ATOM 3016 O O . ARG B 1 35 ? -30.370 26.407 -49.041 1.00 42.09 32 ARG B O 1
ATOM 3024 N N . LEU B 1 36 ? -30.343 24.408 -50.058 1.00 30.78 33 LEU B N 1
ATOM 3025 C CA . LEU B 1 36 ? -29.702 23.746 -48.932 1.00 35.53 33 LEU B CA 1
ATOM 3026 C C . LEU B 1 36 ? -28.188 23.731 -49.078 1.00 42.48 33 LEU B C 1
ATOM 3027 O O . LEU B 1 36 ? -27.654 23.470 -50.162 1.00 40.46 33 LEU B O 1
ATOM 3032 N N . GLY B 1 37 ? -27.508 24.029 -47.980 1.00 41.67 34 GLY B N 1
ATOM 3033 C CA . GLY B 1 37 ? -26.092 23.750 -47.883 1.00 41.68 34 GLY B CA 1
ATOM 3034 C C . GLY B 1 37 ? -25.831 22.257 -47.946 1.00 42.32 34 GLY B C 1
ATOM 3035 O O . GLY B 1 37 ? -26.724 21.420 -47.853 1.00 38.20 34 GLY B O 1
ATOM 3036 N N . GLU B 1 38 ? -24.585 21.898 -48.186 1.00 44.61 35 GLU B N 1
ATOM 3037 C CA . GLU B 1 38 ? -24.225 20.494 -48.365 1.00 45.78 35 GLU B CA 1
ATOM 3038 C C . GLU B 1 38 ? -24.621 19.562 -47.242 1.00 43.78 35 GLU B C 1
ATOM 3039 O O . GLU B 1 38 ? -25.006 18.431 -47.489 1.00 41.11 35 GLU B O 1
ATOM 3045 N N . GLU B 1 39 ? -24.518 20.039 -46.017 1.00 38.57 36 GLU B N 1
ATOM 3046 C CA . GLU B 1 39 ? -24.902 19.216 -44.876 1.00 39.44 36 GLU B CA 1
ATOM 3047 C C . GLU B 1 39 ? -26.262 19.606 -44.310 1.00 37.16 36 GLU B C 1
ATOM 3048 O O . GLU B 1 39 ? -26.663 19.091 -43.261 1.00 35.40 36 GLU B O 1
ATOM 3054 N N . GLN B 1 40 ? -26.983 20.490 -44.980 1.00 32.26 37 GLN B N 1
ATOM 3055 C CA . GLN B 1 40 ? -28.232 21.010 -44.450 1.00 35.57 37 GLN B CA 1
ATOM 3056 C C . GLN B 1 40 ? -29.431 20.178 -44.892 1.00 37.89 37 GLN B C 1
ATOM 3057 O O . GLN B 1 40 ? -29.443 19.567 -45.968 1.00 34.67 37 GLN B O 1
ATOM 3063 N N . MET B 1 41 ? -30.442 20.159 -44.030 1.00 32.42 38 MET B N 1
ATOM 3064 C CA . MET B 1 41 ? -31.720 19.527 -44.292 1.00 29.34 38 MET B CA 1
ATOM 3065 C C . MET B 1 41 ? -32.833 20.560 -44.145 1.00 34.16 38 MET B C 1
ATOM 3066 O O . MET B 1 41 ? -32.727 21.497 -43.342 1.00 29.59 38 MET B O 1
ATOM 3071 N N . LEU B 1 42 ? -33.886 20.398 -44.952 1.00 27.73 39 LEU B N 1
ATOM 3072 C CA . LEU B 1 42 ? -35.159 21.068 -44.719 1.00 31.22 39 LEU B CA 1
ATOM 3073 C C . LEU B 1 42 ? -36.030 20.112 -43.922 1.00 28.85 39 LEU B C 1
ATOM 3074 O O . LEU B 1 42 ? -36.128 18.932 -44.267 1.00 31.13 39 LEU B O 1
ATOM 3079 N N . LEU B 1 43 ? -36.636 20.606 -42.849 1.00 25.81 40 LEU B N 1
ATOM 3080 C CA . LEU B 1 43 ? -37.397 19.744 -41.965 1.00 26.92 40 LEU B CA 1
ATOM 3081 C C . LEU B 1 43 ? -38.787 20.316 -41.720 1.00 27.13 40 LEU B C 1
ATOM 3082 O O . LEU B 1 43 ? -38.962 21.535 -41.595 1.00 24.92 40 LEU B O 1
ATOM 3087 N N . LYS B 1 44 ? -39.768 19.414 -41.673 1.00 24.97 41 LYS B N 1
ATOM 3088 C CA . LYS B 1 44 ? -41.142 19.721 -41.305 1.00 31.65 41 LYS B CA 1
ATOM 3089 C C . LYS B 1 44 ? -41.416 19.215 -39.888 1.00 27.07 41 LYS B C 1
ATOM 3090 O O . LYS B 1 44 ? -41.158 18.049 -39.576 1.00 27.21 41 LYS B O 1
ATOM 3096 N N . THR B 1 45 ? -41.947 20.085 -39.040 1.00 23.54 42 THR B N 1
ATOM 3097 C CA . THR B 1 45 ? -42.235 19.719 -37.660 1.00 26.82 42 THR B CA 1
ATOM 3098 C C . THR B 1 45 ? -43.529 18.913 -37.571 1.00 26.90 42 THR B C 1
ATOM 3099 O O . THR B 1 45 ? -44.560 19.307 -38.123 1.00 25.18 42 THR B O 1
ATOM 3103 N N . LEU B 1 46 ? -43.480 17.794 -36.857 1.00 25.88 43 LEU B N 1
ATOM 3104 C CA . LEU B 1 46 ? -44.653 16.953 -36.655 1.00 27.63 43 LEU B CA 1
ATOM 3105 C C . LEU B 1 46 ? -45.251 17.109 -35.268 1.00 28.70 43 LEU B C 1
ATOM 3106 O O . LEU B 1 46 ? -46.478 17.194 -35.130 1.00 27.78 43 LEU B O 1
ATOM 3111 N N . TYR B 1 47 ? -44.404 17.132 -34.239 1.00 27.57 44 TYR B N 1
ATOM 3112 C CA . TYR B 1 47 ? -44.814 17.352 -32.858 1.00 25.55 44 TYR B CA 1
ATOM 3113 C C . TYR B 1 47 ? -43.808 18.282 -32.191 1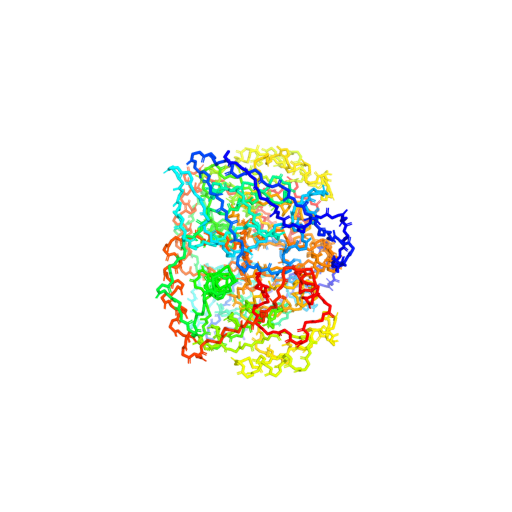.00 27.47 44 TYR B C 1
ATOM 3114 O O . TYR B 1 47 ? -42.615 18.264 -32.518 1.00 25.17 44 TYR B O 1
ATOM 3123 N N . VAL B 1 48 ? -44.295 19.087 -31.252 1.00 24.73 45 VAL B N 1
ATOM 3124 C CA . VAL B 1 48 ? -43.441 19.861 -30.359 1.00 24.29 45 VAL B CA 1
ATOM 3125 C C . VAL B 1 48 ? -43.830 19.524 -28.929 1.00 24.11 45 VAL B C 1
ATOM 3126 O O . VAL B 1 48 ? -44.985 19.189 -28.637 1.00 24.10 45 VAL B O 1
ATOM 3130 N N . SER B 1 49 ? -42.848 19.636 -28.035 1.00 19.35 46 SER B N 1
ATOM 3131 C CA . SER B 1 49 ? -43.076 19.574 -26.606 1.00 24.60 46 SER B CA 1
ATOM 3132 C C . SER B 1 49 ? -43.255 20.977 -26.033 1.00 22.19 46 SER B C 1
ATOM 3133 O O . SER B 1 49 ? -42.723 21.962 -26.554 1.00 23.67 46 SER B O 1
ATOM 3136 N N . VAL B 1 50 ? -44.024 21.064 -24.960 1.00 19.76 47 VAL B N 1
ATOM 3137 C CA . VAL B 1 50 ? -44.015 22.230 -24.084 1.00 23.47 47 VAL B CA 1
ATOM 3138 C C . VAL B 1 50 ? -43.639 21.739 -22.695 1.00 23.60 47 VAL B C 1
ATOM 3139 O O . VAL B 1 50 ? -44.045 20.645 -22.288 1.00 26.01 47 VAL B O 1
ATOM 3143 N N . ASP B 1 51 ? -42.818 22.519 -21.992 1.00 25.19 48 ASP B N 1
ATOM 3144 C CA . ASP B 1 51 ? -42.231 22.068 -20.734 1.00 23.61 48 ASP B CA 1
ATOM 3145 C C . ASP B 1 51 ? -41.950 23.273 -19.867 1.00 22.55 48 ASP B C 1
ATOM 3146 O O . ASP B 1 51 ? -41.647 24.359 -20.389 1.00 23.44 48 ASP B O 1
ATOM 3151 N N . PRO B 1 52 ? -41.979 23.108 -18.548 1.00 21.39 49 PRO B N 1
ATOM 3152 C CA . PRO B 1 52 ? -41.646 24.237 -17.672 1.00 22.69 49 PRO B CA 1
ATOM 3153 C C . PRO B 1 52 ? -40.239 24.785 -17.902 1.00 20.56 49 PRO B C 1
ATOM 3154 O O . PRO B 1 52 ? -40.044 25.996 -17.762 1.00 23.12 49 PRO B O 1
ATOM 3158 N N . TYR B 1 53 ? -39.255 23.951 -18.263 1.00 21.16 50 TYR B N 1
ATOM 3159 C CA . TYR B 1 53 ? -37.911 24.494 -18.434 1.00 22.71 50 TYR B CA 1
ATOM 3160 C C . TYR B 1 53 ? -37.818 25.480 -19.597 1.00 23.20 50 TYR B C 1
ATOM 3161 O O . TYR B 1 53 ? -36.808 26.184 -19.710 1.00 22.04 50 TYR B O 1
ATOM 3170 N N . LEU B 1 54 ? -38.837 25.560 -20.459 1.00 20.58 51 LEU B N 1
ATOM 3171 C CA . LEU B 1 54 ? -38.824 26.588 -21.498 1.00 22.68 51 LEU B CA 1
ATOM 3172 C C . LEU B 1 54 ? -38.961 27.988 -20.922 1.00 22.95 51 LEU B C 1
ATOM 3173 O O . LEU B 1 54 ? -38.580 28.957 -21.592 1.00 21.92 51 LEU B O 1
ATOM 3178 N N . GLN B 1 55 ? -39.511 28.118 -19.715 1.00 19.55 52 GLN B N 1
ATOM 3179 C CA . GLN B 1 55 ? -39.735 29.438 -19.123 1.00 20.80 52 GLN B CA 1
ATOM 3180 C C . GLN B 1 55 ? -38.427 30.224 -19.018 1.00 21.25 52 GLN B C 1
ATOM 3181 O O . GLN B 1 55 ? -38.378 31.410 -19.362 1.00 22.18 52 GLN B O 1
ATOM 3187 N N . GLY B 1 56 ? -37.346 29.565 -18.550 1.00 20.37 53 GLY B N 1
ATOM 3188 C CA . GLY B 1 56 ? -36.040 30.219 -18.477 1.00 21.15 53 GLY B CA 1
ATOM 3189 C C . GLY B 1 56 ? -35.301 30.294 -19.802 1.00 21.85 53 GLY B C 1
ATOM 3190 O O . GLY B 1 56 ? -34.572 31.263 -20.055 1.00 20.70 53 GLY B O 1
ATOM 3191 N N . ILE B 1 57 ? -35.464 29.299 -20.668 1.00 22.41 54 ILE B N 1
ATOM 3192 C CA . ILE B 1 57 ? -34.898 29.421 -22.008 1.00 21.98 54 ILE B CA 1
ATOM 3193 C C . ILE B 1 57 ? -35.481 30.648 -22.694 1.00 21.59 54 ILE B C 1
ATOM 3194 O O . ILE B 1 57 ? -34.763 31.452 -23.298 1.00 21.97 54 ILE B O 1
ATOM 3199 N N . CYS B 1 58 ? -36.793 30.832 -22.569 1.00 20.12 55 CYS B N 1
ATOM 3200 C CA . CYS B 1 58 ? -37.456 31.989 -23.148 1.00 20.86 55 CYS B CA 1
ATOM 3201 C C . CYS B 1 58 ? -36.811 33.293 -22.677 1.00 22.72 55 CYS B C 1
ATOM 3202 O O . CYS B 1 58 ? -36.502 34.183 -23.483 1.00 21.42 55 CYS B O 1
ATOM 3205 N N . LEU B 1 59 ? -36.621 33.429 -21.359 1.00 22.94 56 LEU B N 1
ATOM 3206 C CA . LEU B 1 59 ? -36.030 34.642 -20.811 1.00 20.97 56 LEU B CA 1
ATOM 3207 C C . LEU B 1 59 ? -34.613 34.877 -21.334 1.00 23.65 56 LEU B C 1
ATOM 3208 O O . LEU B 1 59 ? -34.157 36.026 -21.377 1.00 20.46 56 LEU B O 1
ATOM 3213 N N . ASP B 1 60 ? -33.900 33.814 -21.735 1.00 22.46 57 ASP B N 1
ATOM 3214 C CA . ASP B 1 60 ? -32.577 33.960 -22.337 1.00 22.64 57 ASP B CA 1
ATOM 3215 C C . ASP B 1 60 ? -32.618 34.045 -23.860 1.00 24.11 57 ASP B C 1
ATOM 3216 O O . ASP B 1 60 ? -31.552 34.079 -24.487 1.00 22.31 57 ASP B O 1
ATOM 3221 N N . THR B 1 61 ? -33.796 34.063 -24.466 1.00 21.77 58 THR B N 1
ATOM 3222 C CA . THR B 1 61 ? -33.933 34.131 -25.922 1.00 21.36 58 THR B CA 1
ATOM 3223 C C . THR B 1 61 ? -34.029 35.584 -26.376 1.00 21.35 58 THR B C 1
ATOM 3224 O O . THR B 1 61 ? -34.884 36.330 -25.878 1.00 20.92 58 THR B O 1
ATOM 3228 N N . PRO B 1 62 ? -33.182 36.031 -27.302 1.00 22.65 59 PRO B N 1
ATOM 3229 C CA . PRO B 1 62 ? -33.272 37.426 -27.764 1.00 22.96 59 PRO B CA 1
ATOM 3230 C C . PRO B 1 62 ? -34.644 37.731 -28.357 1.00 21.77 59 PRO B C 1
ATOM 3231 O O . PRO B 1 62 ? -35.216 36.921 -29.075 1.00 21.35 59 PRO B O 1
ATOM 3235 N N . ILE B 1 63 ? -35.179 38.917 -28.040 1.00 20.74 60 ILE B N 1
ATOM 3236 C CA . ILE B 1 63 ? -36.455 39.355 -28.617 1.00 20.52 60 ILE B CA 1
ATOM 3237 C C . ILE B 1 63 ? -36.425 39.174 -30.131 1.00 20.50 60 ILE B C 1
ATOM 3238 O O . ILE B 1 63 ? -35.457 39.560 -30.792 1.00 22.03 60 ILE B O 1
ATOM 3243 N N . GLY B 1 64 ? -37.488 38.591 -30.691 1.00 20.23 61 GLY B N 1
ATOM 3244 C CA . GLY B 1 64 ? -37.580 38.355 -32.115 1.00 20.18 61 GLY B CA 1
ATOM 3245 C C . GLY B 1 64 ? -37.139 36.977 -32.582 1.00 23.62 61 GLY B C 1
ATOM 3246 O O . GLY B 1 64 ? -37.474 36.583 -33.713 1.00 19.57 61 GLY B O 1
ATOM 3247 N N . ASP B 1 65 ? -36.385 36.244 -31.765 1.00 18.09 62 ASP B N 1
ATOM 3248 C CA . ASP B 1 65 ? -35.992 34.882 -32.102 1.00 21.54 62 ASP B CA 1
ATOM 3249 C C . ASP B 1 65 ? -37.130 33.907 -31.824 1.00 21.63 62 ASP B C 1
ATOM 3250 O O . ASP B 1 65 ? -37.969 34.150 -30.959 1.00 20.44 62 ASP B O 1
ATOM 3255 N N . HIS B 1 66 ? -37.149 32.796 -32.565 1.00 21.34 63 HIS B N 1
ATOM 3256 C CA . HIS B 1 66 ? -38.155 31.757 -32.350 1.00 21.82 63 HIS B CA 1
ATOM 3257 C C . HIS B 1 66 ? -37.938 31.060 -31.009 1.00 20.83 63 HIS B C 1
ATOM 3258 O O . HIS B 1 66 ? -36.831 31.039 -30.466 1.00 19.32 63 HIS B O 1
ATOM 3265 N N . MET B 1 67 ? -39.017 30.500 -30.463 1.00 20.55 64 MET B N 1
ATOM 3266 C CA . MET B 1 67 ? -38.941 29.790 -29.191 1.00 18.80 64 MET B CA 1
ATOM 3267 C C . MET B 1 67 ? -38.402 28.387 -29.426 1.00 21.38 64 MET B C 1
ATOM 3268 O O . MET B 1 67 ? -39.021 27.593 -30.148 1.00 21.32 64 MET B O 1
ATOM 3273 N N . GLY B 1 68 ? -37.256 28.084 -28.814 1.00 20.58 65 GLY B N 1
ATOM 3274 C CA . GLY B 1 68 ? -36.739 26.729 -28.863 1.00 21.26 65 GLY B CA 1
ATOM 3275 C C . GLY B 1 68 ? -37.636 25.742 -28.136 1.00 21.07 65 GLY B C 1
ATOM 3276 O O . GLY B 1 68 ? -38.391 26.094 -27.225 1.00 20.02 65 GLY B O 1
ATOM 3277 N N . ALA B 1 69 ? -37.550 24.481 -28.553 1.00 22.74 66 ALA B N 1
ATOM 3278 C CA . ALA B 1 69 ? -38.332 23.422 -27.926 1.00 21.58 66 ALA B CA 1
ATOM 3279 C C . ALA B 1 69 ? -37.916 22.082 -28.522 1.00 19.61 66 ALA B C 1
ATOM 3280 O O . ALA B 1 69 ? -37.467 22.022 -29.668 1.00 21.06 66 ALA B O 1
ATOM 3282 N N . ASP B 1 70 ? -38.061 21.018 -27.731 1.00 20.86 67 ASP B N 1
ATOM 3283 C CA . ASP B 1 70 ? -37.871 19.669 -28.247 1.00 24.05 67 ASP B CA 1
ATOM 3284 C C . ASP B 1 70 ? -38.969 19.350 -29.259 1.00 24.16 67 ASP B C 1
ATOM 3285 O O . ASP B 1 70 ? -40.136 19.702 -29.057 1.00 22.26 67 ASP B O 1
ATOM 3290 N N . SER B 1 71 ? -38.603 18.681 -30.355 1.00 23.74 68 SER B N 1
ATOM 3291 C CA . SER B 1 71 ? -39.588 18.421 -31.402 1.00 23.35 68 SER B CA 1
ATOM 3292 C C . SER B 1 71 ? -39.264 17.134 -32.152 1.00 28.59 68 SER B C 1
ATOM 3293 O O . SER B 1 71 ? -38.137 16.627 -32.118 1.00 26.90 68 SER B O 1
ATOM 3296 N N . ILE B 1 72 ? -40.282 16.615 -32.838 1.00 25.46 69 ILE B N 1
ATOM 3297 C CA . ILE B 1 72 ? -40.146 15.533 -33.810 1.00 24.70 69 ILE B CA 1
ATOM 3298 C C . ILE B 1 72 ? -40.335 16.122 -35.197 1.00 25.37 69 ILE B C 1
ATOM 3299 O O . ILE B 1 72 ? -41.332 16.804 -35.455 1.00 25.47 69 ILE B O 1
ATOM 3304 N N . MET B 1 73 ? -39.402 15.821 -36.099 1.00 26.28 70 MET B N 1
ATOM 3305 C CA . MET B 1 73 ? -39.346 16.451 -37.404 1.00 28.67 70 MET B CA 1
ATOM 3306 C C . MET B 1 73 ? -39.171 15.411 -38.500 1.00 28.55 70 MET B C 1
ATOM 3307 O O . MET B 1 73 ? -38.617 14.328 -38.276 1.00 27.87 70 MET B O 1
ATOM 3312 N N . GLN B 1 74 ? -39.621 15.764 -39.698 1.00 28.99 71 GLN B N 1
ATOM 3313 C CA . GLN B 1 74 ? -39.474 14.910 -40.870 1.00 27.88 71 GLN B CA 1
ATOM 3314 C C . GLN B 1 74 ? -38.602 15.610 -41.900 1.00 29.22 71 GLN B C 1
ATOM 3315 O O . GLN B 1 74 ? -38.838 16.779 -42.235 1.00 28.39 71 GLN B O 1
ATOM 3321 N N . VAL B 1 75 ? -37.589 14.900 -42.398 1.00 29.60 72 VAL B N 1
ATOM 3322 C CA . VAL B 1 75 ? -36.699 15.476 -43.399 1.00 29.26 72 VAL B CA 1
ATOM 3323 C C . VAL B 1 75 ? -37.447 15.594 -44.719 1.00 35.54 72 VAL B C 1
ATOM 3324 O O . VAL B 1 75 ? -37.866 14.587 -45.306 1.00 30.80 72 VAL B O 1
ATOM 3328 N N . LEU B 1 76 ? -37.627 16.826 -45.195 1.00 30.35 73 LEU B N 1
ATOM 3329 C CA . LEU B 1 76 ? -38.271 17.033 -46.488 1.00 33.88 73 LEU B CA 1
ATOM 3330 C C . LEU B 1 76 ? -37.270 16.972 -47.624 1.00 36.38 73 LEU B C 1
ATOM 3331 O O . LEU B 1 76 ? -37.567 16.424 -48.686 1.00 36.07 73 LEU B O 1
ATOM 3336 N N . ASP B 1 77 ? -36.094 17.549 -47.415 1.00 33.36 74 ASP B N 1
ATOM 3337 C CA . ASP B 1 77 ? -35.047 17.595 -48.422 1.00 33.35 74 ASP B CA 1
ATOM 3338 C C . ASP B 1 77 ? -33.727 17.621 -47.678 1.00 36.20 74 ASP B C 1
ATOM 3339 O O . ASP B 1 77 ? -33.671 17.972 -46.497 1.00 36.04 74 ASP B O 1
ATOM 3344 N N . ALA B 1 78 ? -32.660 17.242 -48.370 1.00 34.54 75 ALA B N 1
ATOM 3345 C CA . ALA B 1 78 ? -31.373 17.134 -47.702 1.00 38.11 75 ALA B CA 1
ATOM 3346 C C . ALA B 1 78 ? -30.260 17.320 -48.714 1.00 40.65 75 ALA B C 1
ATOM 3347 O O . ALA B 1 78 ? -30.342 16.803 -49.834 1.00 38.84 75 ALA B O 1
ATOM 3349 N N . GLY B 1 79 ? -29.230 18.065 -48.318 1.00 35.49 76 GLY B N 1
ATOM 3350 C CA . GLY B 1 79 ? -28.043 18.204 -49.128 1.00 40.10 76 GLY B CA 1
ATOM 3351 C C . GLY B 1 79 ? -27.302 16.885 -49.207 1.00 41.24 76 GLY B C 1
ATOM 3352 O O . GLY B 1 79 ? -27.552 15.962 -48.424 1.00 39.95 76 GLY B O 1
ATOM 3353 N N . PRO B 1 80 ? -26.372 16.766 -50.156 1.00 45.36 77 PRO B N 1
ATOM 3354 C CA . PRO B 1 80 ? -25.737 15.456 -50.385 1.00 48.84 77 PRO B CA 1
ATOM 3355 C C . PRO B 1 80 ? -24.991 14.915 -49.174 1.00 44.79 77 PRO B C 1
ATOM 3356 O O . PRO B 1 80 ? -24.963 13.693 -48.974 1.00 45.19 77 PRO B O 1
ATOM 3360 N N . ASN B 1 81 ? -24.400 15.777 -48.343 1.00 45.64 78 ASN B N 1
ATOM 3361 C CA . ASN B 1 81 ? -23.678 15.331 -47.156 1.00 44.42 78 ASN B CA 1
ATOM 3362 C C . ASN B 1 81 ? -24.488 15.497 -45.874 1.00 42.87 78 ASN B C 1
ATOM 3363 O O . ASN B 1 81 ? -23.906 15.668 -44.801 1.00 41.77 78 ASN B O 1
ATOM 3368 N N . ALA B 1 82 ? -25.825 15.437 -45.959 1.00 44.81 79 ALA B N 1
ATOM 3369 C CA . ALA B 1 82 ? -26.640 15.630 -44.768 1.00 39.17 79 ALA B CA 1
ATOM 3370 C C . ALA B 1 82 ? -26.628 14.380 -43.891 1.00 40.37 79 ALA B C 1
ATOM 3371 O O . ALA B 1 82 ? -26.541 13.258 -44.398 1.00 40.59 79 ALA B O 1
ATOM 3373 N N . PRO B 1 83 ? -26.720 14.546 -42.569 1.00 37.65 80 PRO B N 1
ATOM 3374 C CA . PRO B 1 83 ? -26.747 13.371 -41.688 1.00 35.84 80 PRO B CA 1
ATOM 3375 C C . PRO B 1 83 ? -27.955 12.485 -41.900 1.00 39.32 80 PRO B C 1
ATOM 3376 O O . PRO B 1 83 ? -27.946 11.339 -41.444 1.00 41.40 80 PRO B O 1
ATOM 3380 N N . PHE B 1 84 ? -29.007 12.979 -42.551 1.00 39.04 81 PHE B N 1
ATOM 3381 C CA . PHE B 1 84 ? -30.233 12.214 -42.693 1.00 40.21 81 PHE B CA 1
ATOM 3382 C C . PHE B 1 84 ? -30.807 12.432 -44.085 1.00 39.36 81 PHE B C 1
ATOM 3383 O O . PHE B 1 84 ? -30.476 13.399 -44.773 1.00 39.41 81 PHE B O 1
ATOM 3391 N N . ARG B 1 85 ? -31.664 11.511 -44.502 1.00 40.13 82 ARG B N 1
ATOM 3392 C CA . ARG B 1 85 ? -32.187 11.534 -45.856 1.00 39.01 82 ARG B CA 1
ATOM 3393 C C . ARG B 1 85 ? -33.668 11.886 -45.869 1.00 35.80 82 ARG B C 1
ATOM 3394 O O . ARG B 1 85 ? -34.372 11.738 -44.862 1.00 35.29 82 ARG B O 1
ATOM 3402 N N . PRO B 1 86 ? -34.171 12.357 -47.007 1.00 34.87 83 PRO B N 1
ATOM 3403 C CA . PRO B 1 86 ? -35.601 12.652 -47.125 1.00 37.80 83 PRO B CA 1
ATOM 3404 C C . PRO B 1 86 ? -36.461 11.488 -46.657 1.00 37.41 83 PRO B C 1
ATOM 3405 O O . PRO B 1 86 ? -36.173 10.319 -46.926 1.00 38.15 83 PRO B O 1
ATOM 3409 N N . GLY B 1 87 ? -37.524 11.823 -45.936 1.00 33.89 84 GLY B N 1
ATOM 3410 C CA . GLY B 1 87 ? -38.389 10.848 -45.333 1.00 33.92 84 GLY B CA 1
ATOM 3411 C C . GLY B 1 87 ? -37.977 10.396 -43.946 1.00 33.33 84 GLY B C 1
ATOM 3412 O O . GLY B 1 87 ? -38.800 9.802 -43.238 1.00 31.80 84 GLY B O 1
ATOM 3413 N N . ASP B 1 88 ? -36.733 10.644 -43.536 1.00 34.40 85 ASP B N 1
ATOM 3414 C CA . ASP B 1 88 ? -36.311 10.255 -42.199 1.00 34.28 85 ASP B CA 1
ATOM 3415 C C . ASP B 1 88 ? -37.049 11.076 -41.146 1.00 33.27 85 ASP B C 1
ATOM 3416 O O . ASP B 1 88 ? -37.360 12.250 -41.347 1.00 33.35 85 ASP B O 1
ATOM 3421 N N . LEU B 1 89 ? -37.341 10.435 -40.013 1.00 35.59 86 LEU B N 1
ATOM 3422 C CA . LEU B 1 89 ? -37.908 11.102 -38.846 1.00 33.85 86 LEU B CA 1
ATOM 3423 C C . LEU B 1 89 ? -36.813 11.279 -37.802 1.00 36.61 86 LEU B C 1
ATOM 3424 O O . LEU B 1 89 ? -36.007 10.365 -37.581 1.00 33.01 86 LEU B O 1
ATOM 3429 N N . VAL B 1 90 ? -36.769 12.463 -37.176 1.00 33.30 87 VAL B N 1
ATOM 3430 C CA . VAL B 1 90 ? -35.708 12.785 -36.227 1.00 29.67 87 VAL B CA 1
ATOM 3431 C C . VAL B 1 90 ? -36.271 13.570 -35.048 1.00 29.26 87 VAL B C 1
ATOM 3432 O O . VAL B 1 90 ? -37.266 14.292 -35.163 1.00 27.89 87 VAL B O 1
ATOM 3436 N N . GLN B 1 91 ? -35.608 13.432 -33.905 1.00 28.69 88 GLN B N 1
ATOM 3437 C CA . GLN B 1 91 ? -35.908 14.217 -32.720 1.00 27.11 88 GLN B CA 1
ATOM 3438 C C . GLN B 1 91 ? -34.754 15.177 -32.465 1.00 31.85 88 GLN B C 1
ATOM 3439 O O . GLN B 1 91 ? -33.583 14.830 -32.668 1.00 32.12 88 GLN B O 1
ATOM 3445 N N . GLY B 1 92 ? -35.090 16.385 -32.038 1.00 25.91 89 GLY B N 1
ATOM 3446 C CA . GLY B 1 92 ? -34.081 17.407 -31.805 1.00 26.33 89 GLY B CA 1
ATOM 3447 C C . GLY B 1 92 ? -34.772 18.686 -31.398 1.00 25.70 89 GLY B C 1
ATOM 3448 O O . GLY B 1 92 ? -36.004 18.771 -31.381 1.00 23.29 89 GLY B O 1
ATOM 3449 N N . PHE B 1 93 ? -33.959 19.690 -31.070 1.00 25.14 90 PHE B N 1
ATOM 3450 C CA . PHE B 1 93 ? -34.465 20.953 -30.526 1.00 26.94 90 PHE B CA 1
ATOM 3451 C C . PHE B 1 93 ? -34.864 21.900 -31.657 1.00 23.69 90 PHE B C 1
ATOM 3452 O O . PHE B 1 93 ? -34.279 22.968 -31.866 1.00 25.76 90 PHE B O 1
ATOM 3460 N N . GLY B 1 94 ? -35.883 21.475 -32.410 1.00 23.70 91 GLY B N 1
ATOM 3461 C CA . GLY B 1 94 ? -36.308 22.242 -33.573 1.00 22.76 91 GLY B CA 1
ATOM 3462 C C . GLY B 1 94 ? -37.111 23.483 -33.258 1.00 23.65 91 GLY B C 1
ATOM 3463 O O . GLY B 1 94 ? -37.170 24.395 -34.089 1.00 23.62 91 GLY B O 1
ATOM 3464 N N . GLY B 1 95 ? -37.754 23.531 -32.094 1.00 21.27 92 GLY B N 1
ATOM 3465 C CA . GLY B 1 95 ? -38.504 24.714 -31.692 1.00 23.78 92 GLY B CA 1
ATOM 3466 C C . GLY B 1 95 ? -39.914 24.805 -32.275 1.00 21.16 92 GLY B C 1
ATOM 3467 O O . GLY B 1 95 ? -40.381 23.959 -33.047 1.00 20.34 92 GLY B O 1
ATOM 3468 N N . TRP B 1 96 ? -40.595 25.885 -31.876 1.00 20.11 93 TRP B N 1
ATOM 3469 C CA . TRP B 1 96 ? -41.972 26.180 -32.271 1.00 20.96 93 TRP B CA 1
ATOM 3470 C C . TRP B 1 96 ? -41.974 26.869 -33.640 1.00 19.71 93 TRP B C 1
ATOM 3471 O O . TRP B 1 96 ? -42.161 28.082 -33.771 1.00 20.58 93 TRP B O 1
ATOM 3482 N N . ARG B 1 97 ? -41.709 26.065 -34.671 1.00 18.45 94 ARG B N 1
ATOM 3483 C CA . ARG B 1 97 ? -41.734 26.500 -36.060 1.00 20.53 94 ARG B CA 1
ATOM 3484 C C . ARG B 1 97 ? -42.373 25.392 -36.883 1.00 22.80 94 ARG B C 1
ATOM 3485 O O . ARG B 1 97 ? -42.209 24.210 -36.564 1.00 22.74 94 ARG B O 1
ATOM 3493 N N . THR B 1 98 ? -43.103 25.762 -37.948 1.00 24.39 95 THR B N 1
ATOM 3494 C CA . THR B 1 98 ? -43.684 24.720 -38.800 1.00 21.04 95 THR B CA 1
ATOM 3495 C C . THR B 1 98 ? -42.603 24.016 -39.609 1.00 24.07 95 THR B C 1
ATOM 3496 O O . THR B 1 98 ? -42.698 22.809 -39.869 1.00 22.43 95 THR B O 1
ATOM 3500 N N . HIS B 1 99 ? -41.586 24.762 -40.039 1.00 23.46 96 HIS B N 1
ATOM 3501 C CA . HIS B 1 99 ? -40.511 24.234 -40.867 1.00 25.37 96 HIS B CA 1
ATOM 3502 C C . HIS B 1 99 ? -39.237 24.975 -40.508 1.00 24.43 96 HIS B C 1
ATOM 3503 O O . HIS B 1 99 ? -39.276 26.097 -40.007 1.00 24.26 96 HIS B O 1
ATOM 3510 N N . LEU B 1 100 ? -38.098 24.346 -40.815 1.00 22.26 97 LEU B N 1
ATOM 3511 C CA . LEU B 1 100 ? -36.798 24.920 -40.489 1.00 22.58 97 LEU B CA 1
ATOM 3512 C C . LEU B 1 100 ? -35.729 24.266 -41.353 1.00 22.97 97 LEU B C 1
ATOM 3513 O O . LEU B 1 100 ? -35.905 23.155 -41.857 1.00 24.64 97 LEU B O 1
ATOM 3518 N N . VAL B 1 101 ? -34.604 24.957 -41.487 1.00 26.58 98 VAL B N 1
ATOM 3519 C CA . VAL B 1 101 ? -33.414 24.429 -42.149 1.00 26.47 98 VAL B CA 1
ATOM 3520 C C . VAL B 1 101 ? -32.321 24.255 -41.103 1.00 27.95 98 VAL B C 1
ATOM 3521 O O . VAL B 1 101 ? -32.038 25.181 -40.332 1.00 25.84 98 VAL B O 1
ATOM 3525 N N . SER B 1 102 ? -31.683 23.088 -41.094 1.00 26.14 99 SER B N 1
ATOM 3526 C CA . SER B 1 102 ? -30.629 22.845 -40.116 1.00 29.11 99 SER B CA 1
ATOM 3527 C C . SER B 1 102 ? -29.716 21.742 -40.630 1.00 34.10 99 SER B C 1
ATOM 3528 O O . SER B 1 102 ? -30.130 20.905 -41.438 1.00 31.49 99 SER B O 1
ATOM 3531 N N . ASP B 1 103 ? -28.470 21.752 -40.153 1.00 32.80 100 ASP B N 1
ATOM 3532 C CA . ASP B 1 103 ? -27.562 20.637 -40.388 1.00 33.37 100 ASP B CA 1
ATOM 3533 C C . ASP B 1 103 ? -27.646 19.591 -39.291 1.00 30.89 100 ASP B C 1
ATOM 3534 O O . ASP B 1 103 ? -26.961 18.572 -39.371 1.00 31.90 100 ASP B O 1
ATOM 3539 N N . GLY B 1 104 ? -28.474 19.817 -38.276 1.00 30.41 101 GLY B N 1
ATOM 3540 C CA . GLY B 1 104 ? -28.652 18.853 -37.208 1.00 31.09 101 GLY B CA 1
ATOM 3541 C C . GLY B 1 104 ? -27.437 18.574 -36.331 1.00 28.51 101 GLY B C 1
ATOM 3542 O O . GLY B 1 104 ? -27.447 17.600 -35.580 1.00 30.36 101 GLY B O 1
ATOM 3543 N N . LYS B 1 105 ? -26.401 19.410 -36.406 1.00 29.49 102 LYS B N 1
ATOM 3544 C CA . LYS B 1 105 ? -25.227 19.240 -35.552 1.00 32.88 102 LYS B CA 1
ATOM 3545 C C . LYS B 1 105 ? -25.490 19.814 -34.159 1.00 31.20 102 LYS B C 1
ATOM 3546 O O . LYS B 1 105 ? -26.409 20.606 -33.975 1.00 30.72 102 LYS B O 1
ATOM 3552 N N . PRO B 1 106 ? -24.689 19.431 -33.159 1.00 31.67 103 PRO B N 1
ATOM 3553 C CA . PRO B 1 106 ? -24.807 20.067 -31.838 1.00 31.51 103 PRO B CA 1
ATOM 3554 C C . PRO B 1 106 ? -24.640 21.574 -31.970 1.00 27.86 103 PRO B C 1
ATOM 3555 O O . PRO B 1 106 ? -23.882 22.050 -32.813 1.00 29.10 103 PRO B O 1
ATOM 3559 N N . LYS B 1 107 ? -25.375 22.329 -31.151 1.00 28.86 104 LYS B N 1
ATOM 3560 C CA . LYS B 1 107 ? -25.369 23.790 -31.253 1.00 29.50 104 LYS B CA 1
ATOM 3561 C C . LYS B 1 107 ? -25.272 24.386 -29.862 1.00 28.17 104 LYS B C 1
ATOM 3562 O O . LYS B 1 107 ? -26.129 24.121 -29.009 1.00 24.74 104 LYS B O 1
ATOM 3568 N N . LEU B 1 108 ? -24.239 25.202 -29.648 1.00 25.98 105 LEU B N 1
ATOM 3569 C CA . LEU B 1 108 ? -24.114 25.943 -28.398 1.00 27.07 105 LEU B CA 1
ATOM 3570 C C . LEU B 1 108 ? -25.273 26.925 -28.229 1.00 26.50 105 LEU B C 1
ATOM 3571 O O . LEU B 1 108 ? -25.631 27.647 -29.161 1.00 25.18 105 LEU B O 1
ATOM 3576 N N . TRP B 1 109 ? -25.850 26.964 -27.028 1.00 22.79 106 TRP B N 1
ATOM 3577 C CA . TRP B 1 109 ? -26.911 27.920 -26.696 1.00 26.38 106 TRP B CA 1
ATOM 3578 C C . TRP B 1 109 ? -26.217 29.205 -26.262 1.00 28.46 106 TRP B C 1
ATOM 3579 O O . TRP B 1 109 ? -25.828 29.384 -25.102 1.00 24.69 106 TRP B O 1
ATOM 3590 N N . GLN B 1 110 ? -26.034 30.109 -27.227 1.00 28.94 107 GLN B N 1
ATOM 3591 C CA . GLN B 1 110 ? -25.090 31.202 -27.048 1.00 28.52 107 GLN B CA 1
ATOM 3592 C C . GLN B 1 110 ? -25.559 32.243 -26.051 1.00 26.54 107 GLN B C 1
ATOM 3593 O O . GLN B 1 110 ? -24.722 32.937 -25.474 1.00 26.71 107 GLN B O 1
ATOM 3599 N N . THR B 1 111 ? -26.859 32.379 -25.832 1.00 23.61 108 THR B N 1
ATOM 3600 C CA . THR B 1 111 ? -27.364 33.377 -24.895 1.00 22.72 108 THR B CA 1
ATOM 3601 C C . THR B 1 111 ? -27.798 32.775 -23.560 1.00 27.85 108 THR B C 1
ATOM 3602 O O . THR B 1 111 ? -28.451 33.464 -22.772 1.00 22.28 108 THR B O 1
ATOM 3606 N N . GLY B 1 112 ? -27.431 31.520 -23.280 1.00 25.28 109 GLY B N 1
ATOM 3607 C CA . GLY B 1 112 ? -27.951 30.838 -22.108 1.00 26.94 109 GLY B CA 1
ATOM 3608 C C . GLY B 1 112 ? -27.307 31.279 -20.806 1.00 28.98 109 GLY B C 1
ATOM 3609 O O . GLY B 1 112 ? -26.155 31.692 -20.759 1.00 29.95 109 GLY B O 1
ATOM 3610 N N . THR B 1 113 ? -28.086 31.183 -19.726 1.00 24.95 110 THR B N 1
ATOM 3611 C CA . THR B 1 113 ? -27.524 31.334 -18.389 1.00 24.72 110 THR B CA 1
ATOM 3612 C C . THR B 1 113 ? -26.345 30.396 -18.197 1.00 30.97 110 THR B C 1
ATOM 3613 O O . THR B 1 113 ? -25.318 30.770 -17.618 1.00 28.23 110 THR B O 1
ATOM 3617 N N . PHE B 1 114 ? -26.482 29.166 -18.680 1.00 27.29 111 PHE B N 1
ATOM 3618 C CA . PHE B 1 114 ? -25.482 28.126 -18.678 1.00 29.10 111 PHE B CA 1
ATOM 3619 C C . PHE B 1 114 ? -25.123 27.805 -20.122 1.00 29.80 111 PHE B C 1
ATOM 3620 O O . PHE B 1 114 ? -26.003 27.839 -20.995 1.00 25.32 111 PHE B O 1
ATOM 3628 N N . PRO B 1 115 ? -23.846 27.506 -20.411 1.00 29.51 112 PRO B N 1
ATOM 3629 C CA . PRO B 1 115 ? -23.413 27.216 -21.799 1.00 29.23 112 PRO B CA 1
ATOM 3630 C C . PRO B 1 115 ? -23.801 25.816 -22.251 1.00 29.33 112 PRO B C 1
ATOM 3631 O O . PRO B 1 115 ? -22.964 25.006 -22.655 1.00 27.87 112 PRO B O 1
ATOM 3635 N N . MET B 1 116 ? -25.089 25.504 -22.214 1.00 26.27 113 MET B N 1
ATOM 3636 C CA . MET B 1 116 ? -25.471 24.172 -22.643 1.00 24.24 113 MET B CA 1
ATOM 3637 C C . MET B 1 116 ? -25.367 24.059 -24.160 1.00 27.31 113 MET B C 1
ATOM 3638 O O . MET B 1 116 ? -25.502 25.047 -24.894 1.00 26.39 113 MET B O 1
ATOM 3643 N N . VAL B 1 117 ? -25.069 22.847 -24.628 1.00 28.16 114 VAL B N 1
ATOM 3644 C CA . VAL B 1 117 ? -25.017 22.542 -26.055 1.00 26.13 114 VAL B CA 1
ATOM 3645 C C . VAL B 1 117 ? -26.207 21.648 -26.390 1.00 28.05 114 VAL B C 1
ATOM 3646 O O . VAL B 1 117 ? -26.366 20.569 -25.807 1.00 27.10 114 VAL B O 1
ATOM 3650 N N . PHE B 1 118 ? -27.053 22.096 -27.321 1.00 25.25 115 PHE B N 1
ATOM 3651 C CA . PHE B 1 118 ? -28.141 21.240 -27.766 1.00 28.44 115 PHE B CA 1
ATOM 3652 C C . PHE B 1 118 ? -27.568 20.075 -28.575 1.00 29.52 115 PHE B C 1
ATOM 3653 O O . PHE B 1 118 ? -26.641 20.266 -29.369 1.00 30.42 115 PHE B O 1
ATOM 3661 N N . PRO B 1 119 ? -28.077 18.861 -28.383 1.00 29.96 116 PRO B N 1
ATOM 3662 C CA . PRO B 1 119 ? -27.449 17.681 -29.000 1.00 30.74 116 PRO B CA 1
ATOM 3663 C C . PRO B 1 119 ? -27.702 17.616 -30.498 1.00 31.31 116 PRO B C 1
ATOM 3664 O O . PRO B 1 119 ? -28.552 18.313 -31.068 1.00 28.13 116 PRO B O 1
ATOM 3668 N N . ALA B 1 120 ? -26.930 16.750 -31.149 1.00 29.24 117 ALA B N 1
ATOM 3669 C CA . ALA B 1 120 ? -27.202 16.452 -32.542 1.00 31.65 117 ALA B CA 1
ATOM 3670 C C . ALA B 1 120 ? -28.581 15.817 -32.659 1.00 27.28 117 ALA B C 1
ATOM 3671 O O . ALA B 1 120 ? -29.071 15.171 -31.725 1.00 28.20 117 ALA B O 1
ATOM 3673 N N . TYR B 1 121 ? -29.222 16.033 -33.806 1.00 29.22 118 TYR B N 1
ATOM 3674 C CA . TYR B 1 121 ? -30.510 15.396 -34.066 1.00 28.20 118 TYR B CA 1
ATOM 3675 C C . TYR B 1 121 ? -30.369 13.884 -33.987 1.00 32.49 118 TYR B C 1
ATOM 3676 O O . TYR B 1 121 ? -29.338 13.312 -34.356 1.00 29.63 118 TYR B O 1
ATOM 3685 N N . ARG B 1 122 ? -31.434 13.234 -33.520 1.00 28.04 119 ARG B N 1
ATOM 3686 C CA . ARG B 1 122 ? -31.463 11.796 -33.279 1.00 31.45 119 ARG B CA 1
ATOM 3687 C C . ARG B 1 122 ? -32.403 11.130 -34.280 1.00 32.88 119 ARG B C 1
ATOM 3688 O O . ARG B 1 122 ? -33.588 11.477 -34.350 1.00 29.15 119 ARG B O 1
ATOM 3696 N N . LYS B 1 123 ? -31.889 10.171 -35.042 1.00 31.76 120 LYS B N 1
ATOM 3697 C CA . LYS B 1 123 ? -32.756 9.478 -35.989 1.00 34.06 120 LYS B CA 1
ATOM 3698 C C . LYS B 1 123 ? -33.686 8.532 -35.249 1.00 32.67 120 LYS B C 1
ATOM 3699 O O . LYS B 1 123 ? -33.275 7.818 -34.332 1.00 33.80 120 LYS B O 1
ATOM 3705 N N . LEU B 1 124 ? -34.957 8.556 -35.634 1.00 32.56 121 LEU B N 1
ATOM 3706 C CA . LEU B 1 124 ? -35.962 7.652 -35.107 1.00 33.61 121 LEU B CA 1
ATOM 3707 C C . LEU B 1 124 ? -36.242 6.570 -36.143 1.00 39.04 121 LEU B C 1
ATOM 3708 O O . LEU B 1 124 ? -36.141 6.799 -37.348 1.00 40.97 121 LEU B O 1
ATOM 3713 N N . ASP B 1 125 ? -36.578 5.379 -35.672 1.00 46.41 122 ASP B N 1
ATOM 3714 C CA . ASP B 1 125 ? -36.925 4.283 -36.566 1.00 49.40 122 ASP B CA 1
ATOM 3715 C C . ASP B 1 125 ? -38.354 3.866 -36.271 1.00 46.31 122 ASP B C 1
ATOM 3716 O O . ASP B 1 125 ? -38.668 3.471 -35.142 1.00 47.38 122 ASP B O 1
ATOM 3721 N N . LEU B 1 126 ? -39.220 3.980 -37.281 1.00 48.94 123 LEU B N 1
ATOM 3722 C CA . LEU B 1 126 ? -40.635 3.699 -37.070 1.00 54.00 123 LEU B CA 1
ATOM 3723 C C . LEU B 1 126 ? -40.848 2.310 -36.492 1.00 53.96 123 LEU B C 1
ATOM 3724 O O . LEU B 1 126 ? -41.831 2.077 -35.780 1.00 55.03 123 LEU B O 1
ATOM 3729 N N . ARG B 1 127 ? -39.926 1.386 -36.756 1.00 54.40 124 ARG B N 1
ATOM 3730 C CA . ARG B 1 127 ? -40.129 0.004 -36.352 1.00 57.17 124 ARG B CA 1
ATOM 3731 C C . ARG B 1 127 ? -40.124 -0.193 -34.841 1.00 59.37 124 ARG B C 1
ATOM 3732 O O . ARG B 1 127 ? -40.446 -1.296 -34.388 1.00 62.93 124 ARG B O 1
ATOM 3740 N N . HIS B 1 128 ? -39.773 0.822 -34.051 1.00 54.70 125 HIS B N 1
ATOM 3741 C CA . HIS B 1 128 ? -39.856 0.706 -32.601 1.00 50.04 125 HIS B CA 1
ATOM 3742 C C . HIS B 1 128 ? -41.183 1.200 -32.051 1.00 50.81 125 HIS B C 1
ATOM 3743 O O . HIS B 1 128 ? -41.399 1.132 -30.835 1.00 53.06 125 HIS B O 1
ATOM 3750 N N . TYR B 1 129 ? -42.079 1.684 -32.908 1.00 46.06 126 TYR B N 1
ATOM 3751 C CA . TYR B 1 129 ? -43.288 2.362 -32.465 1.00 49.12 126 TYR B CA 1
ATOM 3752 C C . TYR B 1 129 ? -44.527 1.629 -32.955 1.00 50.07 126 TYR B C 1
ATOM 3753 O O . TYR B 1 129 ? -44.595 1.200 -34.111 1.00 53.49 126 TYR B O 1
ATOM 3762 N N . ASP B 1 130 ? -45.492 1.492 -32.051 1.00 47.78 127 ASP B N 1
ATOM 3763 C CA . ASP B 1 130 ? -46.804 0.915 -32.322 1.00 55.00 127 ASP B CA 1
ATOM 3764 C C . ASP B 1 130 ? -47.835 1.769 -31.596 1.00 53.23 127 ASP B C 1
ATOM 3765 O O . ASP B 1 130 ? -47.508 2.793 -30.994 1.00 45.18 127 ASP B O 1
ATOM 3770 N N . ASP B 1 131 ? -49.094 1.336 -31.634 1.00 55.62 128 ASP B N 1
ATOM 3771 C CA . ASP B 1 131 ? -50.142 2.080 -30.938 1.00 52.93 128 ASP B CA 1
ATOM 3772 C C . ASP B 1 131 ? -49.912 2.111 -29.430 1.00 51.68 128 ASP B C 1
ATOM 3773 O O . ASP B 1 131 ? -50.392 3.021 -28.748 1.00 47.84 128 ASP B O 1
ATOM 3778 N N . ALA B 1 132 ? -49.199 1.118 -28.887 1.00 53.81 129 ALA B N 1
ATOM 3779 C CA . ALA B 1 132 ? -48.893 1.110 -27.460 1.00 48.91 129 ALA B CA 1
ATOM 3780 C C . ALA B 1 132 ? -47.760 2.065 -27.125 1.00 50.66 129 ALA B C 1
ATOM 3781 O O . ALA B 1 132 ? -47.726 2.634 -26.027 1.00 51.45 129 ALA B O 1
ATOM 3783 N N . LEU B 1 133 ? -46.831 2.245 -28.052 1.00 42.99 130 LEU B N 1
ATOM 3784 C CA . LEU B 1 133 ? -45.675 3.114 -27.868 1.00 42.85 130 LEU B CA 1
ATOM 3785 C C . LEU B 1 133 ? -45.563 3.960 -29.127 1.00 33.60 130 LEU B C 1
ATOM 3786 O O . LEU B 1 133 ? -44.712 3.703 -29.983 1.00 35.98 130 LEU B O 1
ATOM 3791 N N . PRO B 1 134 ? -46.429 4.956 -29.286 1.00 32.12 131 PRO B N 1
ATOM 3792 C CA . PRO B 1 134 ? -46.496 5.685 -30.560 1.00 35.89 131 PRO B CA 1
ATOM 3793 C C . PRO B 1 134 ? -45.279 6.576 -30.763 1.00 37.51 131 PRO B C 1
ATOM 3794 O O . PRO B 1 134 ? -44.498 6.845 -29.846 1.00 32.79 131 PRO B O 1
ATOM 3798 N N . LEU B 1 135 ? -45.128 7.029 -32.013 1.00 35.42 132 LEU B N 1
ATOM 3799 C CA . LEU B 1 135 ? -44.002 7.882 -32.382 1.00 34.33 132 LEU B CA 1
ATOM 3800 C C . LEU B 1 135 ? -43.845 9.060 -31.424 1.00 32.31 132 LEU B C 1
ATOM 3801 O O . LEU B 1 135 ? -42.721 9.453 -31.084 1.00 29.38 132 LEU B O 1
ATOM 3806 N N . SER B 1 136 ? -44.963 9.634 -30.975 1.00 27.89 133 SER B N 1
ATOM 3807 C CA . SER B 1 136 ? -44.919 10.775 -30.073 1.00 27.20 133 SER B CA 1
ATOM 3808 C C . SER B 1 136 ? -44.129 10.495 -28.798 1.00 33.91 133 SER B C 1
ATOM 3809 O O . SER B 1 136 ? -43.705 11.449 -28.129 1.00 31.19 133 SER B O 1
ATOM 3812 N N . THR B 1 137 ? -43.950 9.221 -28.427 1.00 32.06 134 THR B N 1
ATOM 3813 C CA . THR B 1 137 ? -43.176 8.895 -27.236 1.00 30.59 134 THR B CA 1
ATOM 3814 C C . THR B 1 137 ? -41.711 9.290 -27.376 1.00 28.41 134 THR B C 1
ATOM 3815 O O . THR B 1 137 ? -40.996 9.310 -26.362 1.00 27.48 134 THR B O 1
ATOM 3819 N N . ALA B 1 138 ? -41.245 9.605 -28.593 1.00 25.34 135 ALA B N 1
ATOM 3820 C CA . ALA B 1 138 ? -39.890 10.128 -28.748 1.00 28.09 135 ALA B CA 1
ATOM 3821 C C . ALA B 1 138 ? -39.708 11.503 -28.098 1.00 26.92 135 ALA B C 1
ATOM 3822 O O . ALA B 1 138 ? -38.566 11.972 -27.996 1.00 26.71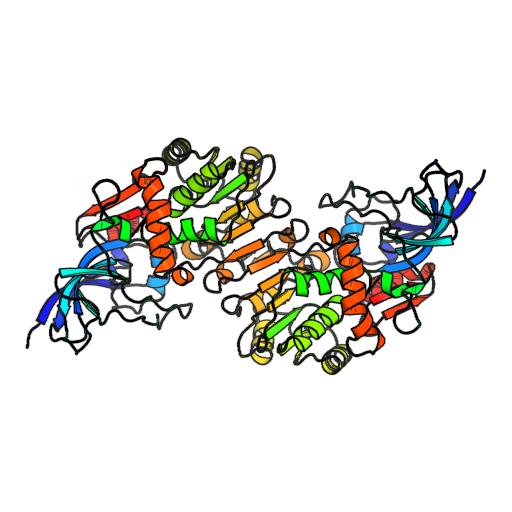 135 ALA B O 1
ATOM 3824 N N . LEU B 1 139 ? -40.788 12.142 -27.638 1.00 24.15 136 LEU B N 1
ATOM 3825 C CA . LEU B 1 139 ? -40.727 13.371 -26.851 1.00 24.87 136 LEU B CA 1
ATOM 3826 C C . LEU B 1 139 ? -41.131 13.153 -25.404 1.00 26.26 136 LEU B C 1
ATOM 3827 O O . LEU B 1 139 ? -41.125 14.109 -24.616 1.00 27.27 136 LEU B O 1
ATOM 3832 N N . GLY B 1 140 ? -41.481 11.925 -25.032 1.00 29.03 137 GLY B N 1
ATOM 3833 C CA . GLY B 1 140 ? -41.851 11.614 -23.667 1.00 27.21 137 GLY B CA 1
ATOM 3834 C C . GLY B 1 140 ? -41.095 10.414 -23.118 1.00 31.02 137 GLY B C 1
ATOM 3835 O O . GLY B 1 140 ? -39.874 10.482 -22.949 1.00 25.76 137 GLY B O 1
ATOM 3836 N N . VAL B 1 141 ? -41.797 9.296 -22.870 1.00 28.93 138 VAL B N 1
ATOM 3837 C CA . VAL B 1 141 ? -41.168 8.186 -22.158 1.00 29.07 138 VAL B CA 1
ATOM 3838 C C . VAL B 1 141 ? -40.004 7.605 -22.951 1.00 30.71 138 VAL B C 1
ATOM 3839 O O . VAL B 1 141 ? -39.040 7.092 -22.364 1.00 30.44 138 VAL B O 1
ATOM 3843 N N . MET B 1 142 ? -40.048 7.683 -24.284 1.00 25.38 139 MET B N 1
ATOM 3844 C CA . MET B 1 142 ? -38.917 7.295 -25.119 1.00 25.63 139 MET B CA 1
ATOM 3845 C C . MET B 1 142 ? -38.112 8.508 -25.575 1.00 27.14 139 MET B C 1
ATOM 3846 O O . MET B 1 142 ? -37.470 8.462 -26.623 1.00 27.37 139 MET B O 1
ATOM 3851 N N . GLY B 1 143 ? -38.173 9.605 -24.829 1.00 29.36 140 GLY B N 1
ATOM 3852 C CA . GLY B 1 143 ? -37.416 10.787 -25.182 1.00 26.95 140 GLY B CA 1
ATOM 3853 C C . GLY B 1 143 ? -36.786 11.408 -23.952 1.00 29.02 140 GLY B C 1
ATOM 3854 O O . GLY B 1 143 ? -36.515 10.717 -22.956 1.00 28.01 140 GLY B O 1
ATOM 3855 N N . GLY B 1 144 ? -36.566 12.715 -24.000 1.00 25.59 141 GLY B N 1
ATOM 3856 C CA . GLY B 1 144 ? -35.950 13.425 -22.906 1.00 24.16 141 GLY B CA 1
ATOM 3857 C C . GLY B 1 144 ? -36.530 13.090 -21.553 1.00 27.75 141 GLY B C 1
ATOM 3858 O O . GLY B 1 144 ? -35.803 12.744 -20.618 1.00 27.75 141 GLY B O 1
ATOM 3859 N N . PRO B 1 145 ? -37.850 13.226 -21.398 1.00 26.70 142 PRO B N 1
ATOM 3860 C CA . PRO B 1 145 ? -38.423 13.001 -20.062 1.00 25.21 142 PRO B CA 1
ATOM 3861 C C . PRO B 1 145 ? -38.213 11.576 -19.574 1.00 28.61 142 PRO B C 1
ATOM 3862 O O . PRO B 1 145 ? -37.881 11.380 -18.399 1.00 26.90 142 PRO B O 1
ATOM 3866 N N . GLY B 1 146 ? -38.346 10.580 -20.454 1.00 27.40 143 GLY B N 1
ATOM 3867 C CA . GLY B 1 146 ? -38.032 9.215 -20.057 1.00 29.11 143 GLY B CA 1
ATOM 3868 C C . GLY B 1 146 ? -36.572 9.032 -19.680 1.00 28.59 143 GLY B C 1
ATOM 3869 O O . GLY B 1 146 ? -36.255 8.394 -18.669 1.00 26.96 143 GLY B O 1
ATOM 3870 N N . MET B 1 147 ? -35.661 9.584 -20.489 1.00 25.90 144 MET B N 1
ATOM 3871 C CA . MET B 1 147 ? -34.231 9.505 -20.178 1.00 25.26 144 MET B CA 1
ATOM 3872 C C . MET B 1 147 ? -33.913 10.161 -18.831 1.00 27.64 144 MET B C 1
ATOM 3873 O O . MET B 1 147 ? -33.042 9.688 -18.088 1.00 25.71 144 MET B O 1
ATOM 3878 N N . THR B 1 148 ? -34.618 11.248 -18.492 1.00 25.99 145 THR B N 1
ATOM 3879 C CA . THR B 1 148 ? -34.383 11.919 -17.216 1.00 25.85 145 THR B CA 1
ATOM 3880 C C . THR B 1 148 ? -34.751 11.006 -16.044 1.00 28.94 145 THR B C 1
ATOM 3881 O O . THR B 1 148 ? -33.967 10.836 -15.101 1.00 24.11 145 THR B O 1
ATOM 3885 N N . ALA B 1 149 ? -35.949 10.419 -16.085 1.00 23.84 146 ALA B N 1
ATOM 3886 C CA . ALA B 1 149 ? -36.396 9.542 -15.003 1.00 26.39 146 ALA B CA 1
ATOM 3887 C C . ALA B 1 149 ? -35.547 8.279 -14.932 1.00 25.35 146 ALA B C 1
ATOM 3888 O O . ALA B 1 149 ? -35.055 7.911 -13.861 1.00 29.26 146 ALA B O 1
ATOM 3890 N N . TRP B 1 150 ? -35.346 7.619 -16.072 1.00 26.81 147 TRP B N 1
ATOM 3891 C CA . TRP B 1 150 ? -34.657 6.333 -16.095 1.00 29.58 147 TRP B CA 1
ATOM 3892 C C . TRP B 1 150 ? -33.171 6.488 -15.789 1.00 30.32 147 TRP B C 1
ATOM 3893 O O . TRP B 1 150 ? -32.599 5.692 -15.031 1.00 28.88 147 TRP B O 1
ATOM 3904 N N . GLY B 1 151 ? -32.526 7.495 -16.379 1.00 26.40 148 GLY B N 1
ATOM 3905 C CA . GLY B 1 151 ? -31.134 7.761 -16.043 1.00 25.25 148 GLY B CA 1
ATOM 3906 C C . GLY B 1 151 ? -30.935 8.016 -14.559 1.00 28.81 148 GLY B C 1
ATOM 3907 O O . GLY B 1 151 ? -30.015 7.473 -13.940 1.00 28.90 148 GLY B O 1
ATOM 3908 N N . THR B 1 152 ? -31.805 8.841 -13.960 1.00 23.71 149 THR B N 1
ATOM 3909 C CA . THR B 1 152 ? -31.679 9.116 -12.531 1.00 24.89 149 THR B CA 1
ATOM 3910 C C . THR B 1 152 ? -31.825 7.840 -11.711 1.00 29.26 149 THR B C 1
ATOM 3911 O O . THR B 1 152 ? -31.077 7.625 -10.748 1.00 26.38 149 THR B O 1
ATOM 3915 N N . MET B 1 153 ? -32.791 6.984 -12.074 1.00 26.33 150 MET B N 1
ATOM 3916 C CA . MET B 1 153 ? -33.123 5.820 -11.256 1.00 26.09 150 MET B CA 1
ATOM 3917 C C . MET B 1 153 ? -32.177 4.649 -11.483 1.00 27.28 150 MET B C 1
ATOM 3918 O O . MET B 1 153 ? -32.124 3.748 -10.643 1.00 31.86 150 MET B O 1
ATOM 3923 N N . THR B 1 154 ? -31.423 4.636 -12.578 1.00 23.71 151 THR B N 1
ATOM 3924 C CA . THR B 1 154 ? -30.463 3.569 -12.824 1.00 30.38 151 THR B CA 1
ATOM 3925 C C . THR B 1 154 ? -29.010 4.018 -12.766 1.00 31.47 151 THR B C 1
ATOM 3926 O O . THR B 1 154 ? -28.122 3.157 -12.744 1.00 33.86 151 THR B O 1
ATOM 3930 N N . LYS B 1 155 ? -28.731 5.326 -12.764 1.00 31.20 152 LYS B N 1
ATOM 3931 C CA . LYS B 1 155 ? -27.349 5.805 -12.745 1.00 28.65 152 LYS B CA 1
ATOM 3932 C C . LYS B 1 155 ? -26.981 6.559 -11.475 1.00 31.65 152 LYS B C 1
ATOM 3933 O O . LYS B 1 155 ? -25.792 6.836 -11.258 1.00 30.99 152 LYS B O 1
ATOM 3939 N N . PHE B 1 156 ? -27.956 6.916 -10.645 1.00 27.30 153 PHE B N 1
ATOM 3940 C CA . PHE B 1 156 ? -27.675 7.646 -9.412 1.00 30.17 153 PHE B CA 1
ATOM 3941 C C . PHE B 1 156 ? -28.402 7.037 -8.221 1.00 26.13 153 PHE B C 1
ATOM 3942 O O . PHE B 1 156 ? -27.778 6.528 -7.284 1.00 28.64 153 PHE B O 1
ATOM 3950 N N . MET B 1 157 ? -29.725 7.117 -8.232 1.00 29.02 154 MET B N 1
ATOM 3951 C CA . MET B 1 157 ? -30.503 6.639 -7.102 1.00 27.46 154 MET B CA 1
ATOM 3952 C C . MET B 1 157 ? -30.486 5.122 -7.053 1.00 32.10 154 MET B C 1
ATOM 3953 O O . MET B 1 157 ? -30.656 4.456 -8.078 1.00 32.20 154 MET B O 1
ATOM 3958 N N . GLN B 1 158 ? -30.282 4.576 -5.854 1.00 32.84 155 GLN B N 1
ATOM 3959 C CA . GLN B 1 158 ? -30.290 3.128 -5.614 1.00 34.50 155 GLN B CA 1
ATOM 3960 C C . GLN B 1 158 ? -31.434 2.822 -4.659 1.00 34.50 155 GLN B C 1
ATOM 3961 O O . GLN B 1 158 ? -31.214 2.670 -3.459 1.00 33.81 155 GLN B O 1
ATOM 3967 N N . VAL B 1 159 ? -32.655 2.728 -5.195 1.00 32.09 156 VAL B N 1
ATOM 3968 C CA . VAL B 1 159 ? -33.811 2.480 -4.339 1.00 34.66 156 VAL B CA 1
ATOM 3969 C C . VAL B 1 159 ? -33.769 1.034 -3.857 1.00 33.99 156 VAL B C 1
ATOM 3970 O O . VAL B 1 159 ? -33.523 0.107 -4.644 1.00 29.65 156 VAL B O 1
ATOM 3974 N N . ARG B 1 160 ? -34.006 0.837 -2.582 1.00 31.86 157 ARG B N 1
ATOM 3975 C CA . ARG B 1 160 ? -33.997 -0.492 -2.013 1.00 35.50 157 ARG B CA 1
ATOM 3976 C C . ARG B 1 160 ? -35.323 -0.796 -1.328 1.00 32.29 157 ARG B C 1
ATOM 3977 O O . ARG B 1 160 ? -35.999 0.101 -0.873 1.00 30.41 157 ARG B O 1
ATOM 3985 N N . PRO B 1 161 ? -35.677 -2.088 -1.245 1.00 34.70 158 PRO B N 1
ATOM 3986 C CA . PRO B 1 161 ? -36.973 -2.423 -0.647 1.00 33.06 158 PRO B CA 1
ATOM 3987 C C . PRO B 1 161 ? -37.080 -1.822 0.742 1.00 30.56 158 PRO B C 1
ATOM 3988 O O . PRO B 1 161 ? -36.155 -1.913 1.549 1.00 36.61 158 PRO B O 1
ATOM 3992 N N . GLY B 1 162 ? -38.205 -1.167 1.004 1.00 31.49 159 GLY B N 1
ATOM 3993 C CA . GLY B 1 162 ? -38.440 -0.528 2.276 1.00 29.33 159 GLY B CA 1
ATOM 3994 C C . GLY B 1 162 ? -37.999 0.918 2.367 1.00 31.18 159 GLY B C 1
ATOM 3995 O O . GLY B 1 162 ? -38.269 1.564 3.391 1.00 35.25 159 GLY B O 1
ATOM 3996 N N . ASP B 1 163 ? -37.304 1.440 1.352 1.00 33.19 160 ASP B N 1
ATOM 3997 C CA . ASP B 1 163 ? -37.048 2.877 1.288 1.00 33.07 160 ASP B CA 1
ATOM 3998 C C . ASP B 1 163 ? -38.361 3.645 1.300 1.00 32.32 160 ASP B C 1
ATOM 3999 O O . ASP B 1 163 ? -39.400 3.148 0.859 1.00 35.56 160 ASP B O 1
ATOM 4004 N N . THR B 1 164 ? -38.313 4.868 1.812 1.00 29.89 161 THR B N 1
ATOM 4005 C CA . THR B 1 164 ? -39.355 5.847 1.539 1.00 33.30 161 THR B CA 1
ATOM 4006 C C . THR B 1 164 ? -38.810 6.853 0.525 1.00 34.98 161 THR B C 1
ATOM 4007 O O . THR B 1 164 ? -37.766 7.481 0.761 1.00 30.99 161 THR B O 1
ATOM 4011 N N . VAL B 1 165 ? -39.500 6.971 -0.608 1.00 27.44 162 VAL B N 1
ATOM 4012 C CA . VAL B 1 165 ? -39.118 7.842 -1.717 1.00 29.15 162 VAL B CA 1
ATOM 4013 C C . VAL B 1 165 ? -40.146 8.961 -1.810 1.00 30.55 162 VAL B C 1
ATOM 4014 O O . VAL B 1 165 ? -41.355 8.693 -1.855 1.00 28.37 162 VAL B O 1
ATOM 4018 N N . VAL B 1 166 ? -39.671 10.210 -1.832 1.00 25.34 163 VAL B N 1
ATOM 4019 C CA . VAL B 1 166 ? -40.516 11.391 -1.972 1.00 23.68 163 VAL B CA 1
ATOM 4020 C C . VAL B 1 166 ? -40.251 12.015 -3.337 1.00 28.65 163 VAL B C 1
ATOM 4021 O O . VAL B 1 166 ? -39.096 12.126 -3.767 1.00 23.20 163 VAL B O 1
ATOM 4025 N N . VAL B 1 167 ? -41.323 12.410 -4.028 1.00 27.44 164 VAL B N 1
ATOM 4026 C CA . VAL B 1 167 ? -41.246 13.018 -5.359 1.00 25.59 164 VAL B CA 1
ATOM 4027 C C . VAL B 1 167 ? -42.024 14.333 -5.306 1.00 30.58 164 VAL B C 1
ATOM 4028 O O . VAL B 1 167 ? -43.254 14.318 -5.193 1.00 29.18 164 VAL B O 1
ATOM 4032 N N . SER B 1 168 ? -41.323 15.469 -5.371 1.00 25.56 165 SER B N 1
ATOM 4033 C CA . SER B 1 168 ? -42.007 16.754 -5.477 1.00 24.06 165 SER B CA 1
ATOM 4034 C C . SER B 1 168 ? -42.268 17.065 -6.951 1.00 26.64 165 SER B C 1
ATOM 4035 O O . SER B 1 168 ? -41.430 16.795 -7.814 1.00 30.19 165 SER B O 1
ATOM 4038 N N . GLY B 1 169 ? -43.448 17.615 -7.237 1.00 31.47 166 GLY B N 1
ATOM 4039 C CA . GLY B 1 169 ? -43.904 17.756 -8.615 1.00 24.30 166 GLY B CA 1
ATOM 4040 C C . GLY B 1 169 ? -44.098 16.410 -9.282 1.00 30.74 166 GLY B C 1
ATOM 4041 O O . GLY B 1 169 ? -43.533 16.145 -10.352 1.00 28.47 166 GLY B O 1
ATOM 4042 N N . ALA B 1 170 ? -44.861 15.530 -8.664 1.00 27.17 167 ALA B N 1
ATOM 4043 C CA . ALA B 1 170 ? -44.992 14.155 -9.149 1.00 29.48 167 ALA B CA 1
ATOM 4044 C C . ALA B 1 170 ? -46.068 13.844 -10.174 1.00 30.43 167 ALA B C 1
ATOM 4045 O O . ALA B 1 170 ? -46.067 12.762 -10.717 1.00 28.01 167 ALA B O 1
ATOM 4047 N N . SER B 1 171 ? -46.963 14.780 -10.430 1.00 29.39 168 SER B N 1
ATOM 4048 C CA . SER B 1 171 ? -48.087 14.574 -11.354 1.00 33.24 168 SER B CA 1
ATOM 4049 C C . SER B 1 171 ? -47.725 14.445 -12.816 1.00 32.17 168 SER B C 1
ATOM 4050 O O . SER B 1 171 ? -48.485 13.908 -13.556 1.00 33.19 168 SER B O 1
ATOM 4053 N N . GLY B 1 172 ? -46.586 14.980 -13.213 1.00 29.80 169 GLY B N 1
ATOM 4054 C CA . GLY B 1 172 ? -46.159 14.910 -14.581 1.00 27.85 169 GLY B CA 1
ATOM 4055 C C . GLY B 1 172 ? -45.552 13.595 -14.973 1.00 31.31 169 GLY B C 1
ATOM 4056 O O . GLY B 1 172 ? -45.477 12.688 -14.167 1.00 31.20 169 GLY B O 1
ATOM 4057 N N . MET B 1 173 ? -45.093 13.503 -16.206 1.00 28.27 170 MET B N 1
ATOM 4058 C CA . MET B 1 173 ? -44.518 12.267 -16.680 1.00 25.78 170 MET B CA 1
ATOM 4059 C C . MET B 1 173 ? -43.257 11.895 -15.923 1.00 30.22 170 MET B C 1
ATOM 4060 O O . MET B 1 173 ? -43.062 10.746 -15.592 1.00 26.76 170 MET B O 1
ATOM 4065 N N . ILE B 1 174 ? -42.416 12.878 -15.631 1.00 27.50 171 ILE B N 1
ATOM 4066 C CA . ILE B 1 174 ? -41.143 12.495 -15.027 1.00 26.56 171 ILE B CA 1
ATOM 4067 C C . ILE B 1 174 ? -41.370 11.972 -13.613 1.00 26.73 171 ILE B C 1
ATOM 4068 O O . ILE B 1 174 ? -40.861 10.905 -13.242 1.00 27.12 171 ILE B O 1
ATOM 4073 N N . GLY B 1 175 ? -42.177 12.686 -12.826 1.00 23.37 172 GLY B N 1
ATOM 4074 C CA . GLY B 1 175 ? -42.416 12.282 -11.451 1.00 28.56 172 GLY B CA 1
ATOM 4075 C C . GLY B 1 175 ? -43.164 10.963 -11.340 1.00 32.69 172 GLY B C 1
ATOM 4076 O O . GLY B 1 175 ? -42.864 10.139 -10.466 1.00 25.78 172 GLY B O 1
ATOM 4077 N N . THR B 1 176 ? -44.155 10.742 -12.215 1.00 28.50 173 THR B N 1
ATOM 4078 C CA . THR B 1 176 ? -44.862 9.468 -12.180 1.00 30.91 173 THR B CA 1
ATOM 4079 C C . THR B 1 176 ? -43.971 8.323 -12.644 1.00 29.76 173 THR B C 1
ATOM 4080 O O . THR B 1 176 ? -44.097 7.210 -12.131 1.00 31.72 173 THR B O 1
ATOM 4084 N N . LEU B 1 177 ? -43.065 8.559 -13.597 1.00 26.55 174 LEU B N 1
ATOM 4085 C CA . LEU B 1 177 ? -42.124 7.503 -13.971 1.00 27.76 174 LEU B CA 1
ATOM 4086 C C . LEU B 1 177 ? -41.204 7.170 -12.807 1.00 28.88 174 LEU B C 1
ATOM 4087 O O . LEU B 1 177 ? -41.010 5.997 -12.470 1.00 28.17 174 LEU B O 1
ATOM 4092 N N . VAL B 1 178 ? -40.622 8.203 -12.189 1.00 27.67 175 VAL B N 1
ATOM 4093 C CA . VAL B 1 178 ? -39.798 8.015 -10.996 1.00 25.71 175 VAL B CA 1
ATOM 4094 C C . VAL B 1 178 ? -40.575 7.224 -9.950 1.00 30.57 175 VAL B C 1
ATOM 4095 O O . VAL B 1 178 ? -40.096 6.209 -9.429 1.00 31.44 175 VAL B O 1
ATOM 4099 N N . GLY B 1 179 ? -41.796 7.675 -9.643 1.00 26.55 176 GLY B N 1
ATOM 4100 C CA . GLY B 1 179 ? -42.593 7.025 -8.609 1.00 29.82 176 GLY B CA 1
ATOM 4101 C C . GLY B 1 179 ? -42.845 5.552 -8.882 1.00 28.03 176 GLY B C 1
ATOM 4102 O O . GLY B 1 179 ? -42.746 4.716 -7.978 1.00 30.46 176 GLY B O 1
ATOM 4103 N N . GLN B 1 180 ? -43.167 5.214 -10.127 1.00 31.28 177 GLN B N 1
ATOM 4104 C CA . GLN B 1 180 ? -43.457 3.827 -10.476 1.00 30.82 177 GLN B CA 1
ATOM 4105 C C . GLN B 1 180 ? -42.201 2.974 -10.460 1.00 35.15 177 GLN B C 1
ATOM 4106 O O . GLN B 1 180 ? -42.237 1.812 -10.030 1.00 31.54 177 GLN B O 1
ATOM 4112 N N . MET B 1 181 ? -41.084 3.519 -10.945 1.00 30.67 178 MET B N 1
ATOM 4113 C CA . MET B 1 181 ? -39.829 2.787 -10.874 1.00 29.75 178 MET B CA 1
ATOM 4114 C C . MET B 1 181 ? -39.419 2.552 -9.422 1.00 34.34 178 MET B C 1
ATOM 4115 O O . MET B 1 181 ? -38.858 1.501 -9.088 1.00 35.55 178 MET B O 1
ATOM 4120 N N . ALA B 1 182 ? -39.703 3.519 -8.535 1.00 29.94 179 ALA B N 1
ATOM 4121 C CA . ALA B 1 182 ? -39.392 3.338 -7.120 1.00 32.69 179 ALA B CA 1
ATOM 4122 C C . ALA B 1 182 ? -40.281 2.269 -6.496 1.00 35.01 179 ALA B C 1
ATOM 4123 O O . ALA B 1 182 ? -39.817 1.450 -5.696 1.00 29.73 179 ALA B O 1
ATOM 4125 N N . LYS B 1 183 ? -41.565 2.261 -6.848 1.00 33.41 180 LYS B N 1
ATOM 4126 C CA . LYS B 1 183 ? -42.461 1.248 -6.300 1.00 32.26 180 LYS B CA 1
ATOM 4127 C C . LYS B 1 183 ? -42.050 -0.152 -6.758 1.00 33.66 180 LYS B C 1
ATOM 4128 O O . LYS B 1 183 ? -42.090 -1.107 -5.972 1.00 34.03 180 LYS B O 1
ATOM 4134 N N . ARG B 1 184 ? -41.619 -0.287 -8.016 1.00 31.16 181 ARG B N 1
ATOM 4135 C CA . ARG B 1 184 ? -41.176 -1.585 -8.522 1.00 36.64 181 ARG B CA 1
ATOM 4136 C C . ARG B 1 184 ? -39.941 -2.083 -7.787 1.00 38.72 181 ARG B C 1
ATOM 4137 O O . ARG B 1 184 ? -39.692 -3.296 -7.741 1.00 31.96 181 ARG B O 1
ATOM 4145 N N . ALA B 1 185 ? -39.140 -1.167 -7.247 1.00 34.97 182 ALA B N 1
ATOM 4146 C CA . ALA B 1 185 ? -37.948 -1.521 -6.487 1.00 36.57 182 ALA B CA 1
ATOM 4147 C C . ALA B 1 185 ? -38.259 -1.813 -5.027 1.00 35.59 182 ALA B C 1
ATOM 4148 O O . ALA B 1 185 ? -37.335 -2.110 -4.260 1.00 35.92 182 ALA B O 1
ATOM 4150 N N . GLY B 1 186 ? -39.526 -1.728 -4.631 1.00 33.26 183 GLY B N 1
ATOM 4151 C CA . GLY B 1 186 ? -39.943 -2.051 -3.284 1.00 31.26 183 GLY B CA 1
ATOM 4152 C C . GLY B 1 186 ? -40.075 -0.881 -2.340 1.00 33.86 183 GLY B C 1
ATOM 4153 O O . GLY B 1 186 ? -40.097 -1.093 -1.123 1.00 34.49 183 GLY B O 1
ATOM 4154 N N . ALA B 1 187 ? -40.160 0.342 -2.843 1.00 30.41 184 ALA B N 1
ATOM 4155 C CA . ALA B 1 187 ? -40.211 1.485 -1.947 1.00 30.65 184 ALA B CA 1
ATOM 4156 C C . ALA B 1 187 ? -41.646 1.869 -1.586 1.00 27.58 184 ALA B C 1
ATOM 4157 O O . ALA B 1 187 ? -42.602 1.557 -2.298 1.00 37.06 184 ALA B O 1
ATOM 4159 N N . ARG B 1 188 ? -41.774 2.582 -0.475 1.00 27.79 185 ARG B N 1
ATOM 4160 C CA . ARG B 1 188 ? -42.924 3.445 -0.244 1.00 32.40 185 ARG B CA 1
ATOM 4161 C C . ARG B 1 188 ? -42.694 4.745 -1.012 1.00 35.22 185 ARG B C 1
ATOM 4162 O O . ARG B 1 188 ? -41.590 5.295 -0.975 1.00 31.73 185 ARG B O 1
ATOM 4170 N N . VAL B 1 189 ? -43.719 5.229 -1.719 1.00 33.83 186 VAL B N 1
ATOM 4171 C CA . VAL B 1 189 ? -43.584 6.364 -2.635 1.00 29.95 186 VAL B CA 1
ATOM 4172 C C . VAL B 1 189 ? -44.601 7.435 -2.250 1.00 33.08 186 VAL B C 1
ATOM 4173 O O . VAL B 1 189 ? -45.812 7.176 -2.229 1.00 34.45 186 VAL B O 1
ATOM 4177 N N . VAL B 1 190 ? -44.104 8.622 -1.912 1.00 27.01 187 VAL B N 1
ATOM 4178 C CA . VAL B 1 190 ? -44.915 9.794 -1.615 1.00 23.75 187 VAL B CA 1
ATOM 4179 C C . VAL B 1 190 ? -44.685 10.823 -2.721 1.00 32.13 187 VAL B C 1
ATOM 4180 O O . VAL B 1 190 ? -43.545 11.050 -3.144 1.00 29.31 187 VAL B O 1
ATOM 4184 N N . GLY B 1 191 ? -45.773 11.436 -3.198 1.00 33.03 188 GLY B N 1
ATOM 4185 C CA . GLY B 1 191 ? -45.687 12.514 -4.163 1.00 30.03 188 GLY B CA 1
ATOM 4186 C C . GLY B 1 191 ? -46.458 13.742 -3.697 1.00 34.27 188 GLY B C 1
ATOM 4187 O O . GLY B 1 191 ? -47.171 13.719 -2.688 1.00 32.68 188 GLY B O 1
ATOM 4188 N N . THR B 1 192 ? -46.293 14.826 -4.445 1.00 33.46 189 THR B N 1
ATOM 4189 C CA . THR B 1 192 ? -47.129 16.016 -4.302 1.00 36.35 189 THR B CA 1
ATOM 4190 C C . THR B 1 192 ? -47.883 16.234 -5.610 1.00 36.56 189 THR B C 1
ATOM 4191 O O . THR B 1 192 ? -47.393 15.875 -6.687 1.00 37.46 189 THR B O 1
ATOM 4195 N N . ALA B 1 193 ? -49.087 16.804 -5.513 1.00 36.25 190 ALA B N 1
ATOM 4196 C CA . ALA B 1 193 ? -49.914 17.047 -6.689 1.00 34.50 190 ALA B CA 1
ATOM 4197 C C . ALA B 1 193 ? -50.884 18.173 -6.382 1.00 36.49 190 ALA B C 1
ATOM 4198 O O . ALA B 1 193 ? -51.120 18.508 -5.221 1.00 37.26 190 ALA B O 1
ATOM 4200 N N . GLY B 1 194 ? -51.454 18.747 -7.445 1.00 36.37 191 GLY B N 1
ATOM 4201 C CA . GLY B 1 194 ? -52.151 20.015 -7.323 1.00 37.11 191 GLY B CA 1
ATOM 4202 C C . GLY B 1 194 ? -53.662 19.985 -7.188 1.00 39.01 191 GLY B C 1
ATOM 4203 O O . GLY B 1 194 ? -54.273 21.020 -6.894 1.00 37.32 191 GLY B O 1
ATOM 4204 N N . SER B 1 195 ? -54.284 18.828 -7.399 1.00 38.49 192 SER B N 1
ATOM 4205 C CA . SER B 1 195 ? -55.736 18.737 -7.294 1.00 43.59 192 SER B CA 1
ATOM 4206 C C . SER B 1 195 ? -56.126 17.357 -6.779 1.00 45.25 192 SER B C 1
ATOM 4207 O O . SER B 1 195 ? -55.336 16.405 -6.827 1.00 43.34 192 SER B O 1
ATOM 4210 N N . ALA B 1 196 ? -57.357 17.262 -6.267 1.00 42.43 193 ALA B N 1
ATOM 4211 C CA . ALA B 1 196 ? -57.863 15.964 -5.832 1.00 39.68 193 ALA B CA 1
ATOM 4212 C C . ALA B 1 196 ? -57.864 14.969 -6.983 1.00 38.04 193 ALA B C 1
ATOM 4213 O O . ALA B 1 196 ? -57.539 13.792 -6.797 1.00 40.14 193 ALA B O 1
ATOM 4215 N N . GLY B 1 197 ? -58.206 15.430 -8.189 1.00 39.50 194 GLY B N 1
ATOM 4216 C CA . GLY B 1 197 ? -58.229 14.534 -9.332 1.00 37.40 194 GLY B CA 1
ATOM 4217 C C . GLY B 1 197 ? -56.868 13.940 -9.645 1.00 43.72 194 GLY B C 1
ATOM 4218 O O . GLY B 1 197 ? -56.750 12.744 -9.918 1.00 39.73 194 GLY B O 1
ATOM 4219 N N . LYS B 1 198 ? -55.819 14.768 -9.619 1.00 41.30 195 LYS B N 1
ATOM 4220 C CA . LYS B 1 198 ? -54.476 14.249 -9.865 1.00 41.88 195 LYS B CA 1
ATOM 4221 C C . LYS B 1 198 ? -54.035 13.317 -8.745 1.00 36.91 195 LYS B C 1
ATOM 4222 O O . LYS B 1 198 ? -53.372 12.306 -8.998 1.00 41.68 195 LYS B O 1
ATOM 4228 N N . ALA B 1 199 ? -54.383 13.653 -7.498 1.00 38.07 196 ALA B N 1
ATOM 4229 C CA . ALA B 1 199 ? -54.016 12.809 -6.366 1.00 39.99 196 ALA B CA 1
ATOM 4230 C C . ALA B 1 199 ? -54.539 11.385 -6.528 1.00 37.96 196 ALA B C 1
ATOM 4231 O O . ALA B 1 199 ? -53.820 10.422 -6.240 1.00 35.68 196 ALA B O 1
ATOM 4233 N N . ARG B 1 200 ? -55.793 11.224 -6.982 1.00 41.16 197 ARG B N 1
ATOM 4234 C CA . ARG B 1 200 ? -56.321 9.874 -7.207 1.00 38.99 197 ARG B CA 1
ATOM 4235 C C . ARG B 1 200 ? -55.680 9.224 -8.422 1.00 39.53 197 ARG B C 1
ATOM 4236 O O . ARG B 1 200 ? -55.531 7.995 -8.470 1.00 36.55 197 ARG B O 1
ATOM 4244 N N . TYR B 1 201 ? -55.301 10.025 -9.418 1.00 34.41 198 TYR B N 1
ATOM 4245 C CA . TYR B 1 201 ? -54.566 9.474 -10.547 1.00 36.49 198 TYR B CA 1
ATOM 4246 C C . TYR B 1 201 ? -53.221 8.900 -10.090 1.00 34.94 198 TYR B C 1
ATOM 4247 O O . TYR B 1 201 ? -52.860 7.771 -10.443 1.00 35.42 198 TYR B O 1
ATOM 4256 N N . LEU B 1 202 ? -52.468 9.662 -9.288 1.00 34.40 199 LEU B N 1
ATOM 4257 C CA . LEU B 1 202 ? -51.175 9.162 -8.809 1.00 33.79 199 LEU B CA 1
ATOM 4258 C C . LEU B 1 202 ? -51.348 7.923 -7.937 1.00 33.29 199 LEU B C 1
ATOM 4259 O O . LEU B 1 202 ? -50.589 6.952 -8.059 1.00 36.60 199 LEU B O 1
ATOM 4264 N N . SER B 1 203 ? -52.340 7.941 -7.047 1.00 34.46 200 SER B N 1
ATOM 4265 C CA . SER B 1 203 ? -52.608 6.776 -6.206 1.00 38.15 200 SER B CA 1
ATOM 4266 C C . SER B 1 203 ? -52.816 5.525 -7.051 1.00 35.68 200 SER B C 1
ATOM 4267 O O . SER B 1 203 ? -52.130 4.508 -6.862 1.00 32.53 200 SER B O 1
ATOM 4270 N N . GLN B 1 204 ? -53.732 5.596 -8.024 1.00 33.24 201 GLN B N 1
ATOM 4271 C CA . GLN B 1 204 ? -53.979 4.461 -8.905 1.00 34.15 201 GLN B CA 1
ATOM 4272 C C . GLN B 1 204 ? -52.794 4.142 -9.797 1.00 38.25 201 GLN B C 1
ATOM 4273 O O . GLN B 1 204 ? -52.858 3.174 -10.573 1.00 38.50 201 GLN B O 1
ATOM 4279 N N . LEU B 1 205 ? -51.717 4.926 -9.725 1.00 33.97 202 LEU B N 1
ATOM 4280 C CA . LEU B 1 205 ? -50.476 4.558 -10.390 1.00 36.87 202 LEU B CA 1
ATOM 4281 C C . LEU B 1 205 ? -49.500 3.864 -9.449 1.00 36.59 202 LEU B C 1
ATOM 4282 O O . LEU B 1 205 ? -48.477 3.347 -9.914 1.00 39.52 202 LEU B O 1
ATOM 4287 N N . GLY B 1 206 ? -49.795 3.833 -8.151 1.00 34.13 203 GLY B N 1
ATOM 4288 C CA . GLY B 1 206 ? -48.969 3.118 -7.200 1.00 32.14 203 GLY B CA 1
ATOM 4289 C C . GLY B 1 206 ? -48.504 3.958 -6.031 1.00 34.41 203 GLY B C 1
ATOM 4290 O O . GLY B 1 206 ? -47.965 3.414 -5.060 1.00 35.66 203 GLY B O 1
ATOM 4291 N N . PHE B 1 207 ? -48.700 5.283 -6.106 1.00 32.12 204 PHE B N 1
ATOM 4292 C CA . PHE B 1 207 ? -48.271 6.162 -5.019 1.00 32.24 204 PHE B CA 1
ATOM 4293 C C . PHE B 1 207 ? -49.008 5.811 -3.737 1.00 36.03 204 PHE B C 1
ATOM 4294 O O . PHE B 1 207 ? -50.226 5.622 -3.744 1.00 34.18 204 PHE B O 1
ATOM 4302 N N . ASP B 1 208 ? -48.253 5.729 -2.634 1.00 29.97 205 ASP B N 1
ATOM 4303 C CA . ASP B 1 208 ? -48.793 5.411 -1.318 1.00 35.31 205 ASP B CA 1
ATOM 4304 C C . ASP B 1 208 ? -49.395 6.624 -0.629 1.00 36.69 205 ASP B C 1
ATOM 4305 O O . ASP B 1 208 ? -50.290 6.478 0.206 1.00 33.96 205 ASP B O 1
ATOM 4310 N N . ALA B 1 209 ? -48.928 7.823 -0.956 1.00 30.78 206 ALA B N 1
ATOM 4311 C CA . ALA B 1 209 ? -49.495 9.036 -0.397 1.00 30.19 206 ALA B CA 1
ATOM 4312 C C . ALA B 1 209 ? -49.247 10.167 -1.381 1.00 34.40 206 ALA B C 1
ATOM 4313 O O . ALA B 1 209 ? -48.257 10.159 -2.116 1.00 30.98 206 ALA B O 1
ATOM 4315 N N . VAL B 1 210 ? -50.178 11.120 -1.413 1.00 35.36 207 VAL B N 1
ATOM 4316 C CA . VAL B 1 210 ? -50.074 12.297 -2.270 1.00 37.01 207 VAL B CA 1
ATOM 4317 C C . VAL B 1 210 ? -50.471 13.505 -1.442 1.00 39.28 207 VAL B C 1
ATOM 4318 O O . VAL B 1 210 ? -51.589 13.554 -0.911 1.00 34.10 207 VAL B O 1
ATOM 4322 N N . ILE B 1 211 ? -49.555 14.471 -1.326 1.00 29.02 208 ILE B N 1
ATOM 4323 C CA . ILE B 1 211 ? -49.763 15.695 -0.568 1.00 32.58 208 ILE B CA 1
ATOM 4324 C C . ILE B 1 211 ? -50.257 16.790 -1.501 1.00 38.05 208 ILE B C 1
ATOM 4325 O O . ILE B 1 211 ? -49.737 16.963 -2.612 1.00 37.36 208 ILE B O 1
ATOM 4330 N N . ASP B 1 212 ? -51.272 17.534 -1.057 1.00 40.36 209 ASP B N 1
ATOM 4331 C CA . ASP B 1 212 ? -51.786 18.672 -1.817 1.00 38.48 209 ASP B CA 1
ATOM 4332 C C . ASP B 1 212 ? -50.892 19.864 -1.511 1.00 37.00 209 ASP B C 1
ATOM 4333 O O . ASP B 1 212 ? -50.989 20.472 -0.443 1.00 33.69 209 ASP B O 1
ATOM 4338 N N . TYR B 1 213 ? -50.011 20.198 -2.457 1.00 39.23 210 TYR B N 1
ATOM 4339 C CA . TYR B 1 213 ? -49.031 21.255 -2.225 1.00 36.88 210 TYR B CA 1
ATOM 4340 C C . TYR B 1 213 ? -49.665 22.635 -2.165 1.00 37.26 210 TYR B C 1
ATOM 4341 O O . TYR B 1 213 ? -49.059 23.553 -1.605 1.00 38.45 210 TYR B O 1
ATOM 4350 N N . LYS B 1 214 ? -50.857 22.807 -2.741 1.00 37.66 211 LYS B N 1
ATOM 4351 C CA . LYS B 1 214 ? -51.547 24.090 -2.648 1.00 38.30 211 LYS B CA 1
ATOM 4352 C C . LYS B 1 214 ? -52.097 24.315 -1.246 1.00 41.63 211 LYS B C 1
ATOM 4353 O O . LYS B 1 214 ? -52.063 25.440 -0.729 1.00 41.09 211 LYS B O 1
ATOM 4359 N N . LEU B 1 215 ? -52.601 23.257 -0.609 1.00 39.64 212 LEU B N 1
ATOM 4360 C CA . LEU B 1 215 ? -53.032 23.385 0.783 1.00 43.25 212 LEU B CA 1
ATOM 4361 C C . LEU B 1 215 ? -51.835 23.535 1.717 1.00 44.93 212 LEU B C 1
ATOM 4362 O O . LEU B 1 215 ? -51.813 24.426 2.576 1.00 44.29 212 LEU B O 1
ATOM 4367 N N . ALA B 1 216 ? -50.829 22.671 1.562 1.00 44.50 213 ALA B N 1
ATOM 4368 C CA . ALA B 1 216 ? -49.631 22.707 2.404 1.00 39.52 213 ALA B CA 1
ATOM 4369 C C . ALA B 1 216 ? -48.608 23.661 1.785 1.00 47.13 213 ALA B C 1
ATOM 4370 O O . ALA B 1 216 ? -47.582 23.265 1.226 1.00 43.37 213 ALA B O 1
ATOM 4372 N N . ASP B 1 217 ? -48.915 24.953 1.890 1.00 47.05 214 ASP B N 1
ATOM 4373 C CA . ASP B 1 217 ? -48.156 25.983 1.193 1.00 48.20 214 ASP B CA 1
ATOM 4374 C C . ASP B 1 217 ? -47.002 26.551 2.020 1.00 48.92 214 ASP B C 1
ATOM 4375 O O . ASP B 1 217 ? -46.349 27.499 1.569 1.00 48.80 214 ASP B O 1
ATOM 4380 N N . ASP B 1 218 ? -46.743 25.986 3.204 1.00 48.69 215 ASP B N 1
ATOM 4381 C CA . ASP B 1 218 ? -45.669 26.375 4.109 1.00 45.25 215 ASP B CA 1
ATOM 4382 C C . ASP B 1 218 ? -44.700 25.217 4.290 1.00 40.68 215 ASP B C 1
ATOM 4383 O O . ASP B 1 218 ? -45.025 24.058 4.007 1.00 39.63 215 ASP B O 1
ATOM 4388 N N . ALA B 1 219 ? -43.510 25.535 4.801 1.00 37.44 216 ALA B N 1
ATOM 4389 C CA . ALA B 1 219 ? -42.631 24.469 5.276 1.00 44.36 216 ALA B CA 1
ATOM 4390 C C . ALA B 1 219 ? -43.189 23.816 6.541 1.00 39.61 216 ALA B C 1
ATOM 4391 O O . ALA B 1 219 ? -43.028 22.606 6.730 1.00 40.25 216 ALA B O 1
ATOM 4393 N N . ASP B 1 220 ? -43.871 24.586 7.397 1.00 40.64 217 ASP B N 1
ATOM 4394 C CA . ASP B 1 220 ? -44.511 23.988 8.566 1.00 41.55 217 ASP B CA 1
ATOM 4395 C C . ASP B 1 220 ? -45.583 22.990 8.151 1.00 38.83 217 ASP B C 1
ATOM 4396 O O . ASP B 1 220 ? -45.577 21.833 8.593 1.00 38.46 217 ASP B O 1
ATOM 4401 N N . LYS B 1 221 ? -46.518 23.422 7.299 1.00 39.26 218 LYS B N 1
ATOM 4402 C CA . LYS B 1 221 ? -47.568 22.521 6.831 1.00 36.55 218 LYS B CA 1
ATOM 4403 C C . LYS B 1 221 ? -46.986 21.357 6.041 1.00 38.82 218 LYS B C 1
ATOM 4404 O O . LYS B 1 221 ? -47.509 20.236 6.094 1.00 34.25 218 LYS B O 1
ATOM 4410 N N . MET B 1 222 ? -45.916 21.604 5.273 1.00 36.48 219 MET B N 1
ATOM 4411 C CA . MET B 1 222 ? -45.317 20.519 4.502 1.00 35.88 219 MET B CA 1
ATOM 4412 C C . MET B 1 222 ? -44.624 19.519 5.418 1.00 35.95 219 MET B C 1
ATOM 4413 O O . MET B 1 222 ? -44.729 18.304 5.213 1.00 38.68 219 MET B O 1
ATOM 4418 N N . ARG B 1 223 ? -43.905 20.010 6.427 1.00 32.92 220 ARG B N 1
ATOM 4419 C CA . ARG B 1 223 ? -43.336 19.115 7.430 1.00 40.11 220 ARG B CA 1
ATOM 4420 C C . ARG B 1 223 ? -44.420 18.244 8.051 1.00 39.40 220 ARG B C 1
ATOM 4421 O O . ARG B 1 223 ? -44.302 17.015 8.087 1.00 38.19 220 ARG B O 1
ATOM 4429 N N . GLU B 1 224 ? -45.496 18.873 8.535 1.00 42.37 221 GLU B N 1
ATOM 4430 C CA . GLU B 1 224 ? -46.627 18.123 9.074 1.00 40.15 221 GLU B CA 1
ATOM 4431 C C . GLU B 1 224 ? -47.085 17.044 8.104 1.00 37.93 221 GLU B C 1
ATOM 4432 O O . GLU B 1 224 ? -47.200 15.871 8.471 1.00 42.30 221 GLU B O 1
ATOM 4438 N N . ALA B 1 225 ? -47.351 17.426 6.853 1.00 41.51 222 ALA B N 1
ATOM 4439 C CA . ALA B 1 225 ? -47.853 16.468 5.872 1.00 38.70 222 ALA B CA 1
ATOM 4440 C C . ALA B 1 225 ? -46.834 15.365 5.590 1.00 37.56 222 ALA B C 1
ATOM 4441 O O . ALA B 1 225 ? -47.203 14.207 5.355 1.00 37.23 222 ALA B O 1
ATOM 4443 N N . LEU B 1 226 ? -45.541 15.708 5.583 1.00 35.66 223 LEU B N 1
ATOM 4444 C CA . LEU B 1 226 ? -44.525 14.701 5.293 1.00 40.09 223 LEU B CA 1
ATOM 4445 C C . LEU B 1 226 ? -44.350 13.744 6.461 1.00 37.55 223 LEU B C 1
ATOM 4446 O O . LEU B 1 226 ? -44.101 12.548 6.262 1.00 40.52 223 LEU B O 1
ATOM 4451 N N . ARG B 1 227 ? -44.465 14.249 7.693 1.00 40.63 224 ARG B N 1
ATOM 4452 C CA . ARG B 1 227 ? -44.385 13.353 8.840 1.00 43.21 224 ARG B CA 1
ATOM 4453 C C . ARG B 1 227 ? -45.528 12.341 8.843 1.00 41.42 224 ARG B C 1
ATOM 4454 O O . ARG B 1 227 ? -45.327 11.189 9.243 1.00 43.12 224 ARG B O 1
ATOM 4462 N N . GLU B 1 228 ? -46.721 12.721 8.366 1.00 38.57 225 GLU B N 1
ATOM 4463 C CA . GLU B 1 228 ? -47.768 11.715 8.215 1.00 36.21 225 GLU B CA 1
ATOM 4464 C C . GLU B 1 228 ? -47.439 10.745 7.092 1.00 41.18 225 GLU B C 1
ATOM 4465 O O . GLU B 1 228 ? -47.545 9.523 7.260 1.00 42.67 225 GLU B O 1
ATOM 4471 N N . ALA B 1 229 ? -47.054 11.272 5.926 1.00 36.34 226 ALA B N 1
ATOM 4472 C CA . ALA B 1 229 ? -46.891 10.428 4.743 1.00 31.58 226 ALA B CA 1
ATOM 4473 C C . ALA B 1 229 ? -45.606 9.611 4.772 1.00 34.23 226 ALA B C 1
ATOM 4474 O O . ALA B 1 229 ? -45.528 8.563 4.118 1.00 30.46 226 ALA B O 1
ATOM 4476 N N . ALA B 1 230 ? -44.585 10.070 5.497 1.00 33.98 227 ALA B N 1
ATOM 4477 C CA . ALA B 1 230 ? -43.290 9.395 5.561 1.00 39.34 227 ALA B CA 1
ATOM 4478 C C . ALA B 1 230 ? -42.871 9.276 7.020 1.00 37.85 227 ALA B C 1
ATOM 4479 O O . ALA B 1 230 ? -41.917 9.928 7.466 1.00 36.43 227 ALA B O 1
ATOM 4481 N N . PRO B 1 231 ? -43.559 8.434 7.793 1.00 39.48 228 PRO B N 1
ATOM 4482 C CA . PRO B 1 231 ? -43.290 8.390 9.241 1.00 40.23 228 PRO B CA 1
ATOM 4483 C C . PRO B 1 231 ? -41.895 7.881 9.591 1.00 37.86 228 PRO B C 1
ATOM 4484 O O . PRO B 1 231 ? -41.378 8.227 10.659 1.00 38.15 228 PRO B O 1
ATOM 4488 N N . ASP B 1 232 ? -41.260 7.089 8.727 1.00 37.92 229 ASP B N 1
ATOM 4489 C CA . ASP B 1 232 ? -39.931 6.557 8.996 1.00 39.87 229 ASP B CA 1
ATOM 4490 C C . ASP B 1 232 ? -38.804 7.415 8.406 1.00 36.38 229 ASP B C 1
ATOM 4491 O O . ASP B 1 232 ? -37.670 6.933 8.302 1.00 35.87 229 ASP B O 1
ATOM 4496 N N . GLY B 1 233 ? -39.085 8.671 8.043 1.00 37.83 230 GLY B N 1
ATOM 4497 C CA . GLY B 1 233 ? -38.102 9.521 7.386 1.00 32.14 230 GLY B CA 1
ATOM 4498 C C . GLY B 1 233 ? -38.079 9.348 5.878 1.00 31.19 230 GLY B C 1
ATOM 4499 O O . GLY B 1 233 ? -38.856 8.592 5.281 1.00 33.77 230 GLY B O 1
ATOM 4500 N N . VAL B 1 234 ? -37.139 10.051 5.241 1.00 29.63 231 VAL B N 1
ATOM 4501 C CA . VAL B 1 234 ? -37.028 10.083 3.786 1.00 28.07 231 VAL B CA 1
ATOM 4502 C C . VAL B 1 234 ? -35.666 9.536 3.385 1.00 26.16 231 VAL B C 1
ATOM 4503 O O . VAL B 1 234 ? -34.630 10.101 3.756 1.00 23.57 231 VAL B O 1
ATOM 4507 N N . ASP B 1 235 ? -35.675 8.451 2.614 1.00 25.59 232 ASP B N 1
ATOM 4508 C CA . ASP B 1 235 ? -34.457 7.862 2.075 1.00 27.45 232 ASP B CA 1
ATOM 4509 C C . ASP B 1 235 ? -34.074 8.442 0.713 1.00 28.94 232 ASP B C 1
ATOM 4510 O O . ASP B 1 235 ? -32.887 8.660 0.452 1.00 26.03 232 ASP B O 1
ATOM 4515 N N . LYS B 1 236 ? -35.043 8.672 -0.177 1.00 23.52 233 LYS B N 1
ATOM 4516 C CA . LYS B 1 236 ? -34.749 9.242 -1.486 1.00 26.69 233 LYS B CA 1
ATOM 4517 C C . LYS B 1 236 ? -35.688 10.412 -1.747 1.00 26.84 233 LYS B C 1
ATOM 4518 O O . LYS B 1 236 ? -36.867 10.361 -1.387 1.00 27.59 233 LYS B O 1
ATOM 4524 N N . TYR B 1 237 ? -35.173 11.452 -2.410 1.00 24.57 234 TYR B N 1
ATOM 4525 C CA . TYR B 1 237 ? -35.984 12.608 -2.783 1.00 24.79 234 TYR B CA 1
ATOM 4526 C C . TYR B 1 237 ? -35.653 12.985 -4.217 1.00 26.98 234 TYR B C 1
ATOM 4527 O O . TYR B 1 237 ? -34.498 13.283 -4.532 1.00 22.88 234 TYR B O 1
ATOM 4536 N N . PHE B 1 238 ? -36.657 12.921 -5.092 1.00 26.56 235 PHE B N 1
ATOM 4537 C CA . PHE B 1 238 ? -36.543 13.406 -6.463 1.00 26.48 235 PHE B CA 1
ATOM 4538 C C . PHE B 1 238 ? -37.255 14.752 -6.523 1.00 27.16 235 PHE B C 1
ATOM 4539 O O . PHE B 1 238 ? -38.485 14.820 -6.427 1.00 25.55 235 PHE B O 1
ATOM 4547 N N . ASP B 1 239 ? -36.480 15.824 -6.669 1.00 26.09 236 ASP B N 1
ATOM 4548 C CA . ASP B 1 239 ? -36.957 17.176 -6.401 1.00 24.62 236 ASP B CA 1
ATOM 4549 C C . ASP B 1 239 ? -37.095 17.939 -7.714 1.00 25.48 236 ASP B C 1
ATOM 4550 O O . ASP B 1 239 ? -36.102 18.140 -8.424 1.00 22.87 236 ASP B O 1
ATOM 4555 N N . SER B 1 240 ? -38.319 18.379 -8.021 1.00 24.00 237 SER B N 1
ATOM 4556 C CA . SER B 1 240 ? -38.549 19.249 -9.161 1.00 24.85 237 SER B CA 1
ATOM 4557 C C . SER B 1 240 ? -39.056 20.618 -8.764 1.00 23.59 237 SER B C 1
ATOM 4558 O O . SER B 1 240 ? -39.311 21.446 -9.656 1.00 23.02 237 SER B O 1
ATOM 4561 N N . ILE B 1 241 ? -39.204 20.894 -7.466 1.00 20.11 238 ILE B N 1
ATOM 4562 C CA . ILE B 1 241 ? -39.922 22.070 -6.994 1.00 19.31 238 ILE B CA 1
ATOM 4563 C C . ILE B 1 241 ? -39.039 23.007 -6.185 1.00 22.12 238 ILE B C 1
ATOM 4564 O O . ILE B 1 241 ? -39.110 24.234 -6.350 1.00 24.55 238 ILE B O 1
ATOM 4569 N N . GLY B 1 242 ? -38.202 22.465 -5.295 1.00 24.15 239 GLY B N 1
ATOM 4570 C CA . GLY B 1 242 ? -37.442 23.353 -4.429 1.00 21.19 239 GLY B CA 1
ATOM 4571 C C . GLY B 1 242 ? -38.347 24.040 -3.410 1.00 27.73 239 GLY B C 1
ATOM 4572 O O . GLY B 1 242 ? -39.426 23.570 -3.077 1.00 26.10 239 GLY B O 1
ATOM 4573 N N . GLY B 1 243 ? -37.865 25.171 -2.897 1.00 26.41 240 GLY B N 1
ATOM 4574 C CA . GLY B 1 243 ? -38.695 25.971 -2.016 1.00 25.82 240 GLY B CA 1
ATOM 4575 C C . GLY B 1 243 ? -39.058 25.254 -0.725 1.00 32.33 240 GLY B C 1
ATOM 4576 O O . GLY B 1 243 ? -38.264 24.500 -0.149 1.00 27.07 240 GLY B O 1
ATOM 4577 N N . SER B 1 244 ? -40.288 25.503 -0.254 1.00 29.87 241 SER B N 1
ATOM 4578 C CA . SER B 1 244 ? -40.681 25.060 1.081 1.00 33.34 241 SER B CA 1
ATOM 4579 C C . SER B 1 244 ? -40.837 23.542 1.168 1.00 31.47 241 SER B C 1
ATOM 4580 O O . SER B 1 244 ? -40.595 22.969 2.237 1.00 31.61 241 SER B O 1
ATOM 4583 N N . VAL B 1 245 ? -41.226 22.861 0.083 1.00 30.44 242 VAL B N 1
ATOM 4584 C CA . VAL B 1 245 ? -41.312 21.399 0.168 1.00 27.38 242 VAL B CA 1
ATOM 4585 C C . VAL B 1 245 ? -39.925 20.800 0.385 1.00 31.04 242 VAL B C 1
ATOM 4586 O O . VAL B 1 245 ? -39.733 19.944 1.256 1.00 28.85 242 VAL B O 1
ATOM 4590 N N . THR B 1 246 ? -38.928 21.289 -0.361 1.00 25.55 243 THR B N 1
ATOM 4591 C CA . THR B 1 246 ? -37.552 20.827 -0.200 1.00 26.22 243 THR B CA 1
ATOM 4592 C C . THR B 1 246 ? -36.990 21.174 1.180 1.00 28.20 243 THR B C 1
ATOM 4593 O O . THR B 1 246 ? -36.301 20.353 1.802 1.00 27.72 243 THR B O 1
ATOM 4597 N N . ASP B 1 247 ? -37.268 22.383 1.683 1.00 26.18 244 ASP B N 1
ATOM 4598 C CA . ASP B 1 247 ? -36.856 22.716 3.045 1.00 28.17 244 ASP B CA 1
ATOM 4599 C C . ASP B 1 247 ? -37.365 21.683 4.051 1.00 31.83 244 ASP B C 1
ATOM 4600 O O . ASP B 1 247 ? -36.640 21.283 4.973 1.00 28.96 244 ASP B O 1
ATOM 4605 N N . ALA B 1 248 ? -38.610 21.236 3.884 1.00 27.99 245 ALA B N 1
ATOM 4606 C CA . ALA B 1 248 ? -39.206 20.294 4.829 1.00 29.45 245 ALA B CA 1
ATOM 4607 C C . ALA B 1 248 ? -38.610 18.899 4.677 1.00 30.42 245 ALA B C 1
ATOM 4608 O O . ALA B 1 248 ? -38.337 18.226 5.675 1.00 29.16 245 ALA B O 1
ATOM 4610 N N . VAL B 1 249 ? -38.413 18.442 3.442 1.00 28.34 246 VAL B N 1
ATOM 4611 C CA . VAL B 1 249 ? -37.808 17.132 3.228 1.00 24.31 246 VAL B CA 1
ATOM 4612 C C . VAL B 1 249 ? -36.433 17.069 3.885 1.00 28.46 246 VAL B C 1
ATOM 4613 O O . VAL B 1 249 ? -36.078 16.069 4.527 1.00 27.89 246 VAL B O 1
ATOM 4617 N N . PHE B 1 250 ? -35.653 18.143 3.769 1.00 26.30 247 PHE B N 1
ATOM 4618 C CA . PHE B 1 250 ? -34.318 18.161 4.351 1.00 27.77 247 PHE B CA 1
ATOM 4619 C C . PHE B 1 250 ? -34.346 18.123 5.877 1.00 32.68 247 PHE B C 1
ATOM 4620 O O . PHE B 1 250 ? -33.326 17.805 6.495 1.00 31.39 247 PHE B O 1
ATOM 4628 N N . SER B 1 251 ? -35.479 18.434 6.508 1.00 29.94 248 SER B N 1
ATOM 4629 C CA . SER B 1 251 ? -35.552 18.292 7.962 1.00 31.83 248 SER B CA 1
ATOM 4630 C C . SER B 1 251 ? -35.692 16.839 8.401 1.00 30.11 248 SER B C 1
ATOM 4631 O O . SER B 1 251 ? -35.641 16.564 9.602 1.00 33.73 248 SER B O 1
ATOM 4634 N N . MET B 1 252 ? -35.874 15.902 7.466 1.00 26.73 249 MET B N 1
ATOM 4635 C CA . MET B 1 252 ? -36.187 14.532 7.842 1.00 29.63 249 MET B CA 1
ATOM 4636 C C . MET B 1 252 ? -35.459 13.531 6.963 1.00 30.67 249 MET B C 1
ATOM 4637 O O . MET B 1 252 ? -35.961 12.424 6.723 1.00 28.29 249 MET B O 1
ATOM 4642 N N . LEU B 1 253 ? -34.273 13.897 6.480 1.00 32.45 250 LEU B N 1
ATOM 4643 C CA . LEU B 1 253 ? -33.464 12.979 5.688 1.00 26.52 250 LEU B CA 1
ATOM 4644 C C . LEU B 1 253 ? -32.873 11.889 6.572 1.00 28.72 250 LEU B C 1
ATOM 4645 O O . LEU B 1 253 ? -32.321 12.177 7.639 1.00 28.00 250 LEU B O 1
ATOM 4650 N N . ASN B 1 254 ? -32.980 10.647 6.115 1.00 28.39 251 ASN B N 1
ATOM 4651 C CA . ASN B 1 254 ? -32.405 9.505 6.803 1.00 28.24 251 ASN B CA 1
ATOM 4652 C C . ASN B 1 254 ? -30.925 9.368 6.456 1.00 30.56 251 ASN B C 1
ATOM 4653 O O . ASN B 1 254 ? -30.418 9.976 5.507 1.00 24.18 251 ASN B O 1
ATOM 4658 N N . VAL B 1 255 ? -30.228 8.554 7.258 1.00 27.64 252 VAL B N 1
ATOM 4659 C CA . VAL B 1 255 ? -28.818 8.269 7.013 1.00 25.22 252 VAL B CA 1
ATOM 4660 C C . VAL B 1 255 ? -28.662 7.626 5.651 1.00 25.19 252 VAL B C 1
ATOM 4661 O O . VAL B 1 255 ? -29.414 6.714 5.293 1.00 28.10 252 VAL B O 1
ATOM 4665 N N . GLY B 1 256 ? -27.681 8.096 4.878 1.00 23.42 253 GLY B N 1
ATOM 4666 C CA . GLY B 1 256 ? -27.415 7.529 3.564 1.00 24.26 253 GLY B CA 1
ATOM 4667 C C . GLY B 1 256 ? -28.393 7.934 2.475 1.00 25.02 253 GLY B C 1
ATOM 4668 O O . GLY B 1 256 ? -28.369 7.351 1.380 1.00 22.10 253 GLY B O 1
ATOM 4669 N N . SER B 1 257 ? -29.245 8.917 2.736 1.00 24.49 254 SER B N 1
ATOM 4670 C CA . SER B 1 257 ? -30.267 9.310 1.779 1.00 24.86 254 SER B CA 1
ATOM 4671 C C . SER B 1 257 ? -29.638 9.884 0.506 1.00 27.47 254 SER B C 1
ATOM 4672 O O . SER B 1 257 ? -28.482 10.312 0.487 1.00 24.37 254 SER B O 1
ATOM 4675 N N . GLN B 1 258 ? -30.424 9.882 -0.581 1.00 24.20 255 GLN B N 1
ATOM 4676 C CA . GLN B 1 258 ? -30.027 10.507 -1.838 1.00 24.52 255 GLN B CA 1
ATOM 4677 C C . GLN B 1 258 ? -31.097 11.480 -2.323 1.00 28.75 255 GLN B C 1
ATOM 4678 O O . GLN B 1 258 ? -32.288 11.159 -2.305 1.00 25.72 255 GLN B O 1
ATOM 4684 N N . VAL B 1 259 ? -30.648 12.638 -2.824 1.00 22.91 256 VAL B N 1
ATOM 4685 C CA . VAL B 1 259 ? -31.509 13.699 -3.345 1.00 21.80 256 VAL B CA 1
ATOM 4686 C C . VAL B 1 259 ? -31.082 13.996 -4.787 1.00 25.49 256 VAL B C 1
ATOM 4687 O O . VAL B 1 259 ? -29.919 14.339 -5.043 1.00 22.46 256 VAL B O 1
ATOM 4691 N N . ALA B 1 260 ? -32.008 13.850 -5.731 1.00 23.70 257 ALA B N 1
ATOM 4692 C CA . ALA B 1 260 ? -31.769 14.253 -7.111 1.00 22.76 257 ALA B CA 1
ATOM 4693 C C . ALA B 1 260 ? -32.503 15.563 -7.374 1.00 24.57 257 ALA B C 1
ATOM 4694 O O . ALA B 1 260 ? -33.707 15.671 -7.113 1.00 23.39 257 ALA B O 1
ATOM 4696 N N . VAL B 1 261 ? -31.773 16.559 -7.866 1.00 21.83 258 VAL B N 1
ATOM 4697 C CA . VAL B 1 261 ? -32.328 17.883 -8.115 1.00 25.59 258 VAL B CA 1
ATOM 4698 C C . VAL B 1 261 ? -32.578 17.976 -9.615 1.00 25.24 258 VAL B C 1
ATOM 4699 O O . VAL B 1 261 ? -31.657 18.205 -10.411 1.00 22.69 258 VAL B O 1
ATOM 4703 N N . CYS B 1 262 ? -33.842 17.788 -9.993 1.00 24.25 259 CYS B N 1
ATOM 4704 C CA . CYS B 1 262 ? -34.281 17.812 -11.382 1.00 23.05 259 CYS B CA 1
ATOM 4705 C C . CYS B 1 262 ? -34.725 19.202 -11.836 1.00 22.93 259 CYS B C 1
ATOM 4706 O O . CYS B 1 262 ? -34.536 19.559 -13.007 1.00 22.86 259 CYS B O 1
ATOM 4709 N N . TRP B 1 263 ? -35.301 19.999 -10.942 1.00 22.14 260 TRP B N 1
ATOM 4710 C CA . TRP B 1 263 ? -35.714 21.367 -11.252 1.00 25.22 260 TRP B CA 1
ATOM 4711 C C . TRP B 1 263 ? -35.996 22.061 -9.931 1.00 22.01 260 TRP B C 1
ATOM 4712 O O . TRP B 1 263 ? -36.039 21.423 -8.878 1.00 24.15 260 TRP B O 1
ATOM 4723 N N . GLN B 1 264 ? -36.184 23.388 -9.992 1.00 19.84 261 GLN B N 1
ATOM 4724 C CA . GLN B 1 264 ? -36.491 24.190 -8.811 1.00 23.26 261 GLN B CA 1
ATOM 4725 C C . GLN B 1 264 ? -37.594 25.209 -9.144 1.00 25.61 261 GLN B C 1
ATOM 4726 O O . GLN B 1 264 ? -37.385 26.422 -9.165 1.00 22.37 261 GLN B O 1
ATOM 4732 N N . TRP B 1 265 ? -38.807 24.695 -9.358 1.00 24.01 262 TRP B N 1
ATOM 4733 C CA . TRP B 1 265 ? -39.936 25.533 -9.759 1.00 25.49 262 TRP B CA 1
ATOM 4734 C C . TRP B 1 265 ? -40.121 26.725 -8.825 1.00 26.70 262 TRP B C 1
ATOM 4735 O O . TRP B 1 265 ? -40.331 27.856 -9.279 1.00 24.49 262 TRP B O 1
ATOM 4746 N N . ALA B 1 266 ? -40.057 26.484 -7.508 1.00 23.57 263 ALA B N 1
ATOM 4747 C CA . ALA B 1 266 ? -40.223 27.552 -6.528 1.00 23.73 263 ALA B CA 1
ATOM 4748 C C . ALA B 1 266 ? -39.271 28.718 -6.776 1.00 24.53 263 ALA B C 1
ATOM 4749 O O . ALA B 1 266 ? -39.627 29.880 -6.573 1.00 25.84 263 ALA B O 1
ATOM 4751 N N . THR B 1 267 ? -38.041 28.429 -7.192 1.00 22.04 264 THR B N 1
ATOM 4752 C CA . THR B 1 267 ? -37.109 29.519 -7.465 1.00 25.35 264 THR B CA 1
ATOM 4753 C C . THR B 1 267 ? -37.277 30.069 -8.880 1.00 26.03 264 THR B C 1
ATOM 4754 O O . THR B 1 267 ? -37.433 31.279 -9.061 1.00 25.39 264 THR B O 1
ATOM 4758 N N . GLN B 1 268 ? -37.216 29.237 -9.896 1.00 24.70 265 GLN B N 1
ATOM 4759 C CA . GLN B 1 268 ? -37.280 29.716 -11.266 1.00 26.88 265 GLN B CA 1
ATOM 4760 C C . GLN B 1 268 ? -38.602 30.394 -11.624 1.00 28.54 265 GLN B C 1
ATOM 4761 O O . GLN B 1 268 ? -38.602 31.452 -12.221 1.00 27.18 265 GLN B O 1
ATOM 4767 N N . VAL B 1 269 ? -39.706 29.773 -11.262 1.00 24.07 266 VAL B N 1
ATOM 4768 C CA . VAL B 1 269 ? -41.013 30.332 -11.625 1.00 24.52 266 VAL B CA 1
ATOM 4769 C C . VAL B 1 269 ? -41.544 31.271 -10.545 1.00 28.84 266 VAL B C 1
ATOM 4770 O O . VAL B 1 269 ? -41.962 32.396 -10.839 1.00 28.51 266 VAL B O 1
ATOM 4774 N N . GLN B 1 270 ? -41.544 30.845 -9.279 1.00 27.32 267 GLN B N 1
ATOM 4775 C CA . GLN B 1 270 ? -42.150 31.659 -8.230 1.00 26.14 267 GLN B CA 1
ATOM 4776 C C . GLN B 1 270 ? -41.178 32.658 -7.625 1.00 28.84 267 GLN B C 1
ATOM 4777 O O . GLN B 1 270 ? -41.575 33.430 -6.746 1.00 26.61 267 GLN B O 1
ATOM 4783 N N . ARG B 1 271 ? -39.915 32.652 -8.067 1.00 25.21 268 ARG B N 1
ATOM 4784 C CA . ARG B 1 271 ? -38.928 33.662 -7.683 1.00 28.30 268 ARG B CA 1
ATOM 4785 C C . ARG B 1 271 ? -38.671 33.657 -6.179 1.00 30.36 268 ARG B C 1
ATOM 4786 O O . ARG B 1 271 ? -38.344 34.686 -5.576 1.00 28.15 268 ARG B O 1
ATOM 4794 N N . ASP B 1 272 ? -38.788 32.480 -5.579 1.00 26.51 269 ASP B N 1
ATOM 4795 C CA . ASP B 1 272 ? -38.429 32.253 -4.179 1.00 32.07 269 ASP B CA 1
ATOM 4796 C C . ASP B 1 272 ? -36.921 32.013 -4.124 1.00 28.94 269 ASP B C 1
ATOM 4797 O O . ASP B 1 272 ? -36.444 30.879 -4.219 1.00 31.07 269 ASP B O 1
ATOM 4802 N N . TYR B 1 273 ? -36.154 33.093 -3.980 1.00 25.99 270 TYR B N 1
ATOM 4803 C CA . TYR B 1 273 ? -34.705 33.010 -4.125 1.00 32.64 270 TYR B CA 1
ATOM 4804 C C . TYR B 1 273 ? -33.971 32.776 -2.814 1.00 34.68 270 TYR B C 1
ATOM 4805 O O . TYR B 1 273 ? -32.796 32.393 -2.846 1.00 32.06 270 TYR B O 1
ATOM 4814 N N . HIS B 1 274 ? -34.622 33.009 -1.674 1.00 30.34 271 HIS B N 1
ATOM 4815 C CA . HIS B 1 274 ? -33.971 32.964 -0.373 1.00 33.81 271 HIS B CA 1
ATOM 4816 C C . HIS B 1 274 ? -34.744 32.055 0.566 1.00 32.56 271 HIS B C 1
ATOM 4817 O O . HIS B 1 274 ? -35.959 31.891 0.434 1.00 34.46 271 HIS B O 1
ATOM 4824 N N . GLY B 1 275 ? -34.019 31.453 1.507 1.00 29.52 272 GLY B N 1
ATOM 4825 C CA . GLY B 1 275 ? -34.602 30.518 2.435 1.00 31.47 272 GLY B CA 1
ATOM 4826 C C . GLY B 1 275 ? -33.578 29.942 3.394 1.00 30.99 272 GLY B C 1
ATOM 4827 O O . GLY B 1 275 ? -32.406 30.340 3.419 1.00 30.47 272 GLY B O 1
ATOM 4828 N N . PRO B 1 276 ? -34.012 28.999 4.220 1.00 34.85 273 PRO B N 1
ATOM 4829 C CA . PRO B 1 276 ? -33.087 28.392 5.187 1.00 32.71 273 PRO B CA 1
ATOM 4830 C C . PRO B 1 276 ? -31.938 27.707 4.464 1.00 30.73 273 PRO B C 1
ATOM 4831 O O . PRO B 1 276 ? -32.131 27.065 3.431 1.00 31.06 273 PRO B O 1
ATOM 4835 N N . ARG B 1 277 ? -30.728 27.874 4.996 1.00 28.34 274 ARG B N 1
ATOM 4836 C CA . ARG B 1 277 ? -29.586 27.147 4.456 1.00 29.81 274 ARG B CA 1
ATOM 4837 C C . ARG B 1 277 ? -29.755 25.663 4.750 1.00 32.44 274 ARG B C 1
ATOM 4838 O O . ARG B 1 277 ? -30.019 25.270 5.893 1.00 28.35 274 ARG B O 1
ATOM 4846 N N . LEU B 1 278 ? -29.611 24.844 3.707 1.00 25.86 275 LEU B N 1
ATOM 4847 C CA . LEU B 1 278 ? -29.886 23.416 3.778 1.00 26.77 275 LEU B CA 1
ATOM 4848 C C . LEU B 1 278 ? -28.652 22.566 4.095 1.00 30.04 275 LEU B C 1
ATOM 4849 O O . LEU B 1 278 ? -28.804 21.497 4.704 1.00 28.05 275 LEU B O 1
ATOM 4854 N N . LEU B 1 279 ? -27.459 22.990 3.670 1.00 24.64 276 LEU B N 1
ATOM 4855 C CA . LEU B 1 279 ? -26.273 22.159 3.870 1.00 26.02 276 LEU B CA 1
ATOM 4856 C C . LEU B 1 279 ? -26.032 21.809 5.330 1.00 27.75 276 LEU B C 1
ATOM 4857 O O . LEU B 1 279 ? -25.524 20.696 5.578 1.00 26.07 276 LEU B O 1
ATOM 4862 N N . PRO B 1 280 ? -26.360 22.653 6.310 1.00 27.05 277 PRO B N 1
ATOM 4863 C CA . PRO B 1 280 ? -26.263 22.242 7.717 1.00 30.68 277 PRO B CA 1
ATOM 4864 C C . PRO B 1 280 ? -27.053 20.983 8.061 1.00 33.15 277 PRO B C 1
ATOM 4865 O O . PRO B 1 280 ? -26.834 20.414 9.135 1.00 39.85 277 PRO B O 1
ATOM 4869 N N . TYR B 1 281 ? -27.955 20.522 7.201 1.00 27.85 278 TYR B N 1
ATOM 4870 C CA . TYR B 1 281 ? -28.821 19.402 7.545 1.00 29.87 278 TYR B CA 1
ATOM 4871 C C . TYR B 1 281 ? -28.371 18.090 6.929 1.00 31.76 278 TYR B C 1
ATOM 4872 O O . TYR B 1 281 ? -29.030 17.071 7.148 1.00 31.60 278 TYR B O 1
ATOM 4881 N N . ILE B 1 282 ? -27.275 18.078 6.164 1.00 25.46 279 ILE B N 1
ATOM 4882 C CA . ILE B 1 282 ? -26.894 16.885 5.421 1.00 24.10 279 ILE B CA 1
ATOM 4883 C C . ILE B 1 282 ? -25.676 16.194 6.006 1.00 20.28 279 ILE B C 1
ATOM 4884 O O . ILE B 1 282 ? -25.262 15.153 5.477 1.00 22.77 279 ILE B O 1
ATOM 4889 N N . MET B 1 283 ? -25.092 16.720 7.075 1.00 23.58 280 MET B N 1
ATOM 4890 C CA . MET B 1 283 ? -23.848 16.140 7.597 1.00 23.61 280 MET B CA 1
ATOM 4891 C C . MET B 1 283 ? -24.116 14.834 8.338 1.00 22.90 280 MET B C 1
ATOM 4892 O O . MET B 1 283 ? -23.684 13.762 7.903 1.00 23.73 280 MET B O 1
ATOM 4897 N N . PHE B 1 284 ? -24.836 14.900 9.452 1.00 24.77 281 PHE B N 1
ATOM 4898 C CA . PHE B 1 284 ? -25.143 13.655 10.152 1.00 24.57 281 PHE B CA 1
ATOM 4899 C C . PHE B 1 284 ? -25.807 12.637 9.240 1.00 23.31 281 PHE B C 1
ATOM 4900 O O . PHE B 1 284 ? -25.403 11.467 9.274 1.00 23.61 281 PHE B O 1
ATOM 4908 N N . PRO B 1 285 ? -26.787 12.996 8.402 1.00 22.31 282 PRO B N 1
ATOM 4909 C CA . PRO B 1 285 ? -27.383 12.007 7.482 1.00 25.13 282 PRO B CA 1
ATOM 4910 C C . PRO B 1 285 ? -26.430 11.493 6.412 1.00 24.74 282 PRO B C 1
ATOM 4911 O O . PRO B 1 285 ? -26.770 10.520 5.732 1.00 24.14 282 PRO B O 1
ATOM 4915 N N . ARG B 1 286 ? -25.260 12.106 6.231 1.00 22.78 283 ARG B N 1
ATOM 4916 C CA . ARG B 1 286 ? -24.381 11.735 5.128 1.00 23.85 283 ARG B CA 1
ATOM 4917 C C . ARG B 1 286 ? -25.162 11.678 3.815 1.00 22.38 283 ARG B C 1
ATOM 4918 O O . ARG B 1 286 ? -24.992 10.764 3.002 1.00 22.26 283 ARG B O 1
ATOM 4926 N N . ALA B 1 287 ? -26.046 12.656 3.619 1.00 22.58 284 ALA B N 1
ATOM 4927 C CA . ALA B 1 287 ? -26.869 12.689 2.420 1.00 23.78 284 ALA B CA 1
ATOM 4928 C C . ALA B 1 287 ? -26.033 13.043 1.197 1.00 25.37 284 ALA B C 1
ATOM 4929 O O . ALA B 1 287 ? -25.101 13.852 1.281 1.00 24.40 284 ALA B O 1
ATOM 4931 N N . THR B 1 288 ? -26.372 12.440 0.051 1.00 20.67 285 THR B N 1
ATOM 4932 C CA . THR B 1 288 ? -25.766 12.780 -1.233 1.00 22.54 285 THR B CA 1
ATOM 4933 C C . THR B 1 288 ? -26.805 13.481 -2.113 1.00 27.97 285 THR B C 1
ATOM 4934 O O . THR B 1 288 ? -27.885 12.928 -2.361 1.00 24.25 285 THR B O 1
ATOM 4938 N N . ILE B 1 289 ? -26.470 14.688 -2.581 1.00 21.89 286 ILE B N 1
ATOM 4939 C CA . ILE B 1 289 ? -27.314 15.507 -3.451 1.00 21.22 286 ILE B CA 1
ATOM 4940 C C . ILE B 1 289 ? -26.628 15.614 -4.806 1.00 25.89 286 ILE B C 1
ATOM 4941 O O . ILE B 1 289 ? -25.434 15.941 -4.878 1.00 25.21 286 ILE B O 1
ATOM 4946 N N . ARG B 1 290 ? -27.380 15.354 -5.883 1.00 19.14 287 ARG B N 1
ATOM 4947 C CA . ARG B 1 290 ? -26.851 15.403 -7.246 1.00 22.91 287 ARG B CA 1
ATOM 4948 C C . ARG B 1 290 ? -27.770 16.236 -8.140 1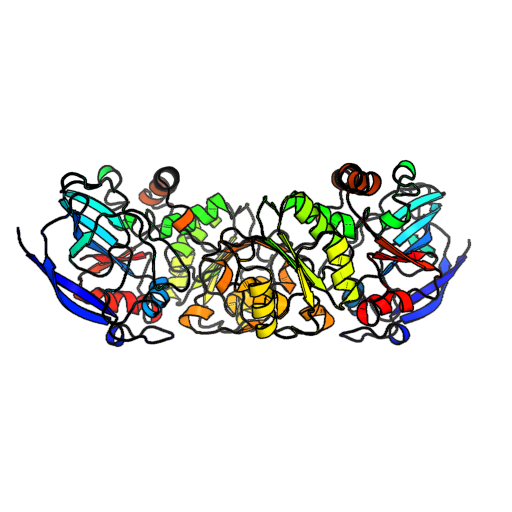.00 22.93 287 ARG B C 1
ATOM 4949 O O . ARG B 1 290 ? -28.974 15.970 -8.225 1.00 20.48 287 ARG B O 1
ATOM 4957 N N . GLY B 1 291 ? -27.210 17.241 -8.808 1.00 23.20 288 GLY B N 1
ATOM 4958 C CA . GLY B 1 291 ? -27.960 17.926 -9.845 1.00 20.58 288 GLY B CA 1
ATOM 4959 C C . GLY B 1 291 ? -28.104 17.061 -11.088 1.00 21.09 288 GLY B C 1
ATOM 4960 O O . GLY B 1 291 ? -27.159 16.408 -11.536 1.00 21.31 288 GLY B O 1
ATOM 4961 N N . ILE B 1 292 ? -29.303 17.077 -11.659 1.00 21.30 289 ILE B N 1
ATOM 4962 C CA . ILE B 1 292 ? -29.632 16.313 -12.863 1.00 21.22 289 ILE B CA 1
ATOM 4963 C C . ILE B 1 292 ? -29.553 17.239 -14.072 1.00 20.51 289 ILE B C 1
ATOM 4964 O O . ILE B 1 292 ? -30.082 18.352 -14.042 1.00 21.52 289 ILE B O 1
ATOM 4969 N N . PHE B 1 293 ? -28.889 16.783 -15.135 1.00 20.31 290 PHE B N 1
ATOM 4970 C CA . PHE B 1 293 ? -28.905 17.499 -16.415 1.00 22.04 290 PHE B CA 1
ATOM 4971 C C . PHE B 1 293 ? -28.856 16.417 -17.494 1.00 21.23 290 PHE B C 1
ATOM 4972 O O . PHE B 1 293 ? -27.782 16.031 -17.951 1.00 24.03 290 PHE B O 1
ATOM 4980 N N . SER B 1 294 ? -30.037 15.903 -17.857 1.00 23.73 291 SER B N 1
ATOM 4981 C CA . SER B 1 294 ? -30.080 14.603 -18.529 1.00 26.50 291 SER B CA 1
ATOM 4982 C C . SER B 1 294 ? -29.479 14.619 -19.932 1.00 25.05 291 SER B C 1
ATOM 4983 O O . SER B 1 294 ? -29.240 13.539 -20.489 1.00 24.80 291 SER B O 1
ATOM 4986 N N . LEU B 1 295 ? -29.217 15.796 -20.513 1.00 22.48 292 LEU B N 1
ATOM 4987 C CA . LEU B 1 295 ? -28.474 15.854 -21.764 1.00 24.93 292 LEU B CA 1
ATOM 4988 C C . LEU B 1 295 ? -27.213 15.007 -21.720 1.00 26.51 292 LEU B C 1
ATOM 4989 O O . LEU B 1 295 ? -26.802 14.456 -22.749 1.00 25.96 292 LEU B O 1
ATOM 4994 N N . GLU B 1 296 ? -26.581 14.888 -20.549 1.00 23.42 293 GLU B N 1
ATOM 4995 C CA . GLU B 1 296 ? -25.344 14.112 -20.475 1.00 26.77 293 GLU B CA 1
ATOM 4996 C C . GLU B 1 296 ? -25.573 12.642 -20.792 1.00 26.24 293 GLU B C 1
ATOM 4997 O O . GLU B 1 296 ? -24.619 11.948 -21.153 1.00 28.80 293 GLU B O 1
ATOM 5003 N N . TRP B 1 297 ? -26.810 12.158 -20.679 1.00 25.91 294 TRP B N 1
ATOM 5004 C CA . TRP B 1 297 ? -27.131 10.756 -20.932 1.00 26.49 294 TRP B CA 1
ATOM 5005 C C . TRP B 1 297 ? -27.589 10.481 -22.362 1.00 30.92 294 TRP B C 1
ATOM 5006 O O . TRP B 1 297 ? -27.912 9.325 -22.680 1.00 28.46 294 TRP B O 1
ATOM 5017 N N . PHE B 1 298 ? -27.595 11.491 -23.239 1.00 27.92 295 PHE B N 1
ATOM 5018 C CA . PHE B 1 298 ? -28.070 11.324 -24.617 1.00 30.01 295 PHE B CA 1
ATOM 5019 C C . PHE B 1 298 ? -26.974 10.636 -25.434 1.00 31.73 295 PHE B C 1
ATOM 5020 O O . PHE B 1 298 ? -26.223 11.256 -26.187 1.00 31.38 295 PHE B O 1
ATOM 5028 N N . THR B 1 299 ? -26.880 9.318 -25.268 1.00 32.92 296 THR B N 1
ATOM 5029 C CA . THR B 1 299 ? -25.949 8.494 -26.027 1.00 31.83 296 THR B CA 1
ATOM 5030 C C . THR B 1 299 ? -26.702 7.342 -26.676 1.00 32.64 296 THR B C 1
ATOM 5031 O O . THR B 1 299 ? -27.752 6.913 -26.181 1.00 31.42 296 THR B O 1
ATOM 5035 N N . GLU B 1 300 ? -26.150 6.841 -27.788 1.00 37.12 297 GLU B N 1
ATOM 5036 C CA . GLU B 1 300 ? -26.784 5.733 -28.496 1.00 37.67 297 GLU B CA 1
ATOM 5037 C C . GLU B 1 300 ? -26.983 4.534 -27.584 1.00 36.05 297 GLU B C 1
ATOM 5038 O O . GLU B 1 300 ? -28.052 3.915 -27.587 1.00 36.22 297 GLU B O 1
ATOM 5044 N N . GLN B 1 301 ? -25.966 4.187 -26.794 1.00 35.20 298 GLN B N 1
ATOM 5045 C CA . GLN B 1 301 ? -26.112 3.052 -25.889 1.00 39.23 298 GLN B CA 1
ATOM 5046 C C . GLN B 1 301 ? -27.237 3.293 -24.896 1.00 35.18 298 GLN B C 1
ATOM 5047 O O . GLN B 1 301 ? -28.006 2.376 -24.584 1.00 33.40 298 GLN B O 1
ATOM 5053 N N . ASN B 1 302 ? -27.366 4.526 -24.397 1.00 34.17 299 ASN B N 1
ATOM 5054 C CA . ASN B 1 302 ? -28.408 4.800 -23.409 1.00 34.14 299 ASN B CA 1
ATOM 5055 C C . ASN B 1 302 ? -29.800 4.760 -24.036 1.00 31.36 299 ASN B C 1
ATOM 5056 O O . ASN B 1 302 ? -30.763 4.339 -23.384 1.00 33.77 299 ASN B O 1
ATOM 5061 N N . TRP B 1 303 ? -29.939 5.219 -25.283 1.00 33.43 300 TRP B N 1
ATOM 5062 C CA . TRP B 1 303 ? -31.252 5.165 -25.931 1.00 33.30 300 TRP B CA 1
ATOM 5063 C C . TRP B 1 303 ? -31.676 3.720 -26.173 1.00 32.16 300 TRP B C 1
ATOM 5064 O O . TRP B 1 303 ? -32.813 3.335 -25.876 1.00 35.39 300 TRP B O 1
ATOM 5075 N N . SER B 1 304 ? -30.760 2.902 -26.691 1.00 33.78 301 SER B N 1
ATOM 5076 C CA . SER B 1 304 ? -31.039 1.475 -26.843 1.00 35.81 301 SER B CA 1
ATOM 5077 C C . SER B 1 304 ? -31.402 0.846 -25.509 1.00 34.94 301 SER B C 1
ATOM 5078 O O . SER B 1 304 ? -32.377 0.092 -25.416 1.00 38.50 301 SER B O 1
ATOM 5081 N N . ALA B 1 305 ? -30.649 1.169 -24.453 1.00 33.81 302 ALA B N 1
ATOM 5082 C CA . ALA B 1 305 ? -30.969 0.629 -23.132 1.00 35.48 302 ALA B CA 1
ATOM 5083 C C . ALA B 1 305 ? -32.330 1.118 -22.640 1.00 35.47 302 ALA B C 1
ATOM 5084 O O . ALA B 1 305 ? -33.100 0.344 -22.059 1.00 36.90 302 ALA B O 1
ATOM 5086 N N . LEU B 1 306 ? -32.644 2.401 -22.856 1.00 34.26 303 LEU B N 1
ATOM 5087 C CA . LEU B 1 306 ? -33.950 2.919 -22.449 1.00 33.41 303 LEU B CA 1
ATOM 5088 C C . LEU B 1 306 ? -35.073 2.212 -23.200 1.00 33.98 303 LEU B C 1
ATOM 5089 O O . LEU B 1 306 ? -36.083 1.813 -22.608 1.00 37.02 303 LEU B O 1
ATOM 5094 N N . HIS B 1 307 ? -34.925 2.078 -24.520 1.00 38.49 304 HIS B N 1
ATOM 5095 C CA . HIS B 1 307 ? -35.932 1.372 -25.305 1.00 39.52 304 HIS B CA 1
ATOM 5096 C C . HIS B 1 307 ? -36.115 -0.054 -24.796 1.00 43.30 304 HIS B C 1
ATOM 5097 O O . HIS B 1 307 ? -37.240 -0.490 -24.518 1.00 44.76 304 HIS B O 1
ATOM 5104 N N . GLU B 1 308 ? -35.013 -0.790 -24.644 1.00 41.62 305 GLU B N 1
ATOM 5105 C CA . GLU B 1 308 ? -35.053 -2.143 -24.102 1.00 42.03 305 GLU B CA 1
ATOM 5106 C C . GLU B 1 308 ? -35.793 -2.205 -22.773 1.00 43.96 305 GLU B C 1
ATOM 5107 O O . GLU B 1 308 ? -36.850 -2.838 -22.676 1.00 49.40 305 GLU B O 1
ATOM 5113 N N . GLU B 1 309 ? -35.242 -1.557 -21.740 1.00 40.03 306 GLU B N 1
ATOM 5114 C CA . GLU B 1 309 ? -35.777 -1.721 -20.393 1.00 42.81 306 GLU B CA 1
ATOM 5115 C C . GLU B 1 309 ? -37.163 -1.108 -20.253 1.00 42.46 306 GLU B C 1
ATOM 5116 O O . GLU B 1 309 ? -38.043 -1.699 -19.619 1.00 45.36 306 GLU B O 1
ATOM 5122 N N . LEU B 1 310 ? -37.370 0.091 -20.793 1.00 46.19 307 LEU B N 1
ATOM 5123 C CA . LEU B 1 310 ? -38.633 0.779 -20.556 1.00 41.26 307 LEU B CA 1
ATOM 5124 C C . LEU B 1 310 ? -39.699 0.433 -21.585 1.00 42.10 307 LEU B C 1
ATOM 5125 O O . LEU B 1 310 ? -40.885 0.366 -21.233 1.00 39.26 307 LEU B O 1
ATOM 5130 N N . GLY B 1 311 ? -39.297 0.204 -22.837 1.00 41.34 308 GLY B N 1
ATOM 5131 C CA . GLY B 1 311 ? -40.269 -0.057 -23.888 1.00 45.41 308 GLY B CA 1
ATOM 5132 C C . GLY B 1 311 ? -41.190 -1.217 -23.562 1.00 48.52 308 GLY B C 1
ATOM 5133 O O . GLY B 1 311 ? -42.413 -1.115 -23.706 1.00 47.50 308 GLY B O 1
ATOM 5134 N N . GLY B 1 312 ? -40.618 -2.335 -23.123 1.00 50.20 309 GLY B N 1
ATOM 5135 C CA . GLY B 1 312 ? -41.422 -3.486 -22.765 1.00 55.94 309 GLY B CA 1
ATOM 5136 C C . GLY B 1 312 ? -42.451 -3.165 -21.701 1.00 55.52 309 GLY B C 1
ATOM 5137 O O . GLY B 1 312 ? -43.662 -3.292 -21.931 1.00 55.98 309 GLY B O 1
ATOM 5138 N N . LEU B 1 313 ? -41.968 -2.724 -20.536 1.00 54.70 310 LEU B N 1
ATOM 5139 C CA . LEU B 1 313 ? -42.853 -2.388 -19.425 1.00 52.37 310 LEU B CA 1
ATOM 5140 C C . LEU B 1 313 ? -44.003 -1.499 -19.868 1.00 50.47 310 LEU B C 1
ATOM 5141 O O . LEU B 1 313 ? -45.150 -1.703 -19.458 1.00 54.69 310 LEU B O 1
ATOM 5146 N N . VAL B 1 314 ? -43.721 -0.515 -20.721 1.00 48.42 311 VAL B N 1
ATOM 5147 C CA . VAL B 1 314 ? -44.736 0.472 -21.085 1.00 52.64 311 VAL B CA 1
ATOM 5148 C C . VAL B 1 314 ? -45.852 -0.170 -21.904 1.00 57.36 311 VAL B C 1
ATOM 5149 O O . VAL B 1 314 ? -47.036 -0.053 -21.564 1.00 61.65 311 VAL B O 1
ATOM 5153 N N . ARG B 1 315 ? -45.497 -0.829 -23.016 1.00 60.96 312 ARG B N 1
ATOM 5154 C CA . ARG B 1 315 ? -46.527 -1.265 -23.960 1.00 59.62 312 ARG B CA 1
ATOM 5155 C C . ARG B 1 315 ? -47.543 -2.195 -23.304 1.00 62.25 312 ARG B C 1
ATOM 5156 O O . ARG B 1 315 ? -48.713 -2.214 -23.709 1.00 63.75 312 ARG B O 1
ATOM 5164 N N . ARG B 1 316 ? -47.129 -2.953 -22.285 1.00 62.76 313 ARG B N 1
ATOM 5165 C CA . ARG B 1 316 ? -48.045 -3.792 -21.520 1.00 63.30 313 ARG B CA 1
ATOM 5166 C C . ARG B 1 316 ? -48.837 -3.016 -20.469 1.00 63.30 313 ARG B C 1
ATOM 5167 O O . ARG B 1 316 ? -49.596 -3.631 -19.714 1.00 59.62 313 ARG B O 1
ATOM 5175 N N . GLN B 1 317 ? -48.675 -1.690 -20.411 1.00 63.59 314 GLN B N 1
ATOM 5176 C CA . GLN B 1 317 ? -49.353 -0.807 -19.455 1.00 62.43 314 GLN B CA 1
ATOM 5177 C C . GLN B 1 317 ? -49.050 -1.161 -18.000 1.00 63.62 314 GLN B C 1
ATOM 5178 O O . GLN B 1 317 ? -49.765 -0.716 -17.092 1.00 56.16 314 GLN B O 1
ATOM 5184 N N . GLU B 1 318 ? -48.000 -1.958 -17.768 1.00 56.85 315 GLU B N 1
ATOM 5185 C CA . GLU B 1 318 ? -47.497 -2.171 -16.412 1.00 56.76 315 GLU B CA 1
ATOM 5186 C C . GLU B 1 318 ? -46.870 -0.895 -15.863 1.00 59.54 315 GLU B C 1
ATOM 5187 O O . GLU B 1 318 ? -47.256 -0.402 -14.796 1.00 56.44 315 GLU B O 1
ATOM 5193 N N . LEU B 1 319 ? -45.888 -0.353 -16.584 1.00 57.24 316 LEU B N 1
ATOM 5194 C CA . LEU B 1 319 ? -45.385 0.993 -16.343 1.00 49.83 316 LEU B CA 1
ATOM 5195 C C . LEU B 1 319 ? -46.165 1.953 -17.238 1.00 45.62 316 LEU B C 1
ATOM 5196 O O . LEU B 1 319 ? -46.174 1.799 -18.465 1.00 46.71 316 LEU B O 1
ATOM 5201 N N . VAL B 1 320 ? -46.837 2.917 -16.624 1.00 42.79 317 VAL B N 1
ATOM 5202 C CA . VAL B 1 320 ? -47.835 3.740 -17.299 1.00 47.55 317 VAL B CA 1
ATOM 5203 C C . VAL B 1 320 ? -47.188 5.028 -17.795 1.00 49.77 317 VAL B C 1
ATOM 5204 O O . VAL B 1 320 ? -46.676 5.820 -16.995 1.00 48.74 317 VAL B O 1
ATOM 5208 N N . ALA B 1 321 ? -47.238 5.242 -19.111 1.00 41.77 318 ALA B N 1
ATOM 5209 C CA . ALA B 1 321 ? -46.762 6.458 -19.770 1.00 44.71 318 ALA B CA 1
ATOM 5210 C C . ALA B 1 321 ? -47.920 7.072 -20.559 1.00 43.12 318 ALA B C 1
ATOM 5211 O O . ALA B 1 321 ? -48.243 6.619 -21.661 1.00 45.29 318 ALA B O 1
ATOM 5213 N N . HIS B 1 322 ? -48.551 8.090 -19.988 1.00 40.60 319 HIS B N 1
ATOM 5214 C CA . HIS B 1 322 ? -49.659 8.782 -20.623 1.00 42.12 319 HIS B CA 1
ATOM 5215 C C . HIS B 1 322 ? -49.163 10.007 -21.386 1.00 39.74 319 HIS B C 1
ATOM 5216 O O . HIS B 1 322 ? -48.027 10.459 -21.225 1.00 39.04 319 HIS B O 1
ATOM 5223 N N . GLU B 1 323 ? -50.038 10.556 -22.222 1.00 38.11 320 GLU B N 1
ATOM 5224 C CA . GLU B 1 323 ? -49.723 11.802 -22.905 1.00 36.79 320 GLU B CA 1
ATOM 5225 C C . GLU B 1 323 ? -51.012 12.565 -23.153 1.00 38.40 320 GLU B C 1
ATOM 5226 O O . GLU B 1 323 ? -52.097 11.978 -23.228 1.00 34.83 320 GLU B O 1
ATOM 5232 N N . THR B 1 324 ? -50.878 13.884 -23.239 1.00 35.78 321 THR B N 1
ATOM 5233 C CA . THR B 1 324 ? -51.963 14.806 -23.566 1.00 34.66 321 THR B CA 1
ATOM 5234 C C . THR B 1 324 ? -51.501 15.563 -24.807 1.00 33.49 321 THR B C 1
ATOM 5235 O O . THR B 1 324 ? -50.662 16.464 -24.706 1.00 28.76 321 THR B O 1
ATOM 5239 N N . VAL B 1 325 ? -52.024 15.190 -25.972 1.00 29.77 322 VAL B N 1
ATOM 5240 C CA . VAL B 1 325 ? -51.588 15.746 -27.249 1.00 30.06 322 VAL B CA 1
ATOM 5241 C C . VAL B 1 325 ? -52.631 16.750 -27.719 1.00 32.27 322 VAL B C 1
ATOM 5242 O O . VAL B 1 325 ? -53.748 16.371 -28.083 1.00 33.64 322 VAL B O 1
ATOM 5246 N N . GLN B 1 326 ? -52.277 18.030 -27.717 1.00 32.78 323 GLN B N 1
ATOM 5247 C CA . GLN B 1 326 ? -53.129 19.042 -28.321 1.00 33.99 323 GLN B CA 1
ATOM 5248 C C . GLN B 1 326 ? -52.865 19.125 -29.822 1.00 34.20 323 GLN B C 1
ATOM 5249 O O . GLN B 1 326 ? -51.751 18.889 -30.286 1.00 33.16 323 GLN B O 1
ATOM 5255 N N . ASP B 1 327 ? -53.900 19.460 -30.587 1.00 35.40 324 ASP B N 1
ATOM 5256 C CA . ASP B 1 327 ? -53.765 19.596 -32.033 1.00 35.49 324 ASP B CA 1
ATOM 5257 C C . ASP B 1 327 ? -53.624 21.061 -32.416 1.00 33.28 324 ASP B C 1
ATOM 5258 O O . ASP B 1 327 ? -54.326 21.928 -31.882 1.00 29.70 324 ASP B O 1
ATOM 5263 N N . GLY B 1 328 ? -52.714 21.335 -33.347 1.00 32.38 325 GLY B N 1
ATOM 5264 C CA . GLY B 1 328 ? -52.710 22.641 -33.977 1.00 27.31 325 GLY B CA 1
ATOM 5265 C C . GLY B 1 328 ? -51.568 23.548 -33.577 1.00 27.60 325 GLY B C 1
ATOM 5266 O O . GLY B 1 328 ? -51.448 23.940 -32.412 1.00 25.38 325 GLY B O 1
ATOM 5267 N N . PHE B 1 329 ? -50.748 23.917 -34.569 1.00 25.23 326 PHE B N 1
ATOM 5268 C CA . PHE B 1 329 ? -49.621 24.814 -34.333 1.00 25.11 326 PHE B CA 1
ATOM 5269 C C . PHE B 1 329 ? -50.066 26.102 -33.653 1.00 22.75 326 PHE B C 1
ATOM 5270 O O . PHE B 1 329 ? -49.372 26.626 -32.767 1.00 21.31 326 PHE B O 1
ATOM 5278 N N . GLU B 1 330 ? -51.230 26.635 -34.041 1.00 26.14 327 GLU B N 1
ATOM 5279 C CA . GLU B 1 330 ? -51.682 27.890 -33.442 1.00 26.38 327 GLU B CA 1
ATOM 5280 C C . GLU B 1 330 ? -51.983 27.760 -31.948 1.00 21.25 327 GLU B C 1
ATOM 5281 O O . GLU B 1 330 ? -52.164 28.781 -31.269 1.00 23.68 327 GLU B O 1
ATOM 5287 N N . HIS B 1 331 ? -52.041 26.544 -31.410 1.00 24.39 328 HIS B N 1
ATOM 5288 C CA . HIS B 1 331 ? -52.377 26.362 -30.004 1.00 27.16 328 HIS B CA 1
ATOM 5289 C C . HIS B 1 331 ? -51.163 26.083 -29.118 1.00 26.88 328 HIS B C 1
ATOM 5290 O O . HIS B 1 331 ? -51.338 25.814 -27.926 1.00 25.61 328 HIS B O 1
ATOM 5297 N N . ILE B 1 332 ? -49.936 26.145 -29.661 1.00 25.09 329 ILE B N 1
ATOM 5298 C CA . ILE B 1 332 ? -48.757 25.806 -28.850 1.00 24.99 329 ILE B CA 1
ATOM 5299 C C . ILE B 1 332 ? -48.652 26.677 -27.603 1.00 23.64 329 ILE B C 1
ATOM 5300 O O . ILE B 1 332 ? -48.481 26.123 -26.501 1.00 23.46 329 ILE B O 1
ATOM 5305 N N . PRO B 1 333 ? -48.761 28.008 -27.675 1.00 23.84 330 PRO B N 1
ATOM 5306 C CA . PRO B 1 333 ? -48.631 28.806 -26.437 1.00 22.36 330 PRO B CA 1
ATOM 5307 C C . PRO B 1 333 ? -49.731 28.530 -25.421 1.00 26.41 330 PRO B C 1
ATOM 5308 O O . PRO B 1 333 ? -49.482 28.612 -24.206 1.00 24.11 330 PRO B O 1
ATOM 5312 N N . ALA B 1 334 ? -50.944 28.211 -25.883 1.00 26.87 331 ALA B N 1
ATOM 5313 C CA . ALA B 1 334 ? -52.033 27.908 -24.962 1.00 28.36 331 ALA B CA 1
ATOM 5314 C C . ALA B 1 334 ? -51.801 26.575 -24.260 1.00 24.12 331 ALA B C 1
ATOM 5315 O O . ALA B 1 334 ? -52.054 26.448 -23.058 1.00 27.32 331 ALA B O 1
ATOM 5317 N N . ALA B 1 335 ? -51.314 25.570 -24.992 1.00 24.02 332 ALA B N 1
ATOM 5318 C CA . ALA B 1 335 ? -50.931 24.316 -24.353 1.00 27.18 332 ALA B CA 1
ATOM 5319 C C . ALA B 1 335 ? -49.843 24.552 -23.313 1.00 28.41 332 ALA B C 1
ATOM 5320 O O . ALA B 1 335 ? -49.946 24.094 -22.166 1.00 26.88 332 ALA B O 1
ATOM 5322 N N . TYR B 1 336 ? -48.793 25.278 -23.696 1.00 24.08 333 TYR B N 1
ATOM 5323 C CA . TYR B 1 336 ? -47.748 25.659 -22.752 1.00 23.53 333 TYR B CA 1
ATOM 5324 C C . TYR B 1 336 ? -48.349 26.317 -21.512 1.00 26.77 333 TYR B C 1
ATOM 5325 O O . TYR B 1 336 ? -48.005 25.974 -20.379 1.00 24.08 333 TYR B O 1
ATOM 5334 N N . GLN B 1 337 ? -49.298 27.233 -21.711 1.00 26.46 334 GLN B N 1
ATOM 5335 C CA . GLN B 1 337 ? -49.879 27.954 -20.579 1.00 26.15 334 GLN B CA 1
ATOM 5336 C C . GLN B 1 337 ? -50.521 27.000 -19.566 1.00 25.97 334 GLN B C 1
ATOM 5337 O O . GLN B 1 337 ? -50.449 27.245 -18.354 1.00 27.45 334 GLN B O 1
ATOM 5343 N N . THR B 1 338 ? -51.131 25.895 -20.037 1.00 25.93 335 THR B N 1
ATOM 5344 C CA . THR B 1 338 ? -51.838 25.006 -19.110 1.00 27.25 335 THR B CA 1
ATOM 5345 C C . THR B 1 338 ? -50.893 24.406 -18.077 1.00 32.98 335 THR B C 1
ATOM 5346 O O . THR B 1 338 ? -51.329 24.026 -16.978 1.00 25.08 335 THR B O 1
ATOM 5350 N N . LEU B 1 339 ? -49.603 24.294 -18.415 1.00 26.37 336 LEU B N 1
ATOM 5351 C CA . LEU B 1 339 ? -48.631 23.762 -17.466 1.00 27.05 336 LEU B CA 1
ATOM 5352 C C . LEU B 1 339 ? -48.631 24.564 -16.180 1.00 26.24 336 LEU B C 1
ATOM 5353 O O . LEU B 1 339 ? -48.469 24.006 -15.091 1.00 27.31 336 LEU B O 1
ATOM 5358 N N . PHE B 1 340 ? -48.802 25.876 -16.283 1.00 28.11 337 PHE B N 1
ATOM 5359 C CA . PHE B 1 340 ? -48.705 26.760 -15.131 1.00 27.24 337 PHE B CA 1
ATOM 5360 C C . PHE B 1 340 ? -50.052 27.141 -14.547 1.00 30.94 337 PHE B C 1
ATOM 5361 O O . PHE B 1 340 ? -50.139 27.406 -13.351 1.00 31.11 337 PHE B O 1
ATOM 5369 N N . SER B 1 341 ? -51.098 27.182 -15.364 1.00 29.09 338 SER B N 1
ATOM 5370 C CA . SER B 1 341 ? -52.334 27.858 -15.007 1.00 34.85 338 SER B CA 1
ATOM 5371 C C . SER B 1 341 ? -53.559 26.960 -14.967 1.00 32.16 338 SER B C 1
ATOM 5372 O O . SER B 1 341 ? -54.533 27.312 -14.300 1.00 38.30 338 SER B O 1
ATOM 5375 N N . ALA B 1 342 ? -53.538 25.825 -15.646 1.00 33.78 339 ALA B N 1
ATOM 5376 C CA . ALA B 1 342 ? -54.725 25.001 -15.815 1.00 37.93 339 ALA B CA 1
ATOM 5377 C C . ALA B 1 342 ? -54.293 23.575 -16.106 1.00 34.45 339 ALA B C 1
ATOM 5378 O O . ALA B 1 342 ? -54.675 22.999 -17.135 1.00 36.52 339 ALA B O 1
ATOM 5380 N N . SER B 1 343 ? -53.497 22.998 -15.215 1.00 30.85 340 SER B N 1
ATOM 5381 C CA . SER B 1 343 ? -52.966 21.658 -15.439 1.00 31.03 340 SER B CA 1
ATOM 5382 C C . SER B 1 343 ? -53.891 20.544 -14.953 1.00 36.21 340 SER B C 1
ATOM 5383 O O . SER B 1 343 ? -53.564 19.366 -15.157 1.00 29.12 340 SER B O 1
ATOM 5386 N N . GLU B 1 344 ? -55.031 20.881 -14.328 1.00 35.34 341 GLU B N 1
ATOM 5387 C CA . GLU B 1 344 ? -55.853 19.868 -13.661 1.00 38.16 341 GLU B CA 1
ATOM 5388 C C . GLU B 1 344 ? -56.233 18.733 -14.600 1.00 40.12 341 GLU B C 1
ATOM 5389 O O . GLU B 1 344 ? -56.305 17.573 -14.182 1.00 42.50 341 GLU B O 1
ATOM 5395 N N . SER B 1 345 ? -56.469 19.046 -15.882 1.00 34.03 342 SER B N 1
ATOM 5396 C CA . SER B 1 345 ? -56.904 18.069 -16.878 1.00 36.77 342 SER B CA 1
ATOM 5397 C C . SER B 1 345 ? -55.756 17.368 -17.596 1.00 41.12 342 SER B C 1
ATOM 5398 O O . SER B 1 345 ? -56.002 16.381 -18.300 1.00 40.07 342 SER B O 1
ATOM 5401 N N . ASN B 1 346 ? -54.524 17.857 -17.448 1.00 35.43 343 ASN B N 1
ATOM 5402 C CA . ASN B 1 346 ? -53.381 17.274 -18.134 1.00 31.02 343 ASN B CA 1
ATOM 5403 C C . ASN B 1 346 ? -52.982 15.948 -17.492 1.00 33.02 343 ASN B C 1
ATOM 5404 O O . ASN B 1 346 ? -53.080 15.766 -16.275 1.00 36.09 343 ASN B O 1
ATOM 5409 N N . ARG B 1 347 ? -52.521 15.017 -18.329 1.00 34.24 344 ARG B N 1
ATOM 5410 C CA . ARG B 1 347 ? -52.061 13.703 -17.888 1.00 36.38 344 ARG B CA 1
ATOM 5411 C C . ARG B 1 347 ? -50.808 13.331 -18.665 1.00 33.38 344 ARG B C 1
ATOM 5412 O O . ARG B 1 347 ? -50.813 13.333 -19.901 1.00 28.92 344 ARG B O 1
ATOM 5420 N N . GLY B 1 348 ? -49.748 12.977 -17.948 1.00 34.01 345 GLY B N 1
ATOM 5421 C CA . GLY B 1 348 ? -48.550 12.571 -18.656 1.00 34.50 345 GLY B CA 1
ATOM 5422 C C . GLY B 1 348 ? -47.893 13.737 -19.388 1.00 28.49 345 GLY B C 1
ATOM 5423 O O . GLY B 1 348 ? -47.981 14.900 -18.980 1.00 29.82 345 GLY B O 1
ATOM 5424 N N . LYS B 1 349 ? -47.225 13.411 -20.486 1.00 32.11 346 LYS B N 1
ATOM 5425 C CA . LYS B 1 349 ? -46.477 14.401 -21.250 1.00 33.15 346 LYS B CA 1
ATOM 5426 C C . LYS B 1 349 ? -47.436 15.224 -22.110 1.00 32.18 346 LYS B C 1
ATOM 5427 O O . LYS B 1 349 ? -48.184 14.663 -22.917 1.00 27.43 346 LYS B O 1
ATOM 5433 N N . VAL B 1 350 ? -47.410 16.543 -21.942 1.00 28.49 347 VAL B N 1
ATOM 5434 C CA . VAL B 1 350 ? -48.192 17.458 -22.772 1.00 32.11 347 VAL B CA 1
ATOM 5435 C C . VAL B 1 350 ? -47.391 17.791 -24.026 1.00 29.57 347 VAL B C 1
ATOM 5436 O O . VAL B 1 350 ? -46.264 18.299 -23.934 1.00 28.01 347 VAL B O 1
ATOM 5440 N N . LEU B 1 351 ? -47.974 17.517 -25.194 1.00 22.60 348 LEU B N 1
ATOM 5441 C CA . LEU B 1 351 ? -47.366 17.770 -26.491 1.00 23.50 348 LEU B CA 1
ATOM 5442 C C . LEU B 1 351 ? -48.383 18.464 -27.385 1.00 28.90 348 LEU B C 1
ATOM 5443 O O . LEU B 1 351 ? -49.571 18.552 -27.059 1.00 31.35 348 LEU B O 1
ATOM 5448 N N . VAL B 1 352 ? -47.910 18.966 -28.524 1.00 26.37 349 VAL B N 1
ATOM 5449 C CA . VAL B 1 352 ? -48.789 19.512 -29.552 1.00 27.05 349 VAL B CA 1
ATOM 5450 C C . VAL B 1 352 ? -48.464 18.817 -30.857 1.00 27.46 349 VAL B C 1
ATOM 5451 O O . VAL B 1 352 ? -47.300 18.780 -31.268 1.00 28.12 349 VAL B O 1
ATOM 5455 N N . ARG B 1 353 ? -49.486 18.252 -31.502 1.00 29.18 350 ARG B N 1
ATOM 5456 C CA . ARG B 1 353 ? -49.326 17.688 -32.836 1.00 30.28 350 ARG B CA 1
ATOM 5457 C C . ARG B 1 353 ? -49.565 18.778 -33.876 1.00 28.94 350 ARG B C 1
ATOM 5458 O O . ARG B 1 353 ? -50.605 19.443 -33.863 1.00 30.97 350 ARG B O 1
ATOM 5466 N N . VAL B 1 354 ? -48.598 18.952 -34.769 1.00 27.99 351 VAL B N 1
ATOM 5467 C CA . VAL B 1 354 ? -48.605 20.057 -35.729 1.00 32.45 351 VAL B CA 1
ATOM 5468 C C . VAL B 1 354 ? -49.035 19.558 -37.103 1.00 34.27 351 VAL B C 1
ATOM 5469 O O . VAL B 1 354 ? -50.159 19.834 -37.524 1.00 44.79 351 VAL B O 1
#